Protein AF-A0A3B8LDB0-F1 (afdb_monomer)

pLDDT: mean 82.17, std 10.97, range [36.47, 95.5]

Mean predicted aligned error: 9.32 Å

Radius of gyration: 27.97 Å; Cα contacts (8 Å, |Δi|>4): 340; chains: 1; bounding box: 70×48×90 Å

Secondary structure (DSSP, 8-state):
---------HHHHHHHHHHHHHHHHHHHHHHHHHHHHHT-HHHHHHHHHHHHHHHHHHHS-HHHHHHHTTSHHHHHHHHHHHHHHHHHHHS----HHHHHTHHHHHHHHHHHSHHHHHHHHHHHHHHHHHHHHHHHHHHHHHHHHHHTTS-HHHHHHHHHHHHHHHHHHHHHHHHHHHHHHHHHHHTT-HHHHHHHHHHHHHHHHHHHHHHHH-GGGTTHHHHHHHHHHHHHHHHHHHH-S-HHHHHHHHTTTHHHHHHHHHHHHHHHHHHHHHHHHHHHHHHSS---HHHHHHHHHHHHHHHHHHHTTT-TTSGGGG-EEEE---SSEEEEEEE-TTSSS-SEEEEEEE-SSS-EEEEEESSGGGS-HHHHHHHHHHS-TT--

Sequence (384 aa):
MSQETQPASWLKVTFDFLITSLFLALIGGLFVVFCVLLGKKELLILAYVLLSAVFLRSLLSEQWQYLLERIVIIGEGLRIFRILEEHYTQYEPRTMWYYLFFPITSVWGFVVDRERGRKELKSYWRLLQWVLFMLIIGGFTSYYRLYRYFSWQTSLAWLYTELLAIYFLCNFFAVPLSTTSIRLSIQQKKRRLFFLTCLSLAILTGSLYVFSIRSNLTRLIPMNLVLDLRLAQLKELKTSPHKQENELLLAHDSSRYFDEIQQKTKMFFQFYGPRVIAFHQKHFFDRDEQLKTRFYKGLNRTYQEFLASTSMLHENKHIYLTLTQTPSAFWGAVCFPFRESIFYLFRYESKKPFGKRFTLYKKLKDLPSTLRREISGMWDTDVY

Foldseek 3Di:
DDDPDDPDPPVVVVVVLVVLLVLLLVLLLVLLLVCQLQQPVVVLVLVVLLLVLLLCVLPDDPVVLVVQLPPVSSVLSVVLLVLQLVLCVVPPDDDLVCQLVVVPNLVVCCVPPVPNSVSNVVSCVSVVVVLVVSLVVVLVVQLVLVVVPDPNVLSVVVSVVSSVVSSSSCSNNVRSLSSVSSNCVSVVVSVSSNVSSVSSVVSNVVSNVVVVVVNVSGNNVVLVVVLVRLVVLVVCQVPDPPNPPVCVPRVPQSVCLLVVLVVLVVVLCLPCVVVLLVCLQVCVVPPPPVVVVVVQVVSLVVSLVSCCVSDPPSSSSQWHKDWDRDNFKIKIWTDGVPDLDTQWIWIWGDDPPPDIDIGIGRDLVSDDPVVNVVVCVRDVNVSD

Solvent-accessible surface area (backbone atoms only — not comparable to full-atom values): 20937 Å² total; per-residue (Å²): 134,84,77,84,74,73,82,75,53,67,66,56,56,53,48,54,49,50,52,52,50,52,51,48,46,53,42,40,40,51,49,47,52,53,30,38,26,62,52,42,61,67,60,52,52,51,52,50,45,43,47,49,24,54,44,48,59,64,74,47,56,71,73,57,49,62,59,44,49,69,40,72,72,48,11,49,35,42,51,44,49,48,47,41,43,60,49,43,74,77,40,80,78,75,60,68,70,52,32,54,42,33,87,58,45,48,60,52,31,41,71,78,40,48,68,64,34,47,54,52,50,59,41,45,42,65,56,52,49,54,52,48,52,53,43,51,60,59,36,52,58,53,28,56,63,38,43,77,81,42,55,66,67,60,24,50,51,49,38,52,51,50,50,49,52,49,52,50,49,49,38,48,40,52,45,40,51,50,53,54,47,40,55,29,53,77,68,66,37,47,69,60,41,46,52,51,44,52,49,47,51,50,41,43,48,53,43,45,50,61,50,58,75,40,58,87,46,55,30,46,56,62,50,52,51,54,52,50,52,38,51,50,54,46,50,50,65,73,70,48,89,68,58,78,77,54,40,76,81,60,47,73,57,43,55,44,46,57,52,48,52,52,52,48,49,50,54,50,41,72,68,46,41,63,58,52,33,54,47,29,57,75,46,63,87,57,83,58,59,65,61,52,50,52,50,53,52,51,50,33,52,53,50,22,60,69,38,41,90,74,24,91,85,58,55,21,80,54,47,41,68,47,70,54,92,40,59,61,36,35,44,36,39,37,35,36,94,89,49,79,44,63,63,32,42,34,38,43,35,70,44,83,89,88,48,76,45,77,46,79,31,73,44,78,83,71,44,58,75,71,58,43,55,57,45,52,75,74,43,72,63,92,78,66

Structure (mmCIF, N/CA/C/O backbone):
data_AF-A0A3B8LDB0-F1
#
_entry.id   AF-A0A3B8LDB0-F1
#
loop_
_atom_site.group_PDB
_atom_site.id
_atom_site.type_symbol
_atom_site.label_atom_id
_atom_site.label_alt_id
_atom_site.label_comp_id
_atom_site.label_asym_id
_atom_site.label_entity_id
_atom_site.label_seq_id
_atom_site.pdbx_PDB_ins_code
_atom_site.Cartn_x
_atom_site.Cartn_y
_atom_site.Cartn_z
_atom_site.occupancy
_atom_site.B_iso_or_equiv
_atom_site.auth_seq_id
_atom_site.auth_comp_id
_atom_site.auth_asym_id
_atom_site.auth_atom_id
_atom_site.pdbx_PDB_model_num
ATOM 1 N N . MET A 1 1 ? -26.528 11.576 44.730 1.00 37.12 1 MET A N 1
ATOM 2 C CA . MET A 1 1 ? -26.128 12.985 44.523 1.00 37.12 1 MET A CA 1
ATOM 3 C C . MET A 1 1 ? -25.842 13.185 43.045 1.00 37.12 1 MET A C 1
ATOM 5 O O . MET A 1 1 ? -24.767 12.839 42.577 1.00 37.12 1 MET A O 1
ATOM 9 N N . SER A 1 2 ? -26.837 13.643 42.293 1.00 36.47 2 SER A N 1
ATOM 10 C CA . SER A 1 2 ? -26.692 14.051 40.896 1.00 36.47 2 SER A CA 1
ATOM 11 C C . SER A 1 2 ? -26.030 15.426 40.872 1.00 36.47 2 SER A C 1
ATOM 13 O O . SER A 1 2 ? -26.682 16.423 41.167 1.00 36.47 2 SER A O 1
ATOM 15 N N . GLN A 1 3 ? -24.725 15.477 40.595 1.00 38.22 3 GLN A N 1
ATOM 16 C CA . GLN A 1 3 ? -24.065 16.741 40.278 1.00 38.22 3 GLN A CA 1
ATOM 17 C C . GLN A 1 3 ? -24.737 17.308 39.024 1.00 38.22 3 GLN A C 1
ATOM 19 O O . GLN A 1 3 ? -24.693 16.681 37.966 1.00 38.22 3 GLN A O 1
ATOM 24 N N . GLU A 1 4 ? -25.386 18.466 39.152 1.00 40.22 4 GLU A N 1
ATOM 25 C CA . GLU A 1 4 ? -25.842 19.255 38.010 1.00 40.22 4 GLU A CA 1
ATOM 26 C C . GLU A 1 4 ? -24.615 19.653 37.188 1.00 40.22 4 GLU A C 1
ATOM 28 O O . GLU A 1 4 ? -23.917 20.628 37.464 1.00 40.22 4 GLU A O 1
ATOM 33 N N . THR A 1 5 ? -24.304 18.851 36.174 1.00 56.62 5 THR A N 1
ATOM 34 C CA . THR A 1 5 ? -23.333 19.215 35.151 1.00 56.62 5 THR A CA 1
ATOM 35 C C . THR A 1 5 ? -23.861 20.441 34.422 1.00 56.62 5 THR A C 1
ATOM 37 O O . THR A 1 5 ? -24.837 20.338 33.676 1.00 56.62 5 THR A O 1
ATOM 40 N N . GLN A 1 6 ? -23.210 21.589 34.633 1.00 60.66 6 GLN A N 1
ATOM 41 C CA . GLN A 1 6 ? -23.454 22.807 33.865 1.00 60.66 6 GLN A CA 1
ATOM 42 C C . GLN A 1 6 ? -23.525 22.474 32.364 1.00 60.66 6 GLN A C 1
ATOM 44 O O . GLN A 1 6 ? -22.691 21.698 31.874 1.00 60.66 6 GLN A O 1
ATOM 49 N N . PRO A 1 7 ? -24.499 23.033 31.620 1.00 63.59 7 PRO A N 1
ATOM 50 C CA . PRO A 1 7 ? -24.633 22.763 30.199 1.00 63.59 7 PRO A CA 1
ATOM 51 C C . PRO A 1 7 ? -23.340 23.180 29.499 1.00 63.59 7 PRO A C 1
ATOM 53 O O . PRO A 1 7 ? -22.965 24.352 29.488 1.00 63.59 7 PRO A O 1
ATOM 56 N N . ALA A 1 8 ? -22.626 22.198 28.944 1.00 73.88 8 ALA A N 1
ATOM 57 C CA . ALA A 1 8 ? -21.411 22.454 28.188 1.00 73.88 8 ALA A CA 1
ATOM 58 C C . ALA A 1 8 ? -21.713 23.482 27.091 1.00 73.88 8 ALA A C 1
ATOM 60 O O . ALA A 1 8 ? -22.685 23.320 26.348 1.00 73.88 8 ALA A O 1
ATOM 61 N N . SER A 1 9 ? -20.882 24.524 26.988 1.00 87.62 9 SER A N 1
ATOM 62 C CA . SER A 1 9 ? -21.070 25.562 25.976 1.00 87.62 9 SER A CA 1
ATOM 63 C C . SER A 1 9 ? -21.172 24.926 24.587 1.00 87.62 9 SER A C 1
ATOM 65 O O . SER A 1 9 ? -20.411 24.016 24.237 1.00 87.62 9 SER A O 1
ATOM 67 N N . TRP A 1 10 ? -22.131 25.388 23.785 1.00 87.81 10 TRP A N 1
ATOM 68 C CA . TRP A 1 10 ? -22.363 24.855 22.440 1.00 87.81 10 TRP A CA 1
ATOM 69 C C . TRP A 1 10 ? -21.087 24.900 21.580 1.00 87.81 10 TRP A C 1
ATOM 71 O O . TRP A 1 10 ? -20.803 23.961 20.841 1.00 87.81 10 TRP A O 1
ATOM 81 N N . LEU A 1 11 ? -20.249 25.925 21.781 1.00 88.75 11 LEU A N 1
ATOM 82 C CA . LEU A 1 11 ? -18.926 26.044 21.165 1.00 88.75 11 LEU A CA 1
ATOM 83 C C . LEU A 1 11 ? -18.011 24.854 21.478 1.00 88.75 11 LEU A C 1
ATOM 85 O O . LEU A 1 11 ? -17.431 24.282 20.558 1.00 88.75 11 LEU A O 1
ATOM 89 N N . LYS A 1 12 ? -17.917 24.433 22.746 1.00 87.62 12 LYS A N 1
ATOM 90 C CA . LYS A 1 12 ? -17.092 23.283 23.147 1.00 87.62 12 LYS A CA 1
ATOM 91 C C . LYS A 1 12 ? -17.595 21.995 22.503 1.00 87.62 12 LYS A C 1
ATOM 93 O O . LYS A 1 12 ? -16.813 21.214 21.977 1.00 87.62 12 LYS A O 1
ATOM 98 N N . VAL A 1 13 ? -18.913 21.802 22.488 1.00 85.38 13 VAL A N 1
ATOM 99 C CA . VAL A 1 13 ? -19.553 20.645 21.848 1.00 85.38 13 VAL A CA 1
ATOM 100 C C . VAL A 1 13 ? -19.231 20.562 20.355 1.00 85.38 13 VAL A C 1
ATOM 102 O O . VAL A 1 13 ? -18.900 19.478 19.869 1.00 85.38 13 VAL A O 1
ATOM 105 N N . THR A 1 14 ? -19.357 21.677 19.637 1.00 88.06 14 THR A N 1
ATOM 106 C CA . THR A 1 14 ? -19.104 21.745 18.193 1.00 88.06 14 THR A CA 1
ATOM 107 C C . THR A 1 14 ? -17.621 21.547 17.892 1.00 88.06 14 THR A C 1
ATOM 109 O O . THR A 1 14 ? -17.275 20.782 16.994 1.00 88.06 14 THR A O 1
ATOM 112 N N . PHE A 1 15 ? -16.741 22.160 18.684 1.00 90.12 15 PHE A N 1
ATOM 113 C CA . PHE A 1 15 ? -15.294 22.007 18.557 1.00 90.12 15 PHE A CA 1
ATOM 114 C C . PHE A 1 15 ? -14.835 20.562 18.801 1.00 90.12 15 PHE A C 1
ATOM 116 O O . PHE A 1 15 ? -14.133 19.994 17.965 1.00 90.12 15 PHE A O 1
ATOM 123 N N . ASP A 1 16 ? -15.308 19.922 19.877 1.00 85.56 16 ASP A N 1
ATOM 124 C CA . ASP A 1 16 ? -15.014 18.515 20.180 1.00 85.56 16 ASP A CA 1
ATOM 125 C C . ASP A 1 16 ? -15.475 17.590 19.041 1.00 85.56 16 ASP A C 1
ATOM 127 O O . ASP A 1 16 ? -14.775 16.644 18.666 1.00 85.56 16 ASP A O 1
ATOM 131 N N . PHE A 1 17 ? -16.652 17.862 18.466 1.00 86.94 17 PHE A N 1
ATOM 132 C CA . PHE A 1 17 ? -17.182 17.098 17.339 1.00 86.94 17 PHE A CA 1
ATOM 133 C C . PHE A 1 17 ? -16.328 17.260 16.077 1.00 86.94 17 PHE A C 1
ATOM 135 O O . PHE A 1 17 ? -16.018 16.260 15.427 1.00 86.94 17 PHE A O 1
ATOM 142 N N . LEU A 1 18 ? -15.919 18.489 15.747 1.00 90.12 18 LEU A N 1
ATOM 143 C CA . LEU A 1 18 ? -15.060 18.779 14.598 1.00 90.12 18 LEU A CA 1
ATOM 144 C C . LEU A 1 18 ? -13.694 18.103 14.733 1.00 90.12 18 LEU A C 1
ATOM 146 O O . LEU A 1 18 ? -13.260 17.434 13.798 1.00 90.12 18 LEU A O 1
ATOM 150 N N . ILE A 1 19 ? -13.056 18.200 15.904 1.00 88.88 19 ILE A N 1
ATOM 151 C CA . ILE A 1 19 ? -11.774 17.534 16.172 1.00 88.88 19 ILE A CA 1
ATOM 152 C C . ILE A 1 19 ? -11.913 16.022 16.037 1.00 88.88 19 ILE A C 1
ATOM 154 O O . ILE A 1 19 ? -11.119 15.394 15.342 1.00 88.88 19 ILE A O 1
ATOM 158 N N . THR A 1 20 ? -12.932 15.432 16.668 1.00 86.50 20 THR A N 1
ATOM 159 C CA . THR A 1 20 ? -13.149 13.978 16.616 1.00 86.50 20 THR A CA 1
ATOM 160 C C . THR A 1 20 ? -13.393 13.513 15.179 1.00 86.50 20 THR A C 1
ATOM 162 O O . THR A 1 20 ? -12.848 12.496 14.755 1.00 86.50 20 THR A O 1
ATOM 165 N N . SER A 1 21 ? -14.169 14.279 14.411 1.00 88.19 21 SER A N 1
ATOM 166 C CA . SER A 1 21 ? -14.467 13.990 13.006 1.00 88.19 21 SER A CA 1
ATOM 167 C C . SER A 1 21 ? -13.220 14.075 12.129 1.00 88.19 21 SER A C 1
ATOM 169 O O . SER A 1 21 ? -12.954 13.153 11.364 1.00 88.19 21 SER A O 1
ATOM 171 N N . LEU A 1 22 ? -12.425 15.142 12.268 1.00 90.00 22 LEU A N 1
ATOM 172 C CA . LEU A 1 22 ? -11.168 15.320 11.536 1.00 90.00 22 LEU A CA 1
ATOM 173 C C . LEU A 1 22 ? -10.161 14.217 11.878 1.00 90.00 22 LEU A C 1
ATOM 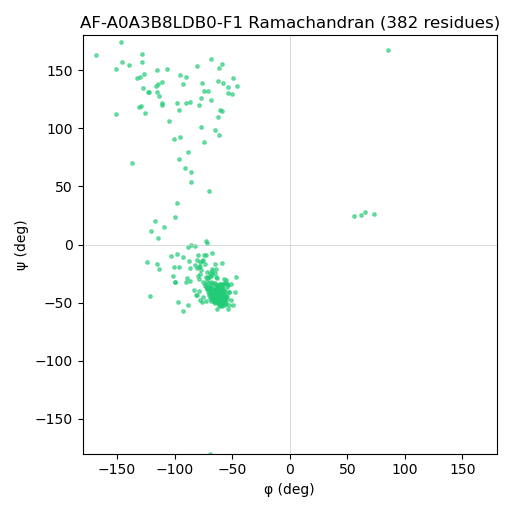175 O O . LEU A 1 22 ? -9.510 13.665 10.997 1.00 90.00 22 LEU A O 1
ATOM 179 N N . PHE A 1 23 ? -10.059 13.862 13.154 1.00 87.56 23 PHE A N 1
ATOM 180 C CA . PHE A 1 23 ? -9.181 12.798 13.617 1.00 87.56 23 PHE A CA 1
ATOM 181 C C . PHE A 1 23 ? -9.568 11.437 13.026 1.00 87.56 23 PHE A C 1
ATOM 183 O O . PHE A 1 23 ? -8.721 10.751 12.454 1.00 87.56 23 PHE A O 1
ATOM 190 N N . LEU A 1 24 ? -10.852 11.064 13.099 1.00 86.25 24 LEU A N 1
ATOM 191 C CA . LEU A 1 24 ? -11.353 9.826 12.494 1.00 86.25 24 LEU A CA 1
ATOM 192 C C . LEU A 1 24 ? -11.184 9.835 10.972 1.00 86.25 24 LEU A C 1
ATOM 194 O O . LEU A 1 24 ? -10.864 8.799 10.391 1.00 86.25 24 LEU A O 1
ATOM 198 N N . ALA A 1 25 ? -11.335 10.999 10.336 1.00 88.88 25 ALA A N 1
ATOM 199 C CA . ALA A 1 25 ? -11.096 11.165 8.911 1.00 88.88 25 ALA A CA 1
ATOM 200 C C . ALA A 1 25 ? -9.646 10.867 8.526 1.00 88.88 25 ALA A C 1
ATOM 202 O O . ALA A 1 25 ? -9.395 10.076 7.617 1.00 88.88 25 ALA A O 1
ATOM 203 N N . LEU A 1 26 ? -8.696 11.467 9.245 1.00 89.75 26 LEU A N 1
ATOM 204 C CA . LEU A 1 26 ? -7.268 11.287 9.005 1.00 89.75 26 LEU A CA 1
ATOM 205 C C . LEU A 1 26 ? -6.842 9.841 9.259 1.00 89.75 26 LEU A C 1
ATOM 207 O O . LEU A 1 26 ? -6.210 9.231 8.399 1.00 89.75 26 LEU A O 1
ATOM 211 N N . ILE A 1 27 ? -7.226 9.263 10.399 1.00 89.56 27 ILE A N 1
ATOM 212 C CA . ILE A 1 27 ? -6.848 7.889 10.749 1.00 89.56 27 ILE A CA 1
ATOM 213 C C . ILE A 1 27 ? -7.519 6.873 9.828 1.00 89.56 27 ILE A C 1
ATOM 215 O O . ILE A 1 27 ? -6.858 5.939 9.382 1.00 89.56 27 ILE A O 1
ATOM 219 N N . GLY A 1 28 ? -8.797 7.058 9.494 1.00 90.50 28 GLY A N 1
ATOM 220 C CA . GLY A 1 28 ? -9.499 6.205 8.537 1.00 90.50 28 GLY A CA 1
ATOM 221 C C . GLY A 1 28 ? -8.881 6.276 7.141 1.00 90.50 28 GLY A C 1
ATOM 222 O O . GLY A 1 28 ? -8.627 5.239 6.532 1.00 90.50 28 GLY A O 1
ATOM 223 N N . GLY A 1 29 ? -8.564 7.483 6.662 1.00 90.50 29 GLY A N 1
ATOM 224 C CA . GLY A 1 29 ? -7.877 7.689 5.389 1.00 90.50 29 GLY A CA 1
ATOM 225 C C . GLY A 1 29 ? -6.509 7.008 5.357 1.00 90.50 29 GLY A C 1
ATOM 226 O O . GLY A 1 29 ? -6.247 6.208 4.460 1.00 90.50 29 GLY A O 1
ATOM 227 N N . LEU A 1 30 ? -5.666 7.250 6.369 1.00 90.75 30 LEU A N 1
ATOM 228 C CA . LEU A 1 30 ? -4.356 6.604 6.510 1.00 90.75 30 LEU A CA 1
ATOM 229 C C . LEU A 1 30 ? -4.479 5.079 6.585 1.00 90.75 30 LEU A C 1
ATOM 231 O O . LEU A 1 30 ? -3.740 4.374 5.900 1.00 90.75 30 LEU A O 1
ATOM 235 N N . PHE A 1 31 ? -5.441 4.561 7.353 1.00 92.19 31 PHE A N 1
ATOM 236 C CA . PHE A 1 31 ? -5.708 3.128 7.445 1.00 92.19 31 PHE A CA 1
ATOM 237 C C . PHE A 1 31 ? -5.990 2.517 6.070 1.00 92.19 31 PHE A C 1
ATOM 239 O O . PHE A 1 31 ? -5.379 1.509 5.707 1.00 92.19 31 PHE A O 1
ATOM 246 N N . VAL A 1 32 ? -6.855 3.155 5.271 1.00 92.19 32 VAL A N 1
ATOM 247 C CA . VAL A 1 32 ? -7.147 2.696 3.908 1.00 92.19 32 VAL A CA 1
ATOM 248 C C . VAL A 1 32 ? -5.915 2.769 3.012 1.00 92.19 32 VAL A C 1
ATOM 250 O O . VAL A 1 32 ? -5.633 1.794 2.313 1.00 92.19 32 VAL A O 1
ATOM 253 N N . VAL A 1 33 ? -5.161 3.873 3.060 1.00 90.75 33 VAL A N 1
ATOM 254 C CA . VAL A 1 33 ? -3.922 4.049 2.283 1.00 90.75 33 VAL A CA 1
ATOM 255 C C . VAL A 1 33 ? -2.972 2.881 2.549 1.00 90.75 33 VAL A C 1
ATOM 257 O O . VAL A 1 33 ? -2.600 2.167 1.619 1.00 90.75 33 VAL A O 1
ATOM 260 N N . PHE A 1 34 ? -2.628 2.625 3.813 1.00 91.25 34 PHE A N 1
ATOM 261 C CA . PHE A 1 34 ? -1.697 1.556 4.175 1.00 91.25 34 PHE A CA 1
ATOM 262 C C . PHE A 1 34 ? -2.238 0.164 3.842 1.00 91.25 34 PHE A C 1
ATOM 264 O O . PHE A 1 34 ? -1.489 -0.660 3.317 1.00 91.25 34 PHE A O 1
ATOM 271 N N . CYS A 1 35 ? -3.531 -0.103 4.062 1.00 91.12 35 CYS A N 1
ATOM 272 C CA . CYS A 1 35 ? -4.134 -1.382 3.679 1.00 91.12 35 CYS A CA 1
ATOM 273 C C . CYS A 1 35 ? -4.036 -1.631 2.168 1.00 91.12 35 CYS A C 1
ATOM 275 O O . CYS A 1 35 ? -3.708 -2.741 1.749 1.00 91.12 35 CYS A O 1
ATOM 277 N N . VAL A 1 36 ? -4.279 -0.615 1.333 1.00 89.62 36 VAL A N 1
ATOM 278 C CA . VAL A 1 36 ? -4.157 -0.734 -0.129 1.00 89.62 36 VAL A CA 1
ATOM 279 C C . VAL A 1 36 ? -2.696 -0.902 -0.549 1.00 89.62 36 VAL A C 1
ATOM 281 O O . VAL A 1 36 ? -2.391 -1.805 -1.335 1.00 89.62 36 VAL A O 1
ATOM 284 N N . LEU A 1 37 ? -1.788 -0.093 0.003 1.00 88.31 37 LEU A N 1
ATOM 285 C CA . LEU A 1 37 ? -0.355 -0.151 -0.302 1.00 88.31 37 LEU A CA 1
ATOM 286 C C . LEU A 1 37 ? 0.274 -1.500 0.087 1.00 88.31 37 LEU A C 1
ATOM 288 O O . LEU A 1 37 ? 1.103 -2.021 -0.659 1.00 88.31 37 LEU A O 1
ATOM 292 N N . LEU A 1 38 ? -0.150 -2.101 1.204 1.00 87.56 38 LEU A N 1
ATOM 293 C CA . LEU A 1 38 ? 0.227 -3.465 1.607 1.00 87.56 38 LEU A CA 1
ATOM 294 C C . LEU A 1 38 ? -0.553 -4.547 0.840 1.00 87.56 38 LEU A C 1
ATOM 296 O O . LEU A 1 38 ? -0.140 -5.703 0.784 1.00 87.56 38 LEU A O 1
ATOM 300 N N . GLY A 1 39 ? -1.682 -4.190 0.225 1.00 85.88 39 GLY A N 1
ATOM 301 C CA . GLY A 1 39 ? -2.573 -5.116 -0.471 1.00 85.88 39 GLY A CA 1
ATOM 302 C C . GLY A 1 39 ? -3.395 -6.016 0.454 1.00 85.88 39 GLY A C 1
ATOM 303 O O . GLY A 1 39 ? -3.773 -7.108 0.031 1.00 85.88 39 GLY A O 1
ATOM 304 N N . LYS A 1 40 ? -3.665 -5.565 1.684 1.00 88.25 40 LYS A N 1
ATOM 305 C CA . LYS A 1 40 ? -4.396 -6.277 2.742 1.00 88.25 40 LYS A CA 1
ATOM 306 C C . LYS A 1 40 ? -5.864 -5.853 2.755 1.00 88.25 40 LYS A C 1
ATOM 308 O O . LYS A 1 40 ? -6.310 -5.083 3.607 1.00 88.25 40 LYS A O 1
ATOM 313 N N . LYS A 1 41 ? -6.626 -6.326 1.767 1.00 86.50 41 LYS A N 1
ATOM 314 C CA . LYS A 1 41 ? -8.060 -6.001 1.625 1.00 86.50 41 LYS A CA 1
ATOM 315 C C . LYS A 1 41 ? -8.902 -6.608 2.747 1.00 86.50 41 LYS A C 1
ATOM 317 O O . LYS A 1 41 ? -9.947 -6.073 3.098 1.00 86.50 41 LYS A O 1
ATOM 322 N N . GLU A 1 42 ? -8.420 -7.692 3.332 1.00 85.12 42 GLU A N 1
ATOM 323 C CA . GLU A 1 42 ? -9.031 -8.419 4.437 1.00 85.12 42 GLU A CA 1
ATOM 324 C C . GLU A 1 42 ? -9.195 -7.514 5.671 1.00 85.12 42 GLU A C 1
ATOM 326 O O . GLU A 1 42 ? -10.224 -7.555 6.343 1.00 85.12 42 GLU A O 1
ATOM 331 N N . LEU A 1 43 ? -8.226 -6.625 5.921 1.00 87.88 43 LEU A N 1
ATOM 332 C CA . LEU A 1 43 ? -8.284 -5.652 7.017 1.00 87.88 43 LEU A CA 1
ATOM 333 C C . LEU A 1 43 ? -9.354 -4.580 6.791 1.00 87.88 43 LEU A C 1
ATOM 335 O O . LEU A 1 43 ? -10.006 -4.152 7.741 1.00 87.88 43 LEU A O 1
ATOM 339 N N . LEU A 1 44 ? -9.573 -4.174 5.536 1.00 89.00 44 LEU A N 1
ATOM 340 C CA . LEU A 1 44 ? -10.654 -3.251 5.186 1.00 89.00 44 LEU A CA 1
ATOM 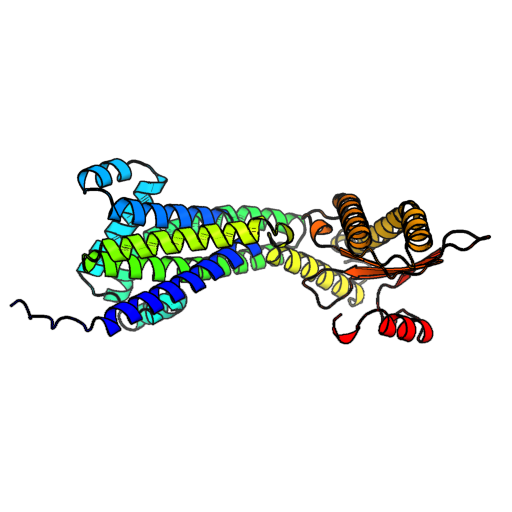341 C C . LEU A 1 44 ? -12.015 -3.895 5.443 1.00 89.00 44 LEU A C 1
ATOM 343 O O . LEU A 1 44 ? -12.882 -3.258 6.030 1.00 89.00 44 LEU A O 1
ATOM 347 N N . ILE A 1 45 ? -12.186 -5.163 5.055 1.00 86.50 45 ILE A N 1
ATOM 348 C CA . ILE A 1 45 ? -13.417 -5.924 5.318 1.00 86.50 45 ILE A CA 1
ATOM 349 C C . ILE A 1 45 ? -13.682 -5.992 6.825 1.00 86.50 45 ILE A C 1
ATOM 351 O O . ILE A 1 45 ? -14.797 -5.711 7.258 1.00 86.50 45 ILE A O 1
ATOM 355 N N . LEU A 1 46 ? -12.657 -6.290 7.632 1.00 85.38 46 LEU A N 1
ATOM 356 C CA . LEU A 1 46 ? -12.779 -6.296 9.091 1.00 85.38 46 LEU A CA 1
ATOM 357 C C . LEU A 1 46 ? -13.202 -4.921 9.635 1.00 85.38 46 LEU A C 1
ATOM 359 O O . LEU A 1 46 ? -14.098 -4.845 10.472 1.00 85.38 46 LEU A O 1
ATOM 363 N N . ALA A 1 47 ? -12.607 -3.832 9.140 1.00 89.00 47 ALA A N 1
ATOM 364 C CA . ALA A 1 47 ? -12.984 -2.478 9.540 1.00 89.00 47 ALA A CA 1
ATOM 365 C C . ALA A 1 47 ? -14.451 -2.156 9.201 1.00 89.00 47 ALA A C 1
ATOM 367 O O . ALA A 1 47 ? -15.159 -1.609 10.047 1.00 89.00 47 ALA A O 1
ATOM 368 N N . TYR A 1 48 ? -14.929 -2.546 8.012 1.00 89.06 48 TYR A N 1
ATOM 369 C CA . TYR A 1 48 ? -16.344 -2.416 7.645 1.00 89.06 48 TYR A CA 1
ATOM 370 C C . TYR A 1 48 ? -17.244 -3.208 8.584 1.00 89.06 48 TYR A C 1
ATOM 372 O O . TYR A 1 48 ? -18.206 -2.653 9.098 1.00 89.06 48 TYR A O 1
ATOM 380 N N . VAL A 1 49 ? -16.912 -4.470 8.860 1.00 86.62 49 VAL A N 1
ATOM 381 C CA . VAL A 1 49 ? -17.677 -5.319 9.782 1.00 86.62 49 VAL A CA 1
ATOM 382 C C . VAL A 1 49 ? -17.790 -4.678 11.164 1.00 86.62 49 VAL A C 1
ATOM 384 O O . VAL A 1 49 ? -18.888 -4.603 11.714 1.00 86.62 49 VAL A O 1
ATOM 387 N N . LEU A 1 50 ? -16.678 -4.190 11.721 1.00 85.12 50 LEU A N 1
ATOM 388 C CA . LEU A 1 50 ? -16.659 -3.565 13.044 1.00 85.12 50 LEU A CA 1
ATOM 389 C C . LEU A 1 50 ? -17.482 -2.270 13.067 1.00 85.12 50 LEU A C 1
ATOM 391 O O . LEU A 1 50 ? -18.291 -2.076 13.973 1.00 85.12 50 LEU A O 1
ATOM 395 N N . LEU A 1 51 ? -17.335 -1.411 12.055 1.00 87.88 51 LEU A N 1
ATOM 396 C CA . LEU A 1 51 ? -18.128 -0.185 11.931 1.00 87.88 51 LEU A CA 1
ATOM 397 C C . LEU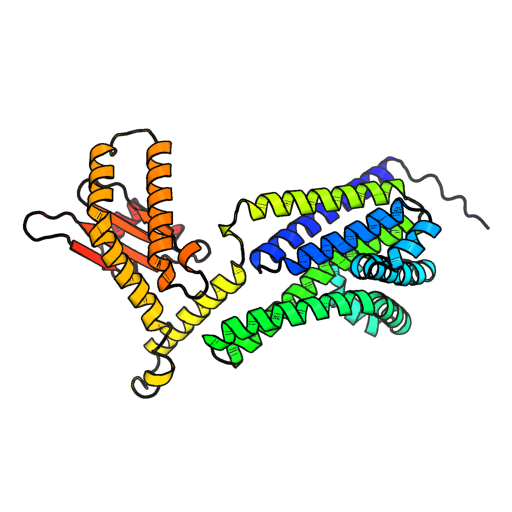 A 1 51 ? -19.618 -0.481 11.742 1.00 87.88 51 LEU A C 1
ATOM 399 O O . LEU A 1 51 ? -20.449 0.168 12.370 1.00 87.88 51 LEU A O 1
ATOM 403 N N . SER A 1 52 ? -19.965 -1.477 10.927 1.00 87.06 52 SER A N 1
ATOM 404 C CA . SER A 1 52 ? -21.344 -1.928 10.742 1.00 87.06 52 SER A CA 1
ATOM 405 C C . SER A 1 52 ? -21.930 -2.495 12.034 1.00 87.06 52 SER A C 1
ATOM 407 O O . SER A 1 52 ? -23.082 -2.210 12.340 1.00 87.06 52 SER A O 1
ATOM 409 N N . ALA A 1 53 ? -21.157 -3.235 12.833 1.00 85.75 53 ALA A N 1
ATOM 410 C CA . ALA A 1 53 ? -21.614 -3.720 14.135 1.00 85.75 53 ALA A CA 1
ATOM 411 C C . ALA A 1 53 ? -21.923 -2.558 15.097 1.00 85.75 53 ALA A C 1
ATOM 413 O O . ALA A 1 53 ? -22.983 -2.545 15.725 1.00 85.75 53 ALA A O 1
ATOM 414 N N . VAL A 1 54 ? -21.051 -1.543 15.159 1.00 85.25 54 VAL A N 1
ATOM 415 C CA . VAL A 1 54 ? -21.282 -0.320 15.954 1.00 85.25 54 VAL A CA 1
ATOM 416 C C . VAL A 1 54 ? -22.510 0.443 15.449 1.00 85.25 54 VAL A C 1
ATOM 418 O O . VAL A 1 54 ? -23.353 0.867 16.241 1.00 85.25 54 VAL A O 1
ATOM 421 N N . PHE A 1 55 ? -22.647 0.571 14.129 1.00 86.62 55 PHE A N 1
ATOM 422 C CA . PHE A 1 55 ? -23.782 1.221 13.481 1.00 86.62 55 PHE A CA 1
ATOM 423 C C . PHE A 1 55 ? -25.106 0.538 13.842 1.00 86.62 55 PHE A C 1
ATOM 425 O O . PHE A 1 55 ? -26.024 1.190 14.339 1.00 86.62 55 PHE A O 1
ATOM 432 N N . LEU A 1 56 ? -25.182 -0.783 13.665 1.00 86.19 56 LEU A N 1
ATOM 433 C CA . LEU A 1 56 ? -26.367 -1.580 13.977 1.00 86.19 56 LEU A CA 1
ATOM 434 C C . LEU A 1 56 ? -26.725 -1.495 15.463 1.00 86.19 56 LEU A C 1
ATOM 436 O O . LEU A 1 56 ? -27.894 -1.304 15.792 1.00 86.19 56 LEU A O 1
ATOM 440 N N . ARG A 1 57 ? -25.734 -1.542 16.362 1.00 81.12 57 ARG A N 1
ATOM 441 C CA . ARG A 1 57 ? -25.957 -1.372 17.808 1.00 81.12 57 ARG A CA 1
ATOM 442 C C . ARG A 1 57 ? -26.595 -0.021 18.139 1.00 81.12 57 ARG A C 1
ATOM 444 O O . ARG A 1 57 ? -27.461 0.047 19.003 1.00 81.12 57 ARG A O 1
ATOM 451 N N . SER A 1 58 ? -26.194 1.050 17.452 1.00 82.31 58 SER A N 1
ATOM 452 C CA . SER A 1 58 ? -26.734 2.395 17.696 1.00 82.31 58 SER A CA 1
ATOM 453 C C . SER A 1 58 ? -28.196 2.569 17.259 1.00 82.31 58 SER A C 1
ATOM 455 O O . SER A 1 58 ? -28.891 3.430 17.802 1.00 82.31 58 SER A O 1
ATOM 457 N N . LEU A 1 59 ? -28.659 1.756 16.303 1.00 85.38 59 LEU A N 1
ATOM 458 C CA . LEU A 1 59 ? -29.994 1.846 15.705 1.00 85.38 59 LEU A CA 1
ATOM 459 C C . LEU A 1 59 ? -30.998 0.851 16.287 1.00 85.38 59 LEU A C 1
ATOM 461 O O . LEU A 1 59 ? -32.192 1.141 16.329 1.00 85.38 59 LEU A O 1
ATOM 465 N N . LEU A 1 60 ? -30.535 -0.328 16.694 1.00 86.44 60 LEU A N 1
ATOM 466 C CA . LEU A 1 60 ? -31.404 -1.446 17.045 1.00 86.44 60 LEU A CA 1
ATOM 467 C C . LEU A 1 60 ? -31.682 -1.523 18.547 1.00 86.44 60 LEU A C 1
ATOM 469 O O . LEU A 1 60 ? -30.809 -1.240 19.370 1.00 86.44 60 LEU A O 1
ATOM 473 N N . SER A 1 61 ? -32.894 -1.965 18.901 1.00 85.31 61 SER A N 1
ATOM 474 C CA . SER A 1 61 ? -33.237 -2.302 20.287 1.00 85.31 61 SER A CA 1
ATOM 475 C C . SER A 1 61 ? -32.480 -3.545 20.762 1.00 85.31 61 SER A C 1
ATOM 477 O O . SER A 1 61 ? -32.035 -4.360 19.952 1.00 85.31 61 SER A O 1
ATOM 479 N N . GLU A 1 62 ? -32.364 -3.722 22.080 1.00 83.81 62 GLU A N 1
ATOM 480 C CA . GLU A 1 62 ? -31.641 -4.850 22.689 1.00 83.81 62 GLU A CA 1
ATOM 481 C C . GLU A 1 62 ? -32.114 -6.213 22.162 1.00 83.81 62 GLU A C 1
ATOM 483 O O . GLU A 1 62 ? -31.291 -7.062 21.832 1.00 83.81 62 GLU A O 1
ATOM 488 N N . GLN A 1 63 ? -33.426 -6.402 21.982 1.00 87.31 63 GLN A N 1
ATOM 489 C CA . GLN A 1 63 ? -33.998 -7.639 21.431 1.00 87.31 63 GLN A CA 1
ATOM 490 C C . GLN A 1 63 ? -33.422 -7.990 20.047 1.00 87.31 63 GLN A C 1
ATOM 492 O O . GLN A 1 63 ? -33.037 -9.135 19.802 1.00 87.31 63 GLN A O 1
ATOM 497 N N . TRP A 1 64 ? -33.306 -7.005 19.151 1.00 88.44 64 TRP A N 1
ATOM 498 C CA . TRP A 1 64 ? -32.718 -7.201 17.822 1.00 88.44 64 TRP A CA 1
ATOM 499 C C . TRP A 1 64 ? -31.202 -7.406 17.879 1.00 88.44 64 TRP A C 1
ATOM 501 O O . TRP A 1 64 ? -30.654 -8.151 17.065 1.00 88.44 64 TRP A O 1
ATOM 511 N N . GLN A 1 65 ? -30.519 -6.801 18.856 1.00 84.44 65 GLN A N 1
ATOM 512 C CA . GLN A 1 65 ? -29.088 -7.025 19.071 1.00 84.44 65 GLN A CA 1
ATOM 513 C C . GLN A 1 65 ? -28.806 -8.489 19.446 1.00 84.44 65 GLN A C 1
ATOM 515 O O . GLN A 1 65 ? -27.910 -9.094 18.860 1.00 84.44 65 GLN A O 1
ATOM 520 N N . TYR A 1 66 ? -29.613 -9.097 20.325 1.00 85.00 66 TYR A N 1
ATOM 521 C CA . TYR A 1 66 ? -29.486 -10.520 20.680 1.00 85.00 66 TYR A CA 1
ATOM 522 C C . TYR A 1 66 ? -29.692 -11.464 19.487 1.00 85.00 66 TYR A C 1
ATOM 524 O O . TYR A 1 66 ? -29.028 -12.499 19.391 1.00 85.00 66 TYR A O 1
ATOM 532 N N . LEU A 1 67 ? -30.591 -11.122 18.560 1.00 88.00 67 LEU A N 1
ATOM 533 C CA . LEU A 1 67 ? -30.780 -11.895 17.329 1.00 88.00 67 LEU A CA 1
ATOM 534 C C . LEU A 1 67 ? -29.558 -11.786 16.407 1.00 88.00 67 LEU A C 1
ATOM 536 O O . LEU A 1 67 ? -29.081 -12.801 15.898 1.00 88.00 67 LEU A O 1
ATOM 540 N N . LEU A 1 68 ? -29.011 -10.580 16.236 1.00 86.56 68 LEU A N 1
ATOM 541 C CA . LEU A 1 68 ? -27.817 -10.344 15.418 1.00 86.56 68 LEU A CA 1
ATOM 542 C C . LEU A 1 68 ? -26.543 -10.953 16.009 1.00 86.56 68 LEU A C 1
ATOM 544 O O . LEU A 1 68 ? -25.654 -11.334 15.248 1.00 86.56 68 LEU A O 1
ATOM 548 N N . GLU A 1 69 ? -26.461 -11.119 17.333 1.00 86.19 69 GLU A N 1
ATOM 549 C CA . GLU A 1 69 ? -25.361 -11.840 17.988 1.00 86.19 69 GLU A CA 1
ATOM 550 C C . GLU A 1 69 ? -25.226 -13.305 17.525 1.00 86.19 69 GLU A C 1
ATOM 552 O O . GLU A 1 69 ? -24.176 -13.918 17.736 1.00 86.19 69 GLU A O 1
ATOM 557 N N . ARG A 1 70 ? -26.254 -13.871 16.872 1.00 85.88 70 ARG A N 1
ATOM 558 C CA . ARG A 1 70 ? -26.212 -15.218 16.278 1.00 85.88 70 ARG A CA 1
ATOM 559 C C . ARG A 1 70 ? -25.510 -15.262 14.918 1.00 85.88 70 ARG A C 1
ATOM 561 O O . ARG A 1 70 ? -25.078 -16.333 14.499 1.00 85.88 70 ARG A O 1
ATOM 568 N N . ILE A 1 71 ? -25.378 -14.131 14.224 1.00 87.31 71 ILE A N 1
ATOM 569 C CA . ILE A 1 71 ? -24.659 -14.053 12.947 1.00 87.31 71 ILE A CA 1
ATOM 570 C C . ILE A 1 71 ? -23.163 -14.025 13.252 1.00 87.31 71 ILE A C 1
ATOM 572 O O . ILE A 1 71 ? -22.701 -13.099 13.903 1.00 87.31 71 ILE A O 1
ATOM 576 N N . VAL A 1 72 ? -22.392 -14.997 12.759 1.00 81.94 72 VAL A N 1
ATOM 577 C CA . VAL A 1 72 ? -20.981 -15.205 13.151 1.00 81.94 72 VAL A CA 1
ATOM 578 C C . VAL A 1 72 ? -20.143 -13.922 13.092 1.00 81.94 72 VAL A C 1
ATOM 580 O O . VAL A 1 72 ? -19.504 -13.554 14.067 1.00 81.94 72 VAL A O 1
ATOM 583 N N . ILE A 1 73 ? -20.163 -13.204 11.970 1.00 81.50 73 ILE A N 1
ATOM 584 C CA . ILE A 1 73 ? -19.270 -12.056 11.755 1.00 81.50 73 ILE A CA 1
ATOM 585 C C . ILE A 1 73 ? -19.753 -10.804 12.509 1.00 81.50 73 ILE A C 1
ATOM 587 O O . ILE A 1 73 ? -18.980 -10.152 13.211 1.00 81.50 73 ILE A O 1
ATOM 591 N N . ILE A 1 74 ? -21.042 -10.474 12.395 1.00 83.38 74 ILE A N 1
ATOM 592 C CA . ILE A 1 74 ? -21.629 -9.284 13.037 1.00 83.38 74 ILE A CA 1
ATOM 593 C C . ILE A 1 74 ? -21.712 -9.479 14.554 1.00 83.38 74 ILE A C 1
ATOM 595 O O . ILE A 1 74 ? -21.396 -8.571 15.322 1.00 83.38 74 ILE A O 1
ATOM 599 N N . GLY A 1 75 ? -22.095 -10.676 14.989 1.00 85.69 75 GLY A N 1
ATOM 600 C CA . GLY A 1 75 ? -22.242 -11.035 16.389 1.00 85.69 75 GLY A CA 1
ATOM 601 C C . GLY A 1 75 ? -20.927 -11.020 17.151 1.00 85.69 75 GLY A C 1
ATOM 602 O O . GLY A 1 75 ? -20.898 -10.558 18.287 1.00 85.69 75 GLY A O 1
ATOM 603 N N . GLU A 1 76 ? -19.816 -11.419 16.530 1.00 85.12 76 GLU A N 1
ATOM 604 C CA . GLU A 1 76 ? -18.492 -11.244 17.136 1.00 85.12 76 GLU A CA 1
ATOM 605 C C . GLU A 1 76 ? -18.138 -9.765 17.325 1.00 85.12 76 GLU A C 1
ATOM 607 O O . GLU A 1 76 ? -17.681 -9.386 18.404 1.00 85.12 76 GLU A O 1
ATOM 612 N N . GLY A 1 77 ? -18.434 -8.910 16.340 1.00 85.19 77 GLY A N 1
ATOM 613 C CA . GLY A 1 77 ? -18.282 -7.458 16.476 1.00 85.19 77 GLY A CA 1
ATOM 614 C C . GLY A 1 77 ? -19.112 -6.880 17.630 1.00 85.19 77 GLY A C 1
ATOM 615 O O . GLY A 1 77 ? -18.595 -6.110 18.442 1.00 85.19 77 GLY A O 1
ATOM 616 N N . LEU A 1 78 ? -20.375 -7.302 17.757 1.00 86.81 78 LEU A N 1
ATOM 617 C CA . LEU A 1 78 ? -21.261 -6.897 18.855 1.00 86.81 78 LEU A CA 1
ATOM 618 C C . LEU A 1 78 ? -20.754 -7.377 20.224 1.00 86.81 78 LEU A C 1
ATOM 620 O O . LEU A 1 78 ? -20.755 -6.599 21.178 1.00 86.81 78 LEU A O 1
ATOM 624 N N . ARG A 1 79 ? -20.264 -8.620 20.324 1.00 87.62 79 ARG A N 1
ATOM 625 C CA . ARG A 1 79 ? -19.686 -9.180 21.559 1.00 87.62 79 ARG A CA 1
ATOM 626 C C . ARG A 1 79 ? -18.417 -8.451 21.983 1.00 87.62 79 ARG A C 1
ATOM 628 O O . ARG A 1 79 ? -18.257 -8.173 23.168 1.00 87.62 79 ARG A O 1
ATOM 635 N N . ILE A 1 80 ? -17.526 -8.133 21.038 1.00 87.25 80 ILE A N 1
ATOM 636 C CA . ILE A 1 80 ? -16.327 -7.322 21.304 1.00 87.25 80 ILE A CA 1
ATOM 637 C C . ILE A 1 80 ? -16.742 -5.972 21.893 1.00 87.25 80 ILE A C 1
ATOM 639 O O . ILE A 1 80 ? -16.208 -5.559 22.920 1.00 87.25 80 ILE A O 1
ATOM 643 N N . PHE A 1 81 ? -17.723 -5.309 21.276 1.00 86.06 81 PHE A N 1
ATOM 644 C CA . PHE A 1 81 ? -18.200 -4.018 21.758 1.00 86.06 81 PHE A CA 1
ATOM 645 C C . PHE A 1 81 ? -18.810 -4.115 23.159 1.00 86.06 81 PHE A C 1
ATOM 647 O O . PHE A 1 81 ? -18.505 -3.282 24.004 1.00 86.06 81 PHE A O 1
ATOM 654 N N . ARG A 1 82 ? -19.615 -5.152 23.427 1.00 86.62 82 ARG A N 1
ATOM 655 C CA . ARG A 1 82 ? -20.232 -5.382 24.740 1.00 86.62 82 ARG A CA 1
ATOM 656 C C . ARG A 1 82 ? -19.187 -5.548 25.846 1.00 86.62 82 ARG A C 1
ATOM 658 O O . ARG A 1 82 ? -19.280 -4.871 26.859 1.00 86.62 82 ARG A O 1
ATOM 665 N N . ILE A 1 83 ? -18.161 -6.374 25.618 1.00 89.19 83 ILE A N 1
ATOM 666 C CA . ILE A 1 83 ? -17.062 -6.590 26.579 1.00 89.19 83 ILE A CA 1
ATOM 667 C C . ILE A 1 83 ? -16.330 -5.276 26.881 1.00 89.19 83 ILE A C 1
ATOM 669 O O . ILE A 1 83 ? -16.016 -4.978 28.033 1.00 89.19 83 ILE A O 1
ATOM 673 N N . LEU A 1 84 ? -16.049 -4.480 25.848 1.00 88.00 84 LEU A N 1
ATOM 674 C CA . LEU A 1 84 ? -15.375 -3.199 26.029 1.00 88.00 84 LEU A CA 1
ATOM 675 C C . LEU A 1 84 ? -16.277 -2.171 26.735 1.00 88.00 84 LEU A C 1
ATOM 677 O O . LEU A 1 84 ? -15.798 -1.423 27.581 1.00 88.00 84 LEU A O 1
ATOM 681 N N . GLU A 1 85 ? -17.573 -2.135 26.431 1.00 87.44 85 GLU A N 1
ATOM 682 C CA . GLU A 1 85 ? -18.540 -1.262 27.106 1.00 87.44 85 GLU A CA 1
ATOM 683 C C . GLU A 1 85 ? -18.700 -1.620 28.589 1.00 87.44 85 GLU A C 1
ATOM 685 O O . GLU A 1 85 ? -18.653 -0.726 29.433 1.00 87.44 85 GLU A O 1
ATOM 690 N N . GLU A 1 86 ? -18.794 -2.910 28.927 1.00 88.94 86 GLU A N 1
ATOM 691 C CA . GLU A 1 86 ? -18.794 -3.397 30.314 1.00 88.94 86 GLU A CA 1
ATOM 692 C C . GLU A 1 86 ? -17.542 -2.920 31.069 1.00 88.94 86 GLU A C 1
ATOM 694 O O . GLU A 1 86 ? -17.644 -2.399 32.182 1.00 88.94 86 GLU A O 1
ATOM 699 N N . HIS A 1 87 ? -16.363 -3.019 30.443 1.00 89.12 87 HIS A N 1
ATOM 700 C CA . HIS A 1 87 ? -15.116 -2.525 31.025 1.00 89.12 87 HIS A CA 1
ATOM 701 C C . HIS A 1 87 ? -15.138 -1.008 31.253 1.00 89.12 87 HIS A C 1
ATOM 703 O O . HIS A 1 87 ? -14.834 -0.547 32.355 1.00 89.12 87 HIS A O 1
ATOM 709 N N . TYR A 1 88 ? -15.516 -0.226 30.239 1.00 89.19 88 TYR A N 1
ATOM 710 C CA . TYR A 1 88 ? -15.473 1.237 30.322 1.00 89.19 88 TYR A CA 1
ATOM 711 C C . TYR A 1 88 ? -16.608 1.855 31.142 1.00 89.19 88 TYR A C 1
ATOM 713 O O . TYR A 1 88 ? -16.522 3.015 31.538 1.00 89.19 88 TYR A O 1
ATOM 721 N N . THR A 1 89 ? -17.650 1.080 31.440 1.00 87.31 89 THR A N 1
ATOM 722 C CA . THR A 1 89 ? -18.666 1.457 32.429 1.00 87.31 89 THR A CA 1
ATOM 723 C C . THR A 1 89 ? -18.089 1.414 33.847 1.00 87.31 89 THR A C 1
ATOM 725 O O . THR A 1 89 ? -18.462 2.223 34.690 1.00 87.31 89 THR A O 1
ATOM 728 N N . GLN A 1 90 ? -17.154 0.496 34.113 1.00 87.94 90 GLN A N 1
ATOM 729 C CA . GLN A 1 90 ? -16.484 0.366 35.412 1.00 87.94 90 GLN A CA 1
ATOM 730 C C . GLN A 1 90 ? -15.251 1.269 35.539 1.00 87.94 90 GLN A C 1
ATOM 732 O O . GLN A 1 90 ? -14.916 1.712 36.636 1.00 87.94 90 GLN A O 1
ATOM 737 N N . TYR A 1 91 ? -14.562 1.534 34.428 1.00 86.50 91 TYR A N 1
ATOM 738 C CA . TYR A 1 91 ? -13.336 2.323 34.390 1.00 86.50 91 TYR A CA 1
ATOM 739 C C . TYR A 1 91 ? -13.429 3.378 33.297 1.00 86.50 91 TYR A C 1
ATOM 741 O O . TYR A 1 91 ? -13.482 3.032 32.124 1.00 86.50 91 TYR A O 1
ATOM 749 N N . GLU A 1 92 ? -13.365 4.664 33.641 1.00 84.25 92 GLU A N 1
ATOM 750 C CA . GLU A 1 92 ? -13.430 5.697 32.605 1.00 84.25 92 GLU A CA 1
ATOM 751 C C . GLU A 1 92 ? -12.309 5.533 31.558 1.00 84.25 92 GLU A C 1
ATOM 753 O O . GLU A 1 92 ? -11.158 5.239 31.921 1.00 84.25 92 GLU A O 1
ATOM 758 N N . PRO A 1 93 ? -12.614 5.720 30.260 1.00 85.88 93 PRO A N 1
ATOM 759 C CA . PRO A 1 93 ? -11.609 5.665 29.209 1.00 85.88 93 PRO A CA 1
ATOM 760 C C . PRO A 1 93 ? -10.560 6.764 29.406 1.00 85.88 93 PRO A C 1
ATOM 762 O O . PRO A 1 93 ? -10.877 7.902 29.759 1.00 85.88 93 PRO A O 1
ATOM 765 N N . ARG A 1 94 ? -9.295 6.419 29.151 1.00 86.69 94 ARG A N 1
ATOM 766 C CA . ARG A 1 94 ? -8.158 7.348 29.228 1.00 86.69 94 ARG A CA 1
ATOM 767 C C . ARG A 1 94 ? -8.214 8.395 28.102 1.00 86.69 94 ARG A C 1
ATOM 769 O O . ARG A 1 94 ? -9.127 8.430 27.276 1.00 86.69 94 ARG A O 1
ATOM 776 N N . THR A 1 95 ? -7.231 9.291 28.068 1.00 84.50 95 THR A N 1
ATOM 777 C CA . THR A 1 95 ? -7.136 10.315 27.018 1.00 84.50 95 THR A CA 1
ATOM 778 C C . THR A 1 95 ? -6.974 9.684 25.632 1.00 84.50 95 THR A C 1
ATOM 780 O O . THR A 1 95 ? -6.403 8.608 25.481 1.00 84.50 95 THR A O 1
ATOM 783 N N . MET A 1 96 ? -7.437 10.371 24.584 1.00 78.81 96 MET A N 1
ATOM 784 C CA . MET A 1 96 ? -7.334 9.869 23.205 1.00 78.81 96 MET A CA 1
ATOM 785 C C . MET A 1 96 ? -5.880 9.591 22.786 1.00 78.81 96 MET A C 1
ATOM 787 O O . MET A 1 96 ? -5.617 8.615 22.089 1.00 78.81 96 MET A O 1
ATOM 791 N N . TRP A 1 97 ? -4.925 10.390 23.273 1.00 81.06 97 TRP A N 1
ATOM 792 C CA . TRP A 1 97 ? -3.489 10.190 23.048 1.00 81.06 97 TRP A CA 1
ATOM 793 C C . TRP A 1 97 ? -2.977 8.854 23.582 1.00 81.06 97 TRP A C 1
ATOM 795 O O . TRP A 1 97 ? -2.150 8.217 22.933 1.00 81.06 97 TRP A O 1
ATOM 805 N N . TYR A 1 98 ? -3.502 8.397 24.725 1.00 84.94 98 TYR A N 1
ATOM 806 C CA . TYR A 1 98 ? -3.177 7.075 25.254 1.00 84.94 98 TYR A CA 1
ATOM 807 C C . TYR A 1 98 ? -3.536 5.983 24.240 1.00 84.94 98 TYR A C 1
ATOM 809 O O . TYR A 1 98 ? -2.731 5.090 23.996 1.00 84.94 98 TYR A O 1
ATOM 817 N N . TYR A 1 99 ? -4.702 6.093 23.601 1.00 83.56 99 TYR A N 1
ATOM 818 C CA . TYR A 1 99 ? -5.195 5.115 22.632 1.00 83.56 99 TYR A CA 1
ATOM 819 C C . TYR A 1 99 ? -4.568 5.239 21.243 1.00 83.56 99 TYR A C 1
ATOM 821 O O . TYR A 1 99 ? -4.412 4.232 20.559 1.00 83.56 99 TYR A O 1
ATOM 829 N N . LEU A 1 100 ? -4.156 6.441 20.835 1.00 80.62 100 LEU A N 1
ATOM 830 C CA . LEU A 1 100 ? -3.426 6.642 19.581 1.00 80.62 100 LEU A CA 1
ATOM 831 C C . LEU A 1 100 ? -2.107 5.859 19.575 1.00 80.62 100 LEU A C 1
ATOM 833 O O . LEU A 1 100 ? -1.754 5.212 18.595 1.00 80.62 100 LEU A O 1
ATOM 837 N N . PHE A 1 101 ? -1.408 5.874 20.708 1.00 84.00 101 PHE A N 1
ATOM 838 C CA . PHE A 1 101 ? -0.156 5.152 20.895 1.00 84.00 101 PHE A CA 1
ATOM 839 C C . PHE A 1 101 ? -0.350 3.834 21.647 1.00 84.00 101 PHE A C 1
ATOM 841 O O . PHE A 1 101 ? 0.616 3.332 22.218 1.00 84.00 101 PHE A O 1
ATOM 848 N N . PHE A 1 102 ? -1.559 3.249 21.629 1.00 82.81 102 PHE A N 1
ATOM 849 C CA . PHE A 1 102 ? -1.899 2.040 22.393 1.00 82.81 102 PHE A CA 1
ATOM 850 C C . PHE A 1 102 ? -0.873 0.902 22.278 1.00 82.81 102 PHE A C 1
ATOM 852 O O . PHE A 1 102 ? -0.536 0.317 23.307 1.00 82.81 102 PHE A O 1
ATOM 859 N N . PRO A 1 103 ? -0.288 0.601 21.100 1.00 79.06 103 PRO A N 1
ATOM 860 C CA . PRO A 1 103 ? 0.767 -0.409 20.995 1.00 79.06 103 PRO A CA 1
ATOM 861 C C . PRO A 1 103 ? 1.978 -0.182 21.909 1.00 79.06 103 PRO A C 1
ATOM 863 O O . PRO A 1 103 ? 2.605 -1.143 22.337 1.00 79.06 103 PRO A O 1
ATOM 866 N N . ILE A 1 104 ? 2.300 1.077 22.209 1.00 84.12 104 ILE A N 1
ATOM 867 C CA . ILE A 1 104 ? 3.427 1.482 23.054 1.00 84.12 104 ILE A CA 1
ATOM 868 C C . ILE A 1 104 ? 2.927 1.737 24.480 1.00 84.12 104 ILE A C 1
ATOM 870 O O . ILE A 1 104 ? 3.466 1.206 25.449 1.00 84.12 104 ILE A O 1
ATOM 874 N N . THR A 1 105 ? 1.862 2.523 24.627 1.00 84.69 105 THR A N 1
ATOM 875 C CA . THR A 1 105 ? 1.332 2.964 25.924 1.00 84.69 105 THR A CA 1
ATOM 876 C C . THR A 1 105 ? 0.651 1.844 26.708 1.00 84.69 105 THR A C 1
ATOM 878 O O . THR A 1 105 ? 0.600 1.929 27.934 1.00 84.69 105 THR A O 1
ATOM 881 N N . SER A 1 106 ? 0.158 0.779 26.063 1.00 77.56 106 SER A N 1
ATOM 882 C CA . SER A 1 106 ? -0.373 -0.402 26.762 1.00 77.56 106 SER A CA 1
ATOM 883 C C . SER A 1 106 ? 0.722 -1.143 27.529 1.00 77.56 106 SER A C 1
ATOM 885 O O . SER A 1 106 ? 0.507 -1.513 28.681 1.00 77.56 106 SER A O 1
ATOM 887 N N . VAL A 1 107 ? 1.920 -1.272 26.948 1.00 81.56 107 VAL A N 1
ATOM 888 C CA . VAL A 1 107 ? 3.086 -1.892 27.599 1.00 81.56 107 VAL A CA 1
ATOM 889 C C . VAL A 1 107 ? 3.500 -1.082 28.827 1.00 81.56 107 VAL A C 1
ATOM 891 O O . VAL A 1 107 ? 3.663 -1.637 29.910 1.00 81.56 107 VAL A O 1
ATOM 894 N N . TRP A 1 108 ? 3.565 0.245 28.699 1.00 79.94 108 TRP A N 1
ATOM 895 C CA . TRP A 1 108 ? 3.800 1.138 29.838 1.00 79.94 108 TRP A CA 1
ATOM 896 C C . TRP A 1 108 ? 2.669 1.083 30.873 1.00 79.94 108 TRP A C 1
ATOM 898 O O . TRP A 1 108 ? 2.923 1.068 32.075 1.00 79.94 108 TRP A O 1
ATOM 908 N N . GLY A 1 109 ? 1.416 0.991 30.422 1.00 74.62 109 GLY A N 1
ATOM 909 C CA . GLY A 1 109 ? 0.243 0.844 31.282 1.00 74.62 109 GLY A CA 1
ATOM 910 C C . GLY A 1 109 ? 0.286 -0.424 32.133 1.00 74.62 109 GLY A C 1
ATOM 911 O O . GLY A 1 109 ? -0.127 -0.386 33.287 1.00 74.62 109 GLY A O 1
ATOM 912 N N . PHE A 1 110 ? 0.859 -1.509 31.608 1.00 72.81 110 PHE A N 1
ATOM 913 C CA . PHE A 1 110 ? 1.120 -2.741 32.355 1.00 72.81 110 PHE A CA 1
ATOM 914 C C . PHE A 1 110 ? 2.134 -2.570 33.488 1.00 72.81 110 PHE A C 1
ATOM 916 O O . PHE A 1 110 ? 2.030 -3.267 34.498 1.00 72.81 110 PHE A O 1
ATOM 923 N N . VAL A 1 111 ? 3.118 -1.687 33.309 1.00 80.00 111 VAL A N 1
ATOM 924 C CA . VAL A 1 111 ? 4.171 -1.431 34.300 1.00 80.00 111 VAL A CA 1
ATOM 925 C C . VAL A 1 111 ? 3.672 -0.478 35.386 1.00 80.00 111 VAL A C 1
ATOM 927 O O . VAL A 1 111 ? 3.906 -0.727 36.563 1.00 80.00 111 VAL A O 1
ATOM 930 N N . VAL A 1 112 ? 2.959 0.584 35.001 1.00 81.62 112 VAL A N 1
ATOM 931 C CA . VAL A 1 112 ? 2.544 1.659 35.919 1.00 81.62 112 VAL A CA 1
ATOM 932 C C . VAL A 1 112 ? 1.260 1.322 36.688 1.00 81.62 112 VAL A C 1
ATOM 934 O O . VAL A 1 112 ? 1.161 1.628 37.870 1.00 81.62 112 VAL A O 1
ATOM 937 N N . ASP A 1 113 ? 0.275 0.690 36.045 1.00 78.75 113 ASP A N 1
ATOM 938 C CA . ASP A 1 113 ? -1.045 0.403 36.627 1.00 78.75 113 ASP A CA 1
ATOM 939 C C . ASP A 1 113 ? -1.464 -1.029 36.261 1.00 78.75 113 ASP A C 1
ATOM 941 O O . ASP A 1 113 ? -2.324 -1.285 35.410 1.00 78.75 113 ASP A O 1
ATOM 945 N N . ARG A 1 114 ? -0.749 -1.984 36.868 1.00 79.06 114 ARG A N 1
ATOM 946 C CA . ARG A 1 114 ? -0.718 -3.394 36.457 1.00 79.06 114 ARG A CA 1
ATOM 947 C C . ARG A 1 114 ? -2.093 -4.054 36.451 1.00 79.06 114 ARG A C 1
ATOM 949 O O . ARG A 1 114 ? -2.357 -4.873 35.574 1.00 79.06 114 ARG A O 1
ATOM 956 N N . GLU A 1 115 ? -2.967 -3.731 37.401 1.00 84.12 115 GLU A N 1
ATOM 957 C CA . GLU A 1 115 ? -4.308 -4.325 37.464 1.00 84.12 115 GLU A CA 1
ATOM 958 C C . GLU A 1 115 ? -5.255 -3.737 36.421 1.00 84.12 115 GLU A C 1
ATOM 960 O O . GLU A 1 115 ? -5.894 -4.493 35.680 1.00 84.12 115 GLU A O 1
ATOM 965 N N . ARG A 1 116 ? -5.332 -2.404 36.321 1.00 81.69 116 ARG A N 1
ATOM 966 C CA . ARG A 1 116 ? -6.224 -1.744 35.362 1.00 81.69 116 ARG A CA 1
ATOM 967 C C . ARG A 1 116 ? -5.788 -2.022 33.929 1.00 81.69 116 ARG A C 1
ATOM 969 O O . ARG A 1 116 ? -6.619 -2.414 33.114 1.00 81.69 116 ARG A O 1
ATOM 976 N N . GLY A 1 117 ? -4.487 -1.922 33.647 1.00 80.75 117 GLY A N 1
ATOM 977 C CA . GLY A 1 117 ? -3.916 -2.231 32.335 1.00 80.75 117 GLY A CA 1
ATOM 978 C C . GLY A 1 117 ? -4.155 -3.685 31.914 1.00 80.75 117 GLY A C 1
ATOM 979 O O . GLY A 1 117 ? -4.521 -3.944 30.767 1.00 80.75 117 GLY A O 1
ATOM 980 N N . ARG A 1 118 ? -4.049 -4.644 32.850 1.00 82.25 118 ARG A N 1
ATOM 981 C CA . ARG A 1 118 ? -4.385 -6.058 32.592 1.00 82.25 118 ARG A CA 1
ATOM 982 C C . ARG A 1 118 ? -5.852 -6.255 32.234 1.00 82.25 118 ARG A C 1
ATOM 984 O O . ARG A 1 118 ? -6.144 -6.995 31.296 1.00 82.25 118 ARG A O 1
ATOM 991 N N . LYS A 1 119 ? -6.770 -5.620 32.968 1.00 85.06 119 LYS A N 1
ATOM 992 C CA . LYS A 1 119 ? -8.214 -5.713 32.695 1.00 85.06 119 LYS A CA 1
ATOM 993 C C . LYS A 1 119 ? -8.577 -5.074 31.353 1.00 85.06 119 LYS A C 1
ATOM 995 O O . LYS A 1 119 ? -9.367 -5.650 30.606 1.00 85.06 119 LYS A O 1
ATOM 1000 N N . GLU A 1 120 ? -7.970 -3.938 31.022 1.00 83.19 120 GLU A N 1
ATOM 1001 C CA . GLU A 1 120 ? -8.188 -3.257 29.745 1.00 83.19 120 GLU A CA 1
ATOM 1002 C C . GLU A 1 120 ? -7.683 -4.114 28.574 1.00 83.19 120 GLU A C 1
ATOM 1004 O O . GLU A 1 120 ? -8.452 -4.424 27.665 1.00 83.19 120 GLU A O 1
ATOM 1009 N N . LEU A 1 121 ? -6.446 -4.627 28.633 1.00 82.69 121 LEU A N 1
ATOM 1010 C CA . LEU A 1 121 ? -5.921 -5.511 27.585 1.00 82.69 121 LEU A CA 1
ATOM 1011 C C . LEU A 1 121 ? -6.741 -6.798 27.446 1.00 82.69 121 LEU A C 1
ATOM 1013 O O . LEU A 1 121 ? -7.005 -7.235 26.329 1.00 82.69 121 LEU A O 1
ATOM 1017 N N . LYS A 1 122 ? -7.193 -7.388 28.561 1.00 86.62 122 LYS A N 1
ATOM 1018 C CA . LYS A 1 122 ? -8.081 -8.559 28.533 1.00 86.62 122 LYS A CA 1
ATOM 1019 C C . LYS A 1 122 ? -9.385 -8.262 27.784 1.00 86.62 122 LYS A C 1
ATOM 1021 O O . LYS A 1 122 ? -9.885 -9.133 27.080 1.00 86.62 122 LYS A O 1
ATOM 1026 N N . SER A 1 123 ? -9.894 -7.037 27.887 1.00 84.00 123 SER A N 1
ATOM 1027 C CA . SER A 1 123 ? -11.101 -6.597 27.176 1.00 84.00 123 SER A CA 1
ATOM 1028 C C . SER A 1 123 ? -10.844 -6.429 25.672 1.00 84.00 123 SER A C 1
ATOM 1030 O O . SER A 1 123 ? -11.683 -6.802 24.854 1.00 84.00 123 SER A O 1
ATOM 1032 N N . TYR A 1 124 ? -9.645 -5.975 25.290 1.00 83.94 124 TYR A N 1
ATOM 1033 C CA . TYR A 1 124 ? -9.198 -5.917 23.891 1.00 83.94 124 TYR A CA 1
ATOM 1034 C C . TYR A 1 124 ? -8.756 -7.260 23.308 1.00 83.94 124 TYR A C 1
ATOM 1036 O O . TYR A 1 124 ? -8.643 -7.383 22.089 1.00 83.94 124 TYR A O 1
ATOM 1044 N N . TRP A 1 125 ? -8.520 -8.278 24.137 1.00 85.31 125 TRP A N 1
ATOM 1045 C CA . TRP A 1 125 ? -7.929 -9.543 23.705 1.00 85.31 125 TRP A CA 1
ATOM 1046 C C . TRP A 1 125 ? -8.712 -10.214 22.576 1.00 85.31 125 TRP A C 1
ATOM 1048 O O . TRP A 1 125 ? -8.115 -10.697 21.621 1.00 85.31 125 TRP A O 1
ATOM 1058 N N . ARG A 1 126 ? -10.047 -10.175 22.623 1.00 85.19 126 ARG A N 1
ATOM 1059 C CA . ARG A 1 126 ? -10.896 -10.748 21.568 1.00 85.19 126 ARG A CA 1
ATOM 1060 C C . ARG A 1 126 ? -10.751 -10.010 20.232 1.00 85.19 126 ARG A C 1
ATOM 1062 O O . ARG A 1 126 ? -10.696 -10.647 19.184 1.00 85.19 126 ARG A O 1
ATOM 1069 N N . LEU A 1 127 ? -10.647 -8.679 20.262 1.00 83.50 127 LEU A N 1
ATOM 1070 C CA . LEU A 1 127 ? -10.360 -7.872 19.070 1.00 83.50 127 LEU A CA 1
ATOM 1071 C C . LEU A 1 127 ? -8.962 -8.197 18.525 1.00 83.50 127 LEU A C 1
ATOM 1073 O O . LEU A 1 127 ? -8.802 -8.420 17.327 1.00 83.50 127 LEU A O 1
ATOM 1077 N N . LEU A 1 128 ? -7.966 -8.282 19.412 1.00 82.62 128 LEU A N 1
ATOM 1078 C CA . LEU A 1 128 ? -6.592 -8.637 19.057 1.00 82.62 128 LEU A CA 1
ATOM 1079 C C . LEU A 1 128 ? -6.492 -10.050 18.469 1.00 82.62 128 LEU A C 1
ATOM 1081 O O . LEU A 1 128 ? -5.750 -10.240 17.514 1.00 82.62 128 LEU A O 1
ATOM 1085 N N . GLN A 1 129 ? -7.260 -11.020 18.971 1.00 85.81 129 GLN A N 1
ATOM 1086 C CA . GLN A 1 129 ? -7.334 -12.374 18.414 1.00 85.81 129 GLN A CA 1
ATOM 1087 C C . GLN A 1 129 ? -7.853 -12.372 16.975 1.00 85.81 129 GLN A C 1
ATOM 1089 O O . GLN A 1 129 ? -7.281 -13.049 16.127 1.00 85.81 129 GLN A O 1
ATOM 1094 N N . TRP A 1 130 ? -8.894 -11.590 16.677 1.00 82.94 130 TRP A N 1
ATOM 1095 C CA . TRP A 1 130 ? -9.413 -11.450 15.313 1.00 82.94 130 TRP A CA 1
ATOM 1096 C C . TRP A 1 130 ? -8.402 -10.797 14.372 1.00 82.94 130 TRP A C 1
ATOM 1098 O O . TRP A 1 130 ? -8.190 -11.274 13.256 1.00 82.94 130 TRP A O 1
ATOM 1108 N N . VAL A 1 131 ? -7.738 -9.738 14.841 1.00 82.06 131 VAL A N 1
ATOM 1109 C CA . VAL A 1 131 ? -6.640 -9.101 14.106 1.00 82.06 131 VAL A CA 1
ATOM 1110 C C . VAL A 1 131 ? -5.513 -10.110 13.859 1.00 82.06 131 VAL A C 1
ATOM 1112 O O . VAL A 1 131 ? -5.065 -10.240 12.723 1.00 82.06 131 VAL A O 1
ATOM 1115 N N . LEU A 1 132 ? -5.108 -10.878 14.877 1.00 82.94 132 LEU A N 1
ATOM 1116 C CA . LEU A 1 132 ? -4.061 -11.900 14.793 1.00 82.94 132 LEU A CA 1
ATOM 1117 C C . LEU A 1 132 ? -4.434 -13.051 13.849 1.00 82.94 132 LEU A C 1
ATOM 1119 O O . LEU A 1 132 ? -3.600 -13.519 13.083 1.00 82.94 132 LEU A O 1
ATOM 1123 N N . PHE A 1 133 ? -5.688 -13.488 13.854 1.00 84.62 133 PHE A N 1
ATOM 1124 C CA . PHE A 1 133 ? -6.172 -14.524 12.948 1.00 84.62 133 PHE A CA 1
ATOM 1125 C C . PHE A 1 133 ? -6.082 -14.077 11.482 1.00 84.62 133 PHE A C 1
ATOM 1127 O O . PHE A 1 133 ? -5.525 -14.788 10.642 1.00 84.62 133 PHE A O 1
ATOM 1134 N N . MET A 1 134 ? -6.547 -12.860 11.182 1.00 80.75 134 MET A N 1
ATOM 1135 C CA . MET A 1 134 ? -6.459 -12.271 9.839 1.00 80.75 134 MET A CA 1
ATOM 1136 C C . MET A 1 134 ? -5.004 -12.046 9.411 1.00 80.75 134 MET A C 1
ATOM 1138 O O . MET A 1 134 ? -4.639 -12.300 8.261 1.00 80.75 134 MET A O 1
ATOM 1142 N N . LEU A 1 135 ? -4.167 -11.620 10.356 1.00 80.94 135 LEU A N 1
ATOM 1143 C CA . LEU A 1 135 ? -2.722 -11.483 10.211 1.00 80.94 135 LEU A CA 1
ATOM 1144 C C . LEU A 1 135 ? -2.049 -12.798 9.827 1.00 80.94 135 LEU A C 1
ATOM 1146 O O . LEU A 1 135 ? -1.243 -12.818 8.905 1.00 80.94 135 LEU A O 1
ATOM 1150 N N . ILE A 1 136 ? -2.389 -13.891 10.506 1.00 84.50 136 ILE A N 1
ATOM 1151 C CA . ILE A 1 136 ? -1.804 -15.207 10.258 1.00 84.50 136 ILE A CA 1
ATOM 1152 C C . ILE A 1 136 ? -2.203 -15.708 8.865 1.00 84.50 136 ILE A C 1
ATOM 1154 O O . ILE A 1 136 ? -1.331 -16.072 8.079 1.00 84.50 136 ILE A O 1
ATOM 1158 N N . ILE A 1 137 ? -3.490 -15.653 8.505 1.00 83.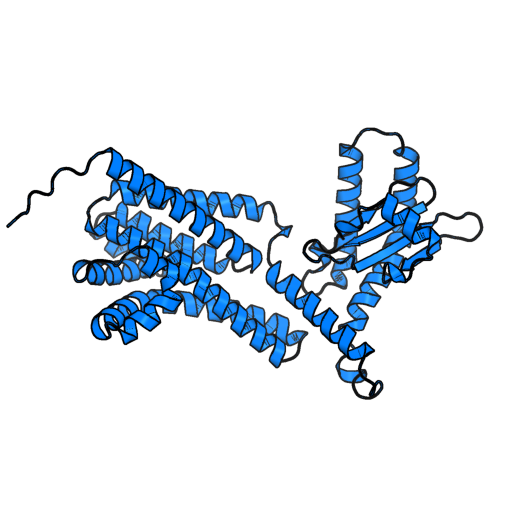25 137 ILE A N 1
ATOM 1159 C CA . ILE A 1 137 ? -3.966 -16.100 7.182 1.00 83.25 137 ILE A CA 1
ATOM 1160 C C . ILE A 1 137 ? -3.346 -15.257 6.055 1.00 83.25 137 ILE A C 1
ATOM 1162 O O . ILE A 1 137 ? -2.791 -15.787 5.086 1.00 83.25 137 ILE A O 1
ATOM 1166 N N . GLY A 1 138 ? -3.405 -13.929 6.182 1.00 78.06 138 GLY A N 1
ATOM 1167 C CA . GLY A 1 138 ? -2.851 -13.008 5.189 1.00 78.06 138 GLY A CA 1
ATOM 1168 C C . GLY A 1 138 ? -1.320 -13.002 5.151 1.00 78.06 138 GLY A C 1
ATOM 1169 O O . GLY A 1 138 ? -0.728 -12.715 4.110 1.00 78.06 138 GLY A O 1
ATOM 1170 N N . GLY A 1 139 ? -0.673 -13.304 6.275 1.00 82.44 139 GLY A N 1
ATOM 1171 C CA . GLY A 1 139 ? 0.775 -13.407 6.420 1.00 82.44 139 GLY A CA 1
ATOM 1172 C C . GLY A 1 139 ? 1.315 -14.691 5.802 1.00 82.44 139 GLY A C 1
ATOM 1173 O O . GLY A 1 139 ? 2.253 -14.626 5.018 1.00 82.44 139 GLY A O 1
ATOM 1174 N N . PHE A 1 140 ? 0.682 -15.844 6.039 1.00 85.75 140 PHE A N 1
ATOM 1175 C CA . PHE A 1 140 ? 1.117 -17.118 5.451 1.00 85.75 140 PHE A CA 1
ATOM 1176 C C . PHE A 1 140 ? 1.100 -17.102 3.921 1.00 85.75 140 PHE A C 1
ATOM 1178 O O . PHE A 1 140 ? 2.033 -17.587 3.286 1.00 85.75 140 PHE A O 1
ATOM 1185 N N . THR A 1 141 ? 0.072 -16.505 3.314 1.00 82.75 141 THR A N 1
ATOM 1186 C CA . THR A 1 141 ? -0.013 -16.390 1.847 1.00 82.75 141 THR A CA 1
ATOM 1187 C C . THR A 1 141 ? 1.063 -15.466 1.266 1.00 82.75 141 THR A C 1
ATOM 1189 O O . THR A 1 141 ? 1.630 -15.763 0.212 1.00 82.75 141 THR A O 1
ATOM 1192 N N . SER A 1 142 ? 1.368 -14.364 1.957 1.00 78.25 142 SER A N 1
ATOM 1193 C CA . SER A 1 142 ? 2.453 -13.428 1.628 1.00 78.25 142 SER A CA 1
ATOM 1194 C C . SER A 1 142 ? 3.825 -14.097 1.760 1.00 78.25 142 SER A C 1
ATOM 1196 O O . SER A 1 142 ? 4.631 -14.076 0.829 1.00 78.25 142 SER A O 1
ATOM 1198 N N . TYR A 1 143 ? 4.035 -14.792 2.877 1.00 85.56 143 TYR A N 1
ATOM 1199 C CA . TYR A 1 143 ? 5.235 -15.553 3.186 1.00 85.56 143 TYR A CA 1
ATOM 1200 C C . TYR A 1 143 ? 5.504 -16.646 2.150 1.00 85.56 143 TYR A C 1
ATOM 1202 O O . TYR A 1 143 ? 6.578 -16.665 1.560 1.00 85.56 143 TYR A O 1
ATOM 1210 N N . TYR A 1 144 ? 4.524 -17.513 1.865 1.00 84.69 144 TYR A N 1
ATOM 1211 C CA . TYR A 1 144 ? 4.689 -18.609 0.906 1.00 84.69 144 TYR A CA 1
ATOM 1212 C C . TYR A 1 144 ? 5.056 -18.091 -0.489 1.00 84.69 144 TYR A C 1
ATOM 1214 O O . TYR A 1 144 ? 5.894 -18.666 -1.184 1.00 84.69 144 TYR A O 1
ATOM 1222 N N . ARG A 1 145 ? 4.467 -16.957 -0.890 1.00 79.94 145 ARG A N 1
ATOM 1223 C CA . ARG A 1 145 ? 4.781 -16.313 -2.165 1.00 79.94 145 ARG A CA 1
ATOM 1224 C C . ARG A 1 145 ? 6.230 -15.837 -2.232 1.00 79.94 145 ARG A C 1
ATOM 1226 O O . ARG A 1 145 ? 6.834 -15.975 -3.287 1.00 79.94 145 ARG A O 1
ATOM 1233 N N . LEU A 1 146 ? 6.768 -15.272 -1.154 1.00 79.94 146 LEU A N 1
ATOM 1234 C CA . LEU A 1 146 ? 8.150 -14.782 -1.113 1.00 79.94 146 LEU A CA 1
ATOM 1235 C C . LEU A 1 146 ? 9.166 -15.902 -0.926 1.00 79.94 146 LEU A C 1
ATOM 1237 O O . LEU A 1 146 ? 10.181 -15.904 -1.614 1.00 79.94 146 LEU A O 1
ATOM 1241 N N . TYR A 1 147 ? 8.853 -16.882 -0.081 1.00 83.06 147 TYR A N 1
ATOM 1242 C CA . TYR A 1 147 ? 9.699 -18.045 0.179 1.00 83.06 147 TYR A CA 1
ATOM 1243 C C . TYR A 1 147 ? 10.033 -18.829 -1.093 1.00 83.06 147 TYR A C 1
ATOM 1245 O O . TYR A 1 147 ? 11.112 -19.395 -1.211 1.00 83.06 147 TYR A O 1
ATOM 1253 N N . ARG A 1 148 ? 9.136 -18.813 -2.084 1.00 79.38 148 ARG A N 1
ATOM 1254 C CA . ARG A 1 148 ? 9.378 -19.445 -3.384 1.00 79.38 148 ARG A CA 1
ATOM 1255 C C . ARG A 1 148 ? 10.527 -18.808 -4.185 1.00 79.38 148 ARG A C 1
ATOM 1257 O O . ARG A 1 148 ? 11.087 -19.489 -5.035 1.00 79.38 148 ARG A O 1
ATOM 1264 N N . TYR A 1 149 ? 10.852 -17.537 -3.946 1.00 73.19 149 TYR A N 1
ATOM 1265 C CA . TYR A 1 149 ? 11.798 -16.762 -4.769 1.00 73.19 149 TYR A CA 1
ATOM 1266 C C . TYR A 1 149 ? 12.966 -16.161 -3.980 1.00 73.19 149 TYR A C 1
ATOM 1268 O O . TYR A 1 149 ? 13.944 -15.703 -4.565 1.00 73.19 149 TYR A O 1
ATOM 1276 N N . PHE A 1 150 ? 12.863 -16.113 -2.655 1.00 78.94 150 PHE A N 1
ATOM 1277 C CA . PHE A 1 150 ? 13.866 -15.531 -1.773 1.00 78.94 150 PHE A CA 1
ATOM 1278 C C . PHE A 1 150 ? 14.238 -16.512 -0.669 1.00 78.94 150 PHE A C 1
ATOM 1280 O O . PHE A 1 150 ? 13.523 -17.472 -0.391 1.00 78.94 150 PHE A O 1
ATOM 1287 N N . SER A 1 151 ? 15.362 -16.247 -0.002 1.00 81.56 151 SER A N 1
ATOM 1288 C CA . SER A 1 151 ? 15.818 -17.086 1.102 1.00 81.56 151 SER A CA 1
ATOM 1289 C C . SER A 1 151 ? 14.774 -17.156 2.226 1.00 81.56 151 SER A C 1
ATOM 1291 O O . SER A 1 151 ? 13.953 -16.247 2.425 1.00 81.56 151 SER A O 1
ATOM 1293 N N . TRP A 1 152 ? 14.840 -18.238 3.004 1.00 84.44 152 TRP A N 1
ATOM 1294 C CA . TRP A 1 152 ? 14.033 -18.412 4.214 1.00 84.44 152 TRP A CA 1
ATOM 1295 C C . TRP A 1 152 ? 14.134 -17.197 5.145 1.00 84.44 152 TRP A C 1
ATOM 1297 O O . TRP A 1 152 ? 13.115 -16.674 5.591 1.00 84.44 152 TRP A O 1
ATOM 1307 N N . GLN A 1 153 ? 15.360 -16.724 5.397 1.00 85.25 153 GLN A N 1
ATOM 1308 C CA . GLN A 1 153 ? 15.638 -15.619 6.316 1.00 85.25 153 GLN A CA 1
ATOM 1309 C C . GLN A 1 153 ? 14.963 -14.324 5.856 1.00 85.25 153 GLN A C 1
ATOM 1311 O O . GLN A 1 153 ? 14.290 -13.667 6.646 1.00 85.25 153 GLN A O 1
ATOM 1316 N N . THR A 1 154 ? 15.076 -13.990 4.569 1.00 82.88 154 THR A N 1
ATOM 1317 C CA . THR A 1 154 ? 14.443 -12.802 3.985 1.00 82.88 154 THR A CA 1
ATOM 1318 C C . THR A 1 154 ? 12.921 -12.881 4.052 1.00 82.88 154 THR A C 1
ATOM 1320 O O . THR A 1 154 ? 12.259 -11.914 4.425 1.00 82.88 154 THR A O 1
ATOM 1323 N N . SER A 1 155 ? 12.360 -14.046 3.731 1.00 85.94 155 SER A N 1
ATOM 1324 C CA . SER A 1 155 ? 10.911 -14.260 3.737 1.00 85.94 155 SER A CA 1
ATOM 1325 C C . SER A 1 155 ? 10.333 -14.182 5.150 1.00 85.94 155 SER A C 1
ATOM 1327 O O . SER A 1 155 ? 9.274 -13.590 5.354 1.00 85.94 155 SER A O 1
ATOM 1329 N N . LEU A 1 156 ? 11.047 -14.728 6.139 1.00 87.88 156 LEU A N 1
ATOM 1330 C CA . LEU A 1 156 ? 10.669 -14.656 7.549 1.00 87.88 156 LEU A CA 1
ATOM 1331 C C . LEU A 1 156 ? 10.790 -13.228 8.098 1.00 87.88 156 LEU A C 1
ATOM 1333 O O . LEU A 1 156 ? 9.886 -12.770 8.794 1.00 87.88 156 LEU A O 1
ATOM 1337 N N . ALA A 1 157 ? 11.865 -12.511 7.757 1.00 88.25 157 ALA A N 1
ATOM 1338 C CA . ALA A 1 157 ? 12.043 -11.113 8.141 1.00 88.25 157 ALA A CA 1
ATOM 1339 C C . ALA A 1 157 ? 10.910 -10.238 7.587 1.00 88.25 157 ALA A C 1
ATOM 1341 O O . ALA A 1 157 ? 10.317 -9.464 8.335 1.00 88.25 157 ALA A O 1
ATOM 1342 N N . TRP A 1 158 ? 10.543 -10.417 6.311 1.00 86.81 158 TRP A N 1
ATOM 1343 C CA . TRP A 1 158 ? 9.396 -9.718 5.733 1.00 86.81 158 TRP A CA 1
ATOM 1344 C C . TRP A 1 158 ? 8.088 -10.073 6.431 1.00 86.81 158 TRP A C 1
ATOM 1346 O O . TRP A 1 158 ? 7.331 -9.169 6.771 1.00 86.81 158 TRP A O 1
ATOM 1356 N N . LEU A 1 159 ? 7.824 -11.363 6.666 1.00 88.44 159 LEU A N 1
ATOM 1357 C CA . LEU A 1 159 ? 6.629 -11.787 7.391 1.00 88.44 159 LEU A CA 1
ATOM 1358 C C . LEU A 1 159 ? 6.558 -11.087 8.751 1.00 88.44 159 LEU A C 1
ATOM 1360 O O . LEU A 1 159 ? 5.527 -10.517 9.087 1.00 88.44 159 LEU A O 1
ATOM 1364 N N . TYR A 1 160 ? 7.657 -11.064 9.505 1.00 88.69 160 TYR A N 1
ATOM 1365 C CA . TYR A 1 160 ? 7.721 -10.373 10.789 1.00 88.69 160 TYR A CA 1
ATOM 1366 C C . TYR A 1 160 ? 7.434 -8.869 10.660 1.00 88.69 160 TYR A C 1
ATOM 1368 O O . TYR A 1 160 ? 6.588 -8.344 11.384 1.00 88.69 160 TYR A O 1
ATOM 1376 N N . THR A 1 161 ? 8.076 -8.176 9.715 1.00 88.38 161 THR A N 1
ATOM 1377 C CA . THR A 1 161 ? 7.840 -6.745 9.464 1.00 88.38 161 THR A CA 1
ATOM 1378 C C . THR A 1 161 ? 6.398 -6.465 9.045 1.00 88.38 161 THR A C 1
ATOM 1380 O O . THR A 1 161 ? 5.797 -5.502 9.514 1.00 88.38 161 THR A O 1
ATOM 1383 N N . GLU A 1 162 ? 5.820 -7.308 8.193 1.00 86.25 162 GLU A N 1
ATOM 1384 C CA . GLU A 1 162 ? 4.440 -7.193 7.730 1.00 86.25 162 GLU A CA 1
ATOM 1385 C C . GLU A 1 162 ? 3.444 -7.407 8.879 1.00 86.25 162 GLU A C 1
ATOM 1387 O O . GLU A 1 162 ? 2.522 -6.605 9.047 1.00 86.25 162 GLU A O 1
ATOM 1392 N N . LEU A 1 163 ? 3.656 -8.440 9.705 1.00 87.38 163 LEU A N 1
ATOM 1393 C CA . LEU A 1 163 ? 2.855 -8.700 10.902 1.00 87.38 163 LEU A CA 1
ATOM 1394 C C . LEU A 1 163 ? 2.922 -7.516 11.875 1.00 87.38 163 LEU A C 1
ATOM 1396 O O . LEU A 1 163 ? 1.889 -7.079 12.380 1.00 87.38 163 LEU A O 1
ATOM 1400 N N . LEU A 1 164 ? 4.119 -6.965 12.097 1.00 87.50 164 LEU A N 1
ATOM 1401 C CA . LEU A 1 164 ? 4.331 -5.807 12.961 1.00 87.50 164 LEU A CA 1
ATOM 1402 C C . LEU A 1 164 ? 3.610 -4.567 12.413 1.00 87.50 164 LEU A C 1
ATOM 1404 O O . LEU A 1 164 ? 2.865 -3.916 13.143 1.00 87.50 164 LEU A O 1
ATOM 1408 N N . ALA A 1 165 ? 3.776 -4.264 11.122 1.00 87.75 165 ALA A N 1
ATOM 1409 C CA . ALA A 1 165 ? 3.146 -3.117 10.473 1.00 87.75 165 ALA A CA 1
ATOM 1410 C C . ALA A 1 165 ? 1.618 -3.183 10.562 1.00 87.75 165 ALA A C 1
ATOM 1412 O O . ALA A 1 165 ? 0.973 -2.203 10.934 1.00 87.75 165 ALA A O 1
ATOM 1413 N N . ILE A 1 166 ? 1.033 -4.347 10.278 1.00 86.25 166 ILE A N 1
ATOM 1414 C CA . ILE A 1 166 ? -0.413 -4.543 10.380 1.00 86.25 166 ILE A CA 1
ATOM 1415 C C . ILE A 1 166 ? -0.873 -4.498 11.844 1.00 86.25 166 ILE A C 1
ATOM 1417 O O . ILE A 1 166 ? -1.911 -3.905 12.121 1.00 86.25 166 ILE A O 1
ATOM 1421 N N . TYR A 1 167 ? -0.117 -5.062 12.793 1.00 85.50 167 TYR A N 1
ATOM 1422 C CA . TYR A 1 167 ? -0.433 -4.948 14.219 1.00 85.50 167 TYR A CA 1
ATOM 1423 C C . TYR A 1 167 ? -0.538 -3.480 14.650 1.00 85.50 167 TYR A C 1
ATOM 1425 O O . TYR A 1 167 ? -1.549 -3.086 15.240 1.00 85.50 167 TYR A O 1
ATOM 1433 N N . PHE A 1 168 ? 0.454 -2.650 14.313 1.00 86.50 168 PHE A N 1
ATOM 1434 C CA . PHE A 1 168 ? 0.399 -1.214 14.592 1.00 86.50 168 PHE A CA 1
ATOM 1435 C C . PHE A 1 168 ? -0.777 -0.551 13.876 1.00 86.50 168 PHE A C 1
ATOM 1437 O O . PHE A 1 168 ? -1.528 0.180 14.514 1.00 86.50 168 PHE A O 1
ATOM 1444 N N . LEU A 1 169 ? -0.989 -0.849 12.593 1.00 87.50 169 LEU A N 1
ATOM 1445 C CA . LEU A 1 169 ? -2.060 -0.269 11.784 1.00 87.50 169 LEU A CA 1
ATOM 1446 C C . LEU A 1 169 ? -3.455 -0.566 12.357 1.00 87.50 169 LEU A C 1
ATOM 1448 O O . LEU A 1 169 ? -4.286 0.333 12.489 1.00 87.50 169 LEU A O 1
ATOM 1452 N N . CYS A 1 170 ? -3.704 -1.820 12.734 1.00 85.12 170 CYS A N 1
ATOM 1453 C CA . CYS A 1 170 ? -4.959 -2.246 13.338 1.00 85.12 170 CYS A CA 1
ATOM 1454 C C . CYS A 1 170 ? -5.179 -1.596 14.699 1.00 85.12 170 CYS A C 1
ATOM 1456 O O . CYS A 1 170 ? -6.288 -1.155 14.968 1.00 85.12 170 CYS A O 1
ATOM 1458 N N . ASN A 1 171 ? -4.154 -1.490 15.545 1.00 83.75 171 ASN A N 1
ATOM 1459 C CA . ASN A 1 171 ? -4.303 -0.823 16.838 1.00 83.75 171 ASN A CA 1
ATOM 1460 C C . ASN A 1 171 ? -4.515 0.689 16.687 1.00 83.75 171 ASN A C 1
ATOM 1462 O O . ASN A 1 171 ? -5.382 1.244 17.354 1.00 83.75 171 ASN A O 1
ATOM 1466 N N . PHE A 1 172 ? -3.779 1.336 15.779 1.00 85.62 172 PHE A N 1
ATOM 1467 C CA . PHE A 1 172 ? -3.870 2.774 15.512 1.00 85.62 172 PHE A CA 1
ATOM 1468 C C . PHE A 1 172 ? -5.246 3.186 14.975 1.00 85.62 172 PHE A C 1
ATOM 1470 O O . PHE A 1 172 ? -5.697 4.301 15.214 1.00 85.62 172 PHE A O 1
ATOM 1477 N N . PHE A 1 173 ? -5.935 2.282 14.274 1.00 87.06 173 PHE A N 1
ATOM 1478 C CA . PHE A 1 173 ? -7.294 2.504 13.785 1.00 87.06 173 PHE A CA 1
ATOM 1479 C C . PHE A 1 173 ? -8.367 2.000 14.761 1.00 87.06 173 PHE A C 1
ATOM 1481 O O . PHE A 1 173 ? -9.234 2.761 15.190 1.00 87.06 173 PHE A O 1
ATOM 1488 N N . ALA A 1 174 ? -8.325 0.716 15.120 1.00 84.88 174 ALA A N 1
ATOM 1489 C CA . ALA A 1 174 ? -9.429 0.047 15.798 1.00 84.88 174 ALA A CA 1
ATOM 1490 C C . ALA A 1 174 ? -9.602 0.515 17.246 1.00 84.88 174 ALA A C 1
ATOM 1492 O O . ALA A 1 174 ? -10.740 0.683 17.675 1.00 84.88 174 ALA A O 1
ATOM 1493 N N . VAL A 1 175 ? -8.511 0.766 17.982 1.00 85.81 175 VAL A N 1
ATOM 1494 C CA . VAL A 1 175 ? -8.586 1.142 19.404 1.00 85.81 175 VAL A CA 1
ATOM 1495 C C . VAL A 1 175 ? -9.111 2.575 19.589 1.00 85.81 175 VAL A C 1
ATOM 1497 O O . VAL A 1 175 ? -10.063 2.759 20.354 1.00 85.81 175 VAL A O 1
ATOM 1500 N N . PRO A 1 176 ? -8.607 3.611 18.885 1.00 85.62 176 PRO A N 1
ATOM 1501 C CA . PRO A 1 176 ? -9.196 4.951 18.969 1.00 85.62 176 PRO A CA 1
ATOM 1502 C C . PRO A 1 176 ? -10.655 4.994 18.509 1.00 85.62 176 PRO A C 1
ATOM 1504 O O . PRO A 1 176 ? -11.478 5.687 19.110 1.00 85.62 176 PRO A O 1
ATOM 1507 N N . LEU A 1 177 ? -11.001 4.229 17.471 1.00 86.75 177 LEU A N 1
ATOM 1508 C CA . LEU A 1 177 ? -12.372 4.141 16.979 1.00 86.75 177 LEU A CA 1
ATOM 1509 C C . LEU A 1 177 ? -13.304 3.471 18.000 1.00 86.75 177 LEU A C 1
ATOM 1511 O O . LEU A 1 177 ? -14.386 4.000 18.275 1.00 86.75 177 LEU A O 1
ATOM 1515 N N . SER A 1 178 ? -12.899 2.335 18.581 1.00 85.81 178 SER A N 1
ATOM 1516 C CA . SER A 1 178 ? -13.710 1.607 19.562 1.00 85.81 178 SER A CA 1
ATOM 1517 C C . SER A 1 178 ? -13.910 2.433 20.826 1.00 85.81 178 SER A C 1
ATOM 1519 O O . SER A 1 178 ? -15.041 2.606 21.268 1.00 85.81 178 SER A O 1
ATOM 1521 N N . THR A 1 179 ? -12.842 3.022 21.367 1.00 86.69 179 THR A N 1
ATOM 1522 C CA . THR A 1 179 ? -12.906 3.863 22.574 1.00 86.69 179 THR A CA 1
ATOM 1523 C C . THR A 1 179 ? -13.767 5.101 22.378 1.00 86.69 179 THR A C 1
ATOM 1525 O O . THR A 1 179 ? -14.596 5.406 23.233 1.00 86.69 179 THR A O 1
ATOM 1528 N N . THR A 1 180 ? -13.639 5.788 21.239 1.00 86.50 180 THR A N 1
ATOM 1529 C CA . THR A 1 180 ? -14.488 6.943 20.905 1.00 86.50 180 THR A CA 1
ATOM 1530 C C . THR A 1 180 ? -15.954 6.529 20.813 1.00 86.50 180 THR A C 1
ATOM 1532 O O . THR A 1 180 ? -16.827 7.191 21.379 1.00 86.50 180 THR A O 1
ATOM 1535 N N . SER A 1 181 ? -16.223 5.400 20.154 1.00 87.00 181 SER A N 1
ATOM 1536 C CA . SER A 1 181 ? -17.577 4.867 20.004 1.00 87.00 181 SER A CA 1
ATOM 1537 C C . SER A 1 181 ? -18.197 4.508 21.357 1.00 87.00 181 SER A C 1
ATOM 1539 O O . SER A 1 181 ? -19.332 4.888 21.641 1.00 87.00 181 SER A O 1
ATOM 1541 N N . ILE A 1 182 ? -17.435 3.847 22.229 1.00 87.44 182 ILE A N 1
ATOM 1542 C CA . ILE A 1 182 ? -17.883 3.444 23.566 1.00 87.44 182 ILE A CA 1
ATOM 1543 C C . ILE A 1 182 ? -18.086 4.656 24.468 1.00 87.44 182 ILE A C 1
ATOM 1545 O O . ILE A 1 182 ? -19.110 4.753 25.135 1.00 87.44 182 ILE A O 1
ATOM 1549 N N . ARG A 1 183 ? -17.171 5.631 24.446 1.00 88.00 183 ARG A N 1
ATOM 1550 C CA . ARG A 1 183 ? -17.318 6.869 25.221 1.00 88.00 183 ARG A CA 1
ATOM 1551 C C . ARG A 1 183 ? -18.619 7.594 24.874 1.00 88.00 183 ARG A C 1
ATOM 1553 O O . ARG A 1 183 ? -19.289 8.113 25.762 1.00 88.00 183 ARG A O 1
ATOM 1560 N N . LEU A 1 184 ? -18.994 7.620 23.596 1.00 87.31 184 LEU A N 1
ATOM 1561 C 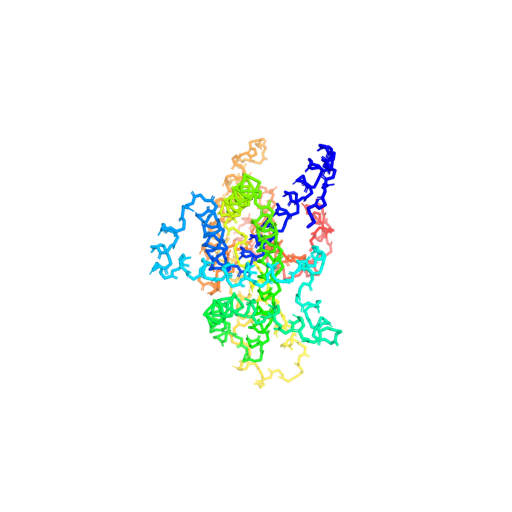CA . LEU A 1 184 ? -20.258 8.209 23.152 1.00 87.31 184 LEU A CA 1
ATOM 1562 C C . LEU A 1 184 ? -21.474 7.344 23.494 1.00 87.31 184 LEU A C 1
ATOM 1564 O O . LEU A 1 184 ? -22.528 7.909 23.795 1.00 87.31 184 LEU A O 1
ATOM 1568 N N . SER A 1 185 ? -21.322 6.016 23.478 1.00 86.94 185 SER A N 1
ATOM 1569 C CA . SER A 1 185 ? -22.344 5.061 23.928 1.00 86.94 185 SER A CA 1
ATOM 1570 C C . SER A 1 185 ? -22.675 5.260 25.409 1.00 86.94 185 SER A C 1
ATOM 1572 O O . SER A 1 185 ? -23.826 5.529 25.746 1.00 86.94 185 SER A O 1
ATOM 1574 N N . ILE A 1 186 ? -21.656 5.270 26.278 1.00 86.56 186 ILE A N 1
ATOM 1575 C CA . ILE A 1 186 ? -21.794 5.463 27.733 1.00 86.56 186 ILE A CA 1
ATOM 1576 C C . ILE A 1 186 ? -22.423 6.822 28.054 1.00 86.56 186 ILE A C 1
ATOM 1578 O O . ILE A 1 186 ? -23.294 6.927 28.910 1.00 86.56 186 ILE A O 1
ATOM 1582 N N . GLN A 1 187 ? -22.048 7.870 27.315 1.00 87.19 187 GLN A N 1
ATOM 1583 C CA . GLN A 1 187 ? -22.654 9.200 27.450 1.00 87.19 187 GLN A CA 1
ATOM 1584 C C . GLN A 1 187 ? -24.084 9.293 26.884 1.00 87.19 187 GLN A C 1
ATOM 1586 O O . GLN A 1 187 ? -24.640 10.390 26.838 1.00 87.19 187 GLN A O 1
ATOM 1591 N N . GLN A 1 188 ? -24.664 8.190 26.397 1.00 85.25 188 GLN A N 1
ATOM 1592 C CA . GLN A 1 188 ? -25.982 8.124 25.754 1.00 85.25 188 GLN A CA 1
ATOM 1593 C C . GLN A 1 188 ? -26.135 9.081 24.555 1.00 85.25 188 GLN A C 1
ATOM 1595 O O . GLN A 1 188 ? -27.238 9.450 24.148 1.00 85.25 188 GLN A O 1
ATOM 1600 N N . LYS A 1 189 ? -25.025 9.464 23.909 1.00 87.12 189 LYS A N 1
ATOM 1601 C CA . LYS A 1 189 ? -25.002 10.384 22.758 1.00 87.12 189 LYS A CA 1
ATOM 1602 C C . LYS A 1 189 ? -25.223 9.636 21.440 1.00 87.12 189 LYS A C 1
ATOM 1604 O O . LYS A 1 189 ? -24.456 9.801 20.489 1.00 87.12 189 LYS A O 1
ATOM 1609 N N . LYS A 1 190 ? -26.308 8.856 21.358 1.00 85.25 190 LYS A N 1
ATOM 1610 C CA . LYS A 1 190 ? -26.628 7.954 20.229 1.00 85.25 190 LYS A CA 1
ATOM 1611 C C . LYS A 1 190 ? -26.606 8.650 18.863 1.00 85.25 190 LYS A C 1
ATOM 1613 O O . LYS A 1 190 ? -26.036 8.120 17.918 1.00 85.25 190 LYS A O 1
ATOM 1618 N N . ARG A 1 191 ? -27.132 9.882 18.768 1.00 87.19 191 ARG A N 1
ATOM 1619 C CA . ARG A 1 191 ? -27.094 10.679 17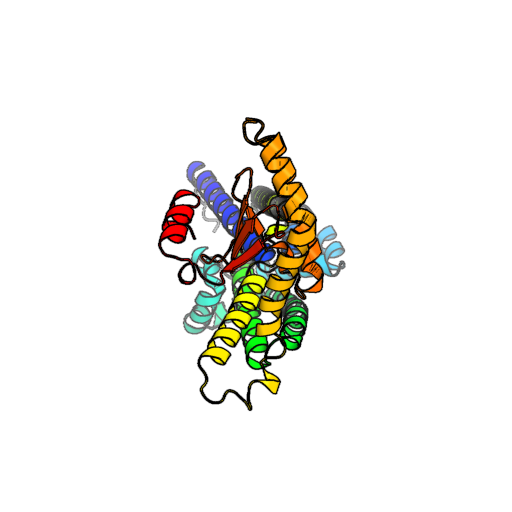.522 1.00 87.19 191 ARG A CA 1
ATOM 1620 C C . ARG A 1 191 ? -25.664 10.986 17.067 1.00 87.19 191 ARG A C 1
ATOM 1622 O O . ARG A 1 191 ? -25.361 10.848 15.891 1.00 87.19 191 ARG A O 1
ATOM 1629 N N . ARG A 1 192 ? -24.775 11.387 17.985 1.00 88.56 192 ARG A N 1
ATOM 1630 C CA . ARG A 1 192 ? -23.374 11.695 17.639 1.00 88.56 192 ARG A CA 1
ATOM 1631 C C . ARG A 1 192 ? -22.614 10.441 17.237 1.00 88.56 192 ARG A C 1
ATOM 1633 O O . ARG A 1 192 ? -21.861 10.495 16.274 1.00 88.56 192 ARG A O 1
ATOM 1640 N N . LEU A 1 193 ? -22.840 9.335 17.950 1.00 88.50 193 LEU A N 1
ATOM 1641 C CA . LEU A 1 193 ? -22.290 8.032 17.586 1.00 88.50 193 LEU A CA 1
ATOM 1642 C C . LEU A 1 193 ? -22.698 7.665 16.155 1.00 88.50 193 LEU A C 1
ATOM 1644 O O . LEU A 1 193 ? -21.827 7.444 15.323 1.00 88.50 193 LEU A O 1
ATOM 1648 N N . PHE A 1 194 ? -23.998 7.723 15.851 1.00 88.75 194 PHE A N 1
ATOM 1649 C CA . PHE A 1 194 ? -24.530 7.471 14.511 1.00 88.75 194 PHE A CA 1
ATOM 1650 C C . PHE A 1 194 ? -23.846 8.333 13.439 1.00 88.75 194 PHE A C 1
ATOM 1652 O O . PHE A 1 194 ? -23.328 7.796 12.462 1.00 88.75 194 PHE A O 1
ATOM 1659 N N . PHE A 1 195 ? -23.774 9.656 13.636 1.00 89.62 195 PHE A N 1
ATOM 1660 C CA . PHE A 1 195 ? -23.128 10.555 12.673 1.00 89.62 195 PHE A CA 1
ATOM 1661 C C . PHE A 1 195 ? -21.643 10.239 12.470 1.00 89.62 195 PHE A C 1
ATOM 1663 O O . PHE A 1 195 ? -21.184 10.223 11.330 1.00 89.62 195 PHE A O 1
ATOM 1670 N N . LEU A 1 196 ? -20.895 9.956 13.539 1.00 88.25 196 LEU A N 1
ATOM 1671 C CA . LEU A 1 196 ? -19.475 9.614 13.427 1.00 88.25 196 LEU A CA 1
ATOM 1672 C C . LEU A 1 196 ? -19.256 8.263 12.747 1.00 88.25 196 LEU A C 1
ATOM 1674 O O . LEU A 1 196 ? -18.313 8.131 11.969 1.00 88.25 196 LEU A O 1
ATOM 1678 N N . THR A 1 197 ? -20.113 7.271 12.992 1.00 88.62 197 THR A N 1
ATOM 1679 C CA . THR A 1 197 ? -20.031 5.978 12.305 1.00 88.62 197 THR A CA 1
ATOM 1680 C C . THR A 1 197 ? -20.365 6.123 10.819 1.00 88.62 197 THR A C 1
ATOM 1682 O O . THR A 1 197 ? -19.615 5.615 9.988 1.00 88.62 197 THR A O 1
ATOM 1685 N N . CYS A 1 198 ? -21.411 6.881 10.466 1.00 90.75 198 CYS A N 1
ATOM 1686 C CA . CYS A 1 198 ? -21.739 7.218 9.075 1.00 90.75 198 CYS A CA 1
ATOM 1687 C C . CYS A 1 198 ? -20.589 7.946 8.378 1.00 90.75 198 CYS A C 1
ATOM 1689 O O . CYS A 1 198 ? -20.206 7.575 7.272 1.00 90.75 198 CYS A O 1
ATOM 1691 N N . LEU A 1 199 ? -20.011 8.954 9.037 1.00 90.12 199 LEU A N 1
ATOM 1692 C CA . LEU A 1 199 ? -18.869 9.694 8.514 1.00 90.12 199 LEU A CA 1
ATOM 1693 C C . LEU A 1 199 ? -17.661 8.771 8.315 1.00 90.12 199 LEU A C 1
ATOM 1695 O O . LEU A 1 199 ? -17.048 8.788 7.254 1.00 90.12 199 LEU A O 1
ATOM 1699 N N . SER A 1 200 ? -17.353 7.922 9.297 1.00 89.94 200 SER A N 1
ATOM 1700 C CA . SER A 1 200 ? -16.244 6.966 9.212 1.00 89.94 200 SER A CA 1
ATOM 1701 C C . SER A 1 200 ? -16.433 5.996 8.046 1.00 89.94 200 SER A C 1
ATOM 1703 O O . SER A 1 200 ? -15.503 5.794 7.273 1.00 89.94 200 SER A O 1
ATOM 1705 N N . LEU A 1 201 ? -17.643 5.452 7.867 1.00 91.38 201 LEU A N 1
ATOM 1706 C CA . LEU A 1 201 ? -17.991 4.590 6.734 1.00 91.38 201 LEU A CA 1
ATOM 1707 C C . LEU A 1 201 ? -17.888 5.326 5.395 1.00 91.38 201 LEU A C 1
ATOM 1709 O O . LEU A 1 201 ? -17.336 4.776 4.442 1.00 91.38 201 LEU A O 1
ATOM 1713 N N . ALA A 1 202 ? -18.372 6.568 5.317 1.00 91.94 202 ALA A N 1
ATOM 1714 C CA . ALA A 1 202 ? -18.275 7.391 4.115 1.00 91.94 202 ALA A CA 1
ATOM 1715 C C . ALA A 1 202 ? -16.813 7.670 3.743 1.00 91.94 202 ALA A C 1
ATOM 1717 O O . ALA A 1 202 ? -16.446 7.565 2.576 1.00 91.94 202 ALA A O 1
ATOM 1718 N N . ILE A 1 203 ? -15.957 7.951 4.728 1.00 90.88 203 ILE A N 1
ATOM 1719 C CA . ILE A 1 203 ? -14.525 8.192 4.517 1.00 90.88 203 ILE A CA 1
ATOM 1720 C C . ILE A 1 203 ? -13.808 6.914 4.101 1.00 90.88 203 ILE A C 1
ATOM 1722 O O . ILE A 1 203 ? -13.004 6.952 3.170 1.00 90.88 203 ILE A O 1
ATOM 1726 N N . LEU A 1 204 ? -14.115 5.780 4.733 1.00 90.50 204 LEU A N 1
ATOM 1727 C CA . LEU A 1 204 ? -13.563 4.480 4.349 1.00 90.50 204 LEU A CA 1
ATOM 1728 C C . LEU A 1 204 ? -13.962 4.120 2.914 1.00 90.50 204 LEU A C 1
ATOM 1730 O O . LEU A 1 204 ? -13.111 3.704 2.130 1.00 90.50 204 LEU A O 1
ATOM 1734 N N . THR A 1 205 ? -15.224 4.355 2.551 1.00 91.31 205 THR A N 1
ATOM 1735 C CA . THR A 1 205 ? -15.765 4.084 1.210 1.00 91.31 205 THR A CA 1
ATOM 1736 C C . THR A 1 205 ? -15.174 5.023 0.170 1.00 91.31 205 THR A C 1
ATOM 1738 O O . THR A 1 205 ? -14.686 4.564 -0.859 1.00 91.31 205 THR A O 1
ATOM 1741 N N . GLY A 1 206 ? -15.154 6.328 0.445 1.00 90.81 206 GLY A N 1
ATOM 1742 C CA . GLY A 1 206 ? -14.589 7.341 -0.442 1.00 90.81 206 GLY A CA 1
ATOM 1743 C C . GLY A 1 206 ? -13.093 7.138 -0.660 1.00 90.81 206 GLY A C 1
ATOM 1744 O O . GLY A 1 206 ? -12.633 7.129 -1.801 1.00 90.81 206 GLY A O 1
ATOM 1745 N N . SER A 1 207 ? -12.339 6.875 0.411 1.00 89.62 207 SER A N 1
ATOM 1746 C CA . SER A 1 207 ? -10.912 6.552 0.316 1.00 89.62 207 SER A CA 1
ATOM 1747 C C . SER A 1 207 ? -10.709 5.274 -0.493 1.00 89.62 207 SER A C 1
ATOM 1749 O O . SER A 1 207 ? -9.940 5.270 -1.451 1.00 89.62 207 SER A O 1
ATOM 1751 N N . LEU A 1 208 ? -11.442 4.201 -0.177 1.00 88.69 208 LEU A N 1
ATOM 1752 C CA . LEU A 1 208 ? -11.341 2.940 -0.907 1.00 88.69 208 LEU A CA 1
ATOM 1753 C C . LEU A 1 208 ? -11.669 3.117 -2.390 1.00 88.69 208 LEU A C 1
ATOM 1755 O O . LEU A 1 208 ? -10.966 2.561 -3.223 1.00 88.69 208 LEU A O 1
ATOM 1759 N N . TYR A 1 209 ? -12.683 3.908 -2.734 1.00 89.31 209 TYR A N 1
ATOM 1760 C CA . TYR A 1 209 ? -13.040 4.219 -4.115 1.00 89.31 209 TYR A CA 1
ATOM 1761 C C . TYR A 1 209 ? -11.903 4.946 -4.847 1.00 89.31 209 TYR A C 1
ATOM 1763 O O . TYR A 1 209 ? -11.472 4.500 -5.913 1.00 89.31 209 TYR A O 1
ATOM 1771 N N . VAL A 1 210 ? -11.349 6.004 -4.241 1.00 88.56 210 VAL A N 1
ATOM 1772 C CA . VAL A 1 210 ? -10.208 6.758 -4.790 1.00 88.56 210 VAL A CA 1
ATOM 1773 C C . VAL A 1 210 ? -9.006 5.840 -5.034 1.00 88.56 210 VAL A C 1
ATOM 1775 O O . VAL A 1 210 ? -8.391 5.887 -6.103 1.00 88.56 210 VAL A O 1
ATOM 1778 N N . PHE A 1 211 ? -8.689 4.968 -4.076 1.00 83.62 211 PHE A N 1
ATOM 1779 C CA . PHE A 1 211 ? -7.576 4.028 -4.191 1.00 83.62 211 PHE A CA 1
ATOM 1780 C C . PHE A 1 211 ? -7.867 2.849 -5.130 1.00 83.62 211 PHE A C 1
ATOM 1782 O O . PHE A 1 211 ? -6.960 2.380 -5.812 1.00 83.62 211 PHE A O 1
ATOM 1789 N N . SER A 1 212 ? -9.115 2.387 -5.223 1.00 79.25 212 SER A N 1
ATOM 1790 C CA . SER A 1 212 ? -9.515 1.285 -6.103 1.00 79.25 212 SER A CA 1
ATOM 1791 C C . SER A 1 212 ? -9.500 1.694 -7.574 1.00 79.25 212 SER A C 1
ATOM 1793 O O . SER A 1 212 ? -9.099 0.892 -8.416 1.00 79.25 212 SER A O 1
ATOM 1795 N N . ILE A 1 213 ? -9.889 2.934 -7.899 1.00 79.81 213 ILE A N 1
ATOM 1796 C CA . ILE A 1 213 ? -9.720 3.488 -9.255 1.00 79.81 213 ILE A CA 1
ATOM 1797 C C . ILE A 1 213 ? -8.236 3.535 -9.620 1.00 79.81 213 ILE A C 1
ATOM 1799 O O . ILE A 1 213 ? -7.845 3.245 -10.751 1.00 79.81 213 ILE A O 1
ATOM 1803 N N . ARG A 1 214 ? -7.384 3.866 -8.649 1.00 76.69 214 ARG A N 1
ATOM 1804 C CA . ARG A 1 214 ? -5.931 3.878 -8.805 1.00 76.69 214 ARG A CA 1
ATOM 1805 C C . ARG A 1 214 ? -5.347 2.489 -8.544 1.00 76.69 214 ARG A C 1
ATOM 1807 O O . ARG A 1 214 ? -4.506 2.321 -7.662 1.00 76.69 214 ARG A O 1
ATOM 1814 N N . SER A 1 215 ? -5.733 1.501 -9.357 1.00 65.94 215 SER A N 1
ATOM 1815 C CA . SER A 1 215 ? -5.248 0.106 -9.281 1.00 65.94 215 SER A CA 1
ATOM 1816 C C . SER A 1 215 ? -3.725 -0.018 -9.150 1.00 65.94 215 SER A C 1
ATOM 1818 O O . SER A 1 215 ? -3.224 -0.960 -8.537 1.00 65.94 215 SER A O 1
ATOM 1820 N N . ASN A 1 216 ? -2.997 0.967 -9.677 1.00 68.75 216 ASN A N 1
ATOM 1821 C CA . ASN A 1 216 ? -1.540 1.066 -9.678 1.00 68.75 216 ASN A CA 1
ATOM 1822 C 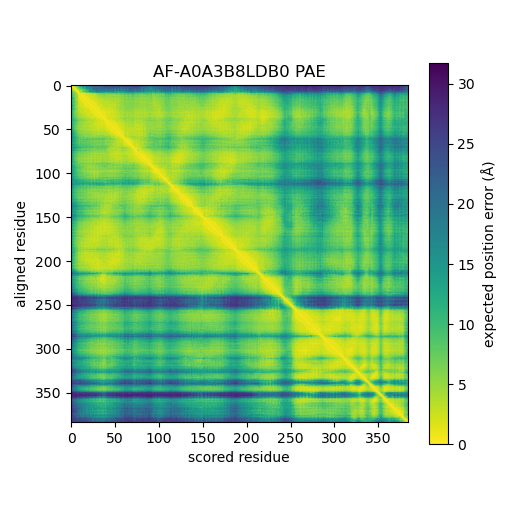C . ASN A 1 216 ? -0.926 1.269 -8.281 1.00 68.75 216 ASN A C 1
ATOM 1824 O O . ASN A 1 216 ? 0.295 1.254 -8.169 1.00 68.75 216 ASN A O 1
ATOM 1828 N N . LEU A 1 217 ? -1.735 1.477 -7.236 1.00 76.56 217 LEU A N 1
ATOM 1829 C CA . LEU A 1 217 ? -1.262 1.643 -5.858 1.00 76.56 217 LEU A CA 1
ATOM 1830 C C . LEU A 1 217 ? -1.348 0.364 -5.014 1.00 76.56 217 LEU A C 1
ATOM 1832 O O . LEU A 1 217 ? -0.852 0.319 -3.891 1.00 76.56 217 LEU A O 1
ATOM 1836 N N . THR A 1 218 ? -1.968 -0.693 -5.535 1.00 79.94 218 THR A N 1
ATOM 1837 C CA . THR A 1 218 ? -2.146 -1.932 -4.771 1.00 79.94 218 THR A CA 1
ATOM 1838 C C . THR A 1 218 ? -0.824 -2.695 -4.666 1.00 79.94 218 THR A C 1
ATOM 1840 O O . THR A 1 218 ? -0.186 -2.932 -5.687 1.00 79.94 218 THR A O 1
ATOM 1843 N N . ARG A 1 219 ? -0.451 -3.148 -3.457 1.00 79.50 219 ARG A N 1
ATOM 1844 C CA . ARG A 1 219 ? 0.765 -3.959 -3.190 1.00 79.50 219 ARG A CA 1
ATOM 1845 C C . ARG A 1 219 ? 2.094 -3.263 -3.517 1.00 79.50 219 ARG A C 1
ATOM 1847 O O . ARG A 1 219 ? 3.093 -3.937 -3.748 1.00 79.50 219 ARG A O 1
ATOM 1854 N N . LEU A 1 220 ? 2.139 -1.936 -3.507 1.00 81.06 220 LEU A N 1
ATOM 1855 C CA . LEU A 1 220 ? 3.370 -1.199 -3.797 1.00 81.06 220 LEU A CA 1
ATOM 1856 C C . LEU A 1 220 ? 4.503 -1.464 -2.803 1.00 81.06 220 LEU A C 1
ATOM 1858 O O . LEU A 1 220 ? 5.647 -1.611 -3.220 1.00 81.06 220 LEU A O 1
ATOM 1862 N N . ILE A 1 221 ? 4.199 -1.555 -1.507 1.00 83.06 221 ILE A N 1
ATOM 1863 C CA . ILE A 1 221 ? 5.222 -1.784 -0.474 1.00 83.06 221 ILE A CA 1
ATOM 1864 C C . ILE A 1 221 ? 5.911 -3.147 -0.665 1.00 83.06 221 ILE A C 1
ATOM 1866 O O . ILE A 1 221 ? 7.133 -3.159 -0.822 1.00 83.06 221 ILE A O 1
ATOM 1870 N N . PRO A 1 222 ? 5.185 -4.288 -0.713 1.00 78.12 222 PRO A N 1
ATOM 1871 C CA . PRO A 1 222 ? 5.830 -5.579 -0.954 1.00 78.12 222 PRO A CA 1
ATOM 1872 C C . PRO A 1 222 ? 6.548 -5.624 -2.307 1.00 78.12 222 PRO A C 1
ATOM 1874 O O . PRO A 1 222 ? 7.597 -6.248 -2.421 1.00 78.12 222 PRO A O 1
ATOM 1877 N N . MET A 1 223 ? 6.016 -4.940 -3.324 1.00 78.50 223 MET A N 1
ATOM 1878 C CA . MET A 1 223 ? 6.634 -4.869 -4.646 1.00 78.50 223 MET A CA 1
ATOM 1879 C C . MET A 1 223 ? 8.007 -4.186 -4.620 1.00 78.50 223 MET A C 1
ATOM 1881 O O . MET A 1 223 ? 8.971 -4.716 -5.171 1.00 78.50 223 MET A O 1
ATOM 1885 N N . ASN A 1 224 ? 8.104 -3.029 -3.963 1.00 80.44 224 ASN A N 1
ATOM 1886 C CA . ASN A 1 224 ? 9.365 -2.304 -3.820 1.00 80.44 224 ASN A CA 1
ATOM 1887 C C . ASN A 1 224 ? 10.401 -3.142 -3.080 1.00 80.44 224 ASN A C 1
ATOM 1889 O O . ASN A 1 224 ? 11.530 -3.269 -3.548 1.00 80.44 224 ASN A O 1
ATOM 1893 N N . LEU A 1 225 ? 9.994 -3.786 -1.985 1.00 80.62 225 LEU A N 1
ATOM 1894 C CA . LEU A 1 225 ? 10.895 -4.633 -1.217 1.00 80.62 225 LEU A CA 1
ATOM 1895 C C . LEU A 1 225 ? 11.454 -5.789 -2.057 1.00 80.62 225 LEU A C 1
ATOM 1897 O O . LEU A 1 225 ? 12.654 -6.039 -2.037 1.00 80.62 225 LEU A O 1
ATOM 1901 N N . VAL A 1 226 ? 10.603 -6.480 -2.820 1.00 78.31 226 VAL A N 1
ATOM 1902 C CA . VAL A 1 226 ? 11.016 -7.563 -3.730 1.00 78.31 226 VAL A CA 1
ATOM 1903 C C . VAL A 1 226 ? 12.076 -7.080 -4.717 1.00 78.31 226 VAL A C 1
ATOM 1905 O O . VAL A 1 226 ? 13.075 -7.765 -4.946 1.00 78.31 226 VAL A O 1
ATOM 1908 N N . LEU A 1 227 ? 11.872 -5.903 -5.310 1.00 77.50 227 LEU A N 1
ATOM 1909 C CA . LEU A 1 227 ? 12.824 -5.327 -6.256 1.00 77.50 227 LEU A CA 1
ATOM 1910 C C . LEU A 1 227 ? 14.136 -4.936 -5.572 1.00 77.50 227 LEU A C 1
ATOM 1912 O O . LEU A 1 227 ? 15.203 -5.197 -6.128 1.00 77.50 227 LEU A O 1
ATOM 1916 N N . ASP A 1 228 ? 14.077 -4.372 -4.367 1.00 79.50 228 ASP A N 1
ATOM 1917 C CA . ASP A 1 228 ? 15.266 -4.019 -3.593 1.00 79.50 228 ASP A CA 1
ATOM 1918 C C . ASP A 1 228 ? 16.078 -5.249 -3.197 1.00 79.50 228 ASP A C 1
ATOM 1920 O O . ASP A 1 228 ? 17.300 -5.242 -3.344 1.00 79.50 228 ASP A O 1
ATOM 1924 N N . LEU A 1 229 ? 15.413 -6.333 -2.798 1.00 78.88 229 LEU A N 1
ATOM 1925 C CA . LEU A 1 229 ? 16.060 -7.608 -2.498 1.00 78.88 229 LEU A CA 1
ATOM 1926 C C . LEU A 1 229 ? 16.760 -8.187 -3.732 1.00 78.88 229 LEU A C 1
ATOM 1928 O O . LEU A 1 229 ? 17.932 -8.555 -3.652 1.00 78.88 229 LEU A O 1
ATOM 1932 N N . ARG A 1 230 ? 16.097 -8.196 -4.900 1.00 77.88 230 ARG A N 1
ATOM 1933 C CA . ARG A 1 230 ? 16.727 -8.638 -6.160 1.00 77.88 230 ARG A CA 1
ATOM 1934 C C . ARG A 1 230 ? 17.934 -7.777 -6.532 1.00 77.88 230 ARG A C 1
ATOM 1936 O O . ARG A 1 230 ? 18.928 -8.286 -7.044 1.00 77.88 230 ARG A O 1
ATOM 1943 N N . LEU A 1 231 ? 17.866 -6.470 -6.285 1.00 76.75 231 LEU A N 1
ATOM 1944 C CA . LEU A 1 231 ? 18.964 -5.550 -6.579 1.00 76.75 231 LEU A CA 1
ATOM 1945 C C . LEU A 1 231 ? 20.127 -5.683 -5.595 1.00 76.75 231 LEU A C 1
ATOM 1947 O O . LEU A 1 231 ? 21.276 -5.552 -6.018 1.00 76.75 231 LEU A O 1
ATOM 1951 N N . ALA A 1 232 ? 19.853 -5.943 -4.317 1.00 79.38 232 ALA A N 1
ATOM 1952 C CA . ALA A 1 232 ? 20.870 -6.229 -3.311 1.00 79.38 232 ALA A CA 1
ATOM 1953 C C . ALA A 1 232 ? 21.641 -7.508 -3.668 1.00 79.38 232 ALA A C 1
ATOM 1955 O O . ALA A 1 232 ? 22.861 -7.453 -3.807 1.00 79.38 232 ALA A O 1
ATOM 1956 N N . GLN A 1 233 ? 20.929 -8.597 -3.977 1.00 75.38 233 GLN A N 1
ATOM 1957 C CA . GLN A 1 233 ? 21.529 -9.857 -4.438 1.00 75.38 233 GLN A CA 1
ATOM 1958 C C . GLN A 1 233 ? 22.405 -9.660 -5.684 1.00 75.38 233 GLN A C 1
ATOM 1960 O O . GLN A 1 233 ? 23.520 -10.168 -5.769 1.00 75.38 233 GLN A O 1
ATOM 1965 N N . LEU A 1 234 ? 21.942 -8.859 -6.650 1.00 73.62 234 LEU A N 1
ATOM 1966 C CA . LEU A 1 234 ? 22.710 -8.573 -7.862 1.00 73.62 234 LEU A CA 1
ATOM 1967 C C . LEU A 1 234 ? 23.983 -7.760 -7.582 1.00 73.62 234 LEU A C 1
ATOM 1969 O O . LEU A 1 234 ? 24.986 -7.924 -8.281 1.00 73.62 234 LEU A O 1
ATOM 1973 N N . LYS A 1 235 ? 23.959 -6.862 -6.589 1.00 77.81 235 LYS A N 1
ATOM 1974 C CA . LYS A 1 235 ? 25.157 -6.133 -6.148 1.00 77.81 235 LYS A CA 1
ATOM 1975 C C . LYS A 1 235 ? 26.147 -7.076 -5.472 1.00 77.81 235 LYS A C 1
ATOM 1977 O O . LYS A 1 235 ? 27.311 -7.045 -5.854 1.00 77.81 235 LYS A O 1
ATOM 1982 N N . GLU A 1 236 ? 25.680 -7.925 -4.559 1.00 76.75 236 GLU A N 1
ATOM 1983 C CA . GLU A 1 236 ? 26.509 -8.913 -3.854 1.00 76.75 236 GLU A CA 1
ATOM 1984 C C . GLU A 1 236 ? 27.226 -9.856 -4.828 1.00 76.75 236 GLU A C 1
ATOM 1986 O O . GLU A 1 236 ? 28.443 -10.025 -4.736 1.00 76.75 236 GLU A O 1
ATOM 1991 N N . LEU A 1 237 ? 26.510 -10.372 -5.836 1.00 70.75 237 LEU A N 1
ATOM 1992 C CA . LEU A 1 237 ? 27.086 -11.198 -6.907 1.00 70.75 237 LEU A CA 1
ATOM 1993 C C . LEU A 1 237 ? 28.201 -10.480 -7.683 1.00 70.75 237 LEU A C 1
ATOM 1995 O O . LEU A 1 237 ? 29.155 -11.109 -8.132 1.00 70.75 237 LEU A O 1
ATOM 1999 N N . LYS A 1 238 ? 28.107 -9.156 -7.856 1.00 73.38 238 LYS A N 1
ATOM 2000 C CA . LYS A 1 238 ? 29.125 -8.372 -8.574 1.00 73.38 238 LYS A CA 1
ATOM 2001 C C . LYS A 1 238 ? 30.358 -8.064 -7.732 1.00 73.38 238 LYS A C 1
ATOM 2003 O O . LYS A 1 238 ? 31.416 -7.828 -8.309 1.00 73.38 238 LYS A O 1
ATOM 2008 N N . THR A 1 239 ? 30.214 -8.003 -6.411 1.00 75.88 239 THR A N 1
ATOM 2009 C CA . THR A 1 239 ? 31.289 -7.629 -5.482 1.00 75.88 239 THR A CA 1
ATOM 2010 C C . THR A 1 239 ? 32.012 -8.824 -4.871 1.00 75.88 239 THR A C 1
ATOM 2012 O O . THR A 1 239 ? 33.125 -8.648 -4.384 1.00 75.88 239 THR A O 1
ATOM 2015 N N . SER A 1 240 ? 31.419 -10.021 -4.881 1.00 70.56 240 SER A N 1
ATOM 2016 C CA . SER A 1 240 ? 32.020 -11.190 -4.235 1.00 70.56 240 SER A CA 1
ATOM 2017 C C . SER A 1 240 ? 33.166 -11.795 -5.076 1.00 70.56 240 SER A C 1
ATOM 2019 O O . SER A 1 240 ? 32.958 -12.106 -6.252 1.00 70.56 240 SER A O 1
ATOM 2021 N N . PRO A 1 241 ? 34.378 -11.978 -4.511 1.00 60.88 241 PRO A N 1
ATOM 2022 C CA . PRO A 1 241 ? 35.550 -12.496 -5.228 1.00 60.88 241 PRO A CA 1
ATOM 2023 C C . PRO A 1 241 ? 35.487 -14.007 -5.531 1.00 60.88 241 PRO A C 1
ATOM 2025 O O . PRO A 1 241 ? 36.195 -14.479 -6.419 1.00 60.88 241 PRO A O 1
ATOM 2028 N N . HIS A 1 242 ? 34.607 -14.768 -4.871 1.00 58.88 242 HIS A N 1
ATOM 2029 C CA . HIS A 1 242 ? 34.393 -16.202 -5.120 1.00 58.88 242 HIS A CA 1
ATOM 2030 C C . HIS A 1 242 ? 33.293 -16.434 -6.169 1.00 58.88 242 HIS A C 1
ATOM 2032 O O . HIS A 1 242 ? 32.211 -16.940 -5.869 1.00 58.88 242 HIS A O 1
ATOM 2038 N N . LYS A 1 243 ? 33.570 -16.016 -7.411 1.00 55.00 243 LYS A N 1
ATOM 2039 C CA . LYS A 1 243 ? 32.610 -15.998 -8.531 1.00 55.00 243 LYS A CA 1
ATOM 2040 C C . LYS A 1 243 ? 32.015 -17.361 -8.904 1.00 55.00 243 LYS A C 1
ATOM 2042 O O . LYS A 1 243 ? 30.858 -17.401 -9.280 1.00 55.00 243 LYS A O 1
ATOM 2047 N N . GLN A 1 244 ? 32.750 -18.467 -8.801 1.00 55.25 244 GLN A N 1
ATOM 2048 C CA . GLN A 1 244 ? 32.326 -19.717 -9.453 1.00 55.25 244 GLN A CA 1
ATOM 2049 C C . GLN A 1 244 ? 31.414 -20.627 -8.614 1.00 55.25 244 GLN A C 1
ATOM 2051 O O . GLN A 1 244 ? 30.583 -21.326 -9.183 1.00 55.25 244 GLN A O 1
ATOM 2056 N N . GLU A 1 245 ? 31.513 -20.609 -7.283 1.00 53.69 245 GLU A N 1
ATOM 2057 C CA . GLU A 1 245 ? 30.761 -21.553 -6.432 1.00 53.69 245 GLU A CA 1
ATOM 2058 C C . GLU A 1 245 ? 29.376 -21.022 -6.023 1.00 53.69 245 GLU A C 1
ATOM 2060 O O . GLU A 1 245 ? 28.410 -21.778 -5.950 1.00 53.69 245 GLU A O 1
ATOM 2065 N N . ASN A 1 246 ? 29.235 -19.701 -5.850 1.00 49.41 246 ASN A N 1
ATOM 2066 C CA . ASN A 1 246 ? 27.957 -19.061 -5.505 1.00 49.41 246 ASN A CA 1
ATOM 2067 C C . ASN A 1 246 ? 27.095 -18.687 -6.728 1.00 49.41 246 ASN A C 1
ATOM 2069 O O . ASN A 1 246 ? 25.903 -18.405 -6.576 1.00 49.41 246 ASN A O 1
ATOM 2073 N N . GLU A 1 247 ? 27.657 -18.700 -7.943 1.00 51.22 247 GLU A N 1
ATOM 2074 C CA . GLU A 1 247 ? 26.909 -18.428 -9.180 1.00 51.22 247 GLU A CA 1
ATOM 2075 C C . GLU A 1 247 ? 25.827 -19.492 -9.443 1.00 51.22 247 GLU A C 1
ATOM 2077 O O . GLU A 1 247 ? 24.728 -19.155 -9.877 1.00 51.22 247 GLU A O 1
ATOM 2082 N N . LEU A 1 248 ? 26.063 -20.761 -9.105 1.00 50.28 248 LEU A N 1
ATOM 2083 C CA . LEU A 1 248 ? 25.122 -21.848 -9.410 1.00 50.28 248 LEU A CA 1
ATOM 2084 C C . LEU A 1 248 ? 23.833 -21.828 -8.567 1.00 50.28 248 LEU A C 1
ATOM 2086 O O . LEU A 1 248 ? 22.787 -22.247 -9.061 1.00 50.28 248 LEU A O 1
ATOM 2090 N N . LEU A 1 249 ? 23.878 -21.309 -7.334 1.00 50.88 249 LEU A N 1
ATOM 2091 C CA . LEU A 1 249 ? 22.731 -21.307 -6.409 1.00 50.88 249 LEU A CA 1
ATOM 2092 C C . LEU A 1 249 ? 21.994 -19.958 -6.323 1.00 50.88 249 LEU A C 1
ATOM 2094 O O . LEU A 1 249 ? 20.797 -19.947 -6.045 1.00 50.88 249 LEU A O 1
ATOM 2098 N N . LEU A 1 250 ? 22.664 -18.827 -6.585 1.00 49.56 250 LEU A N 1
ATOM 2099 C CA . LEU A 1 250 ? 22.075 -17.478 -6.467 1.00 49.56 250 LEU A CA 1
ATOM 2100 C C . LEU A 1 250 ? 21.924 -16.734 -7.806 1.00 49.56 250 LEU A C 1
ATOM 2102 O O . LEU A 1 250 ? 21.093 -15.827 -7.904 1.00 49.56 250 LEU A O 1
ATOM 2106 N N . ALA A 1 251 ? 22.675 -17.098 -8.856 1.00 47.59 251 ALA A N 1
ATOM 2107 C CA . ALA A 1 251 ? 22.627 -16.388 -10.142 1.00 47.59 251 ALA A CA 1
ATOM 2108 C C . ALA A 1 251 ? 21.470 -16.823 -11.053 1.00 47.59 251 ALA A C 1
ATOM 2110 O O . ALA A 1 251 ? 21.309 -16.277 -12.145 1.00 47.59 251 ALA A O 1
ATOM 2111 N N . HIS A 1 252 ? 20.654 -17.790 -10.634 1.00 50.91 252 HIS A N 1
ATOM 2112 C CA . HIS A 1 252 ? 19.632 -18.337 -11.517 1.00 50.91 252 HIS A CA 1
ATOM 2113 C C . HIS A 1 252 ? 18.393 -17.441 -11.677 1.00 50.91 252 HIS A C 1
ATOM 2115 O O . HIS A 1 252 ? 17.737 -17.559 -12.707 1.00 50.91 252 HIS A O 1
ATOM 2121 N N . ASP A 1 253 ? 18.108 -16.520 -10.743 1.00 59.00 253 ASP A N 1
ATOM 2122 C CA . ASP A 1 253 ? 16.840 -15.761 -10.746 1.00 59.00 253 ASP A CA 1
ATOM 2123 C C . ASP A 1 253 ? 17.005 -14.228 -10.831 1.00 59.00 253 ASP A C 1
ATOM 2125 O O . ASP A 1 253 ? 16.329 -13.565 -11.621 1.00 59.00 253 ASP A O 1
ATOM 2129 N N . SER A 1 254 ? 17.922 -13.618 -10.069 1.00 60.50 254 SER A N 1
ATOM 2130 C CA . SER A 1 254 ? 17.983 -12.146 -9.951 1.00 60.50 254 SER A CA 1
ATOM 2131 C C . SER A 1 254 ? 18.689 -11.449 -11.124 1.00 60.50 254 SER A C 1
ATOM 2133 O O . SER A 1 254 ? 18.194 -10.438 -11.630 1.00 60.50 254 SER A O 1
ATOM 2135 N N . SER A 1 255 ? 19.826 -11.976 -11.593 1.00 64.06 255 SER A N 1
ATOM 2136 C CA . SER A 1 255 ? 20.539 -11.457 -12.773 1.00 64.06 255 SER A CA 1
ATOM 2137 C C . SER A 1 255 ? 19.742 -11.707 -14.055 1.00 64.06 255 SER A C 1
ATOM 2139 O O . SER A 1 255 ? 19.575 -10.786 -14.859 1.00 64.06 255 SER A O 1
ATOM 2141 N N . ARG A 1 256 ? 19.158 -12.909 -14.181 1.00 74.25 256 ARG A N 1
ATOM 2142 C CA . ARG A 1 256 ? 18.263 -13.273 -15.284 1.00 74.25 256 ARG A CA 1
ATOM 2143 C C . ARG A 1 256 ? 17.077 -12.335 -15.383 1.00 74.25 256 ARG A C 1
ATOM 2145 O O . ARG A 1 256 ? 16.807 -11.864 -16.475 1.00 74.25 256 ARG A O 1
ATOM 2152 N N . TYR A 1 257 ? 16.440 -11.967 -14.272 1.00 80.75 257 TYR A N 1
ATOM 2153 C CA . TYR A 1 257 ? 15.287 -11.065 -14.304 1.00 80.75 257 TYR A CA 1
ATOM 2154 C C . TYR A 1 257 ? 15.575 -9.730 -15.014 1.00 80.75 257 TYR A C 1
ATOM 2156 O O . TYR A 1 257 ? 14.835 -9.322 -15.912 1.00 80.75 257 TYR A O 1
ATOM 2164 N N . PHE A 1 258 ? 16.659 -9.036 -14.646 1.00 81.44 258 PHE A N 1
ATOM 2165 C CA . PHE A 1 258 ? 16.970 -7.743 -15.264 1.00 81.44 258 PHE A CA 1
ATOM 2166 C C . PHE A 1 258 ? 17.447 -7.889 -16.705 1.00 81.44 258 PHE A C 1
ATOM 2168 O O . PHE A 1 258 ? 17.064 -7.076 -17.548 1.00 81.44 258 PHE A O 1
ATOM 2175 N N . ASP A 1 259 ? 18.242 -8.913 -17.007 1.00 84.25 259 ASP A N 1
ATOM 2176 C CA . ASP A 1 259 ? 18.696 -9.156 -18.373 1.00 84.25 259 ASP A CA 1
ATOM 2177 C C . ASP A 1 259 ? 17.532 -9.607 -19.283 1.00 84.25 259 ASP A C 1
ATOM 2179 O O . ASP A 1 259 ? 17.434 -9.141 -20.418 1.00 84.25 259 ASP A O 1
ATOM 2183 N N . GLU A 1 260 ? 16.578 -10.398 -18.786 1.00 87.81 260 GLU A N 1
ATOM 2184 C CA . GLU A 1 260 ? 15.344 -10.772 -19.491 1.00 87.81 260 GLU A CA 1
ATOM 2185 C C . GLU A 1 260 ? 14.454 -9.560 -19.767 1.00 87.81 260 GLU A C 1
ATOM 2187 O O . GLU A 1 260 ? 13.961 -9.408 -20.885 1.00 87.81 260 GLU A O 1
ATOM 2192 N N . ILE A 1 261 ? 14.281 -8.654 -18.796 1.00 89.00 261 ILE A N 1
ATOM 2193 C CA . ILE A 1 261 ? 13.560 -7.394 -19.025 1.00 89.00 261 ILE A CA 1
ATOM 2194 C C . ILE A 1 261 ? 14.237 -6.590 -20.138 1.00 89.00 261 ILE A C 1
ATOM 2196 O O . ILE A 1 261 ? 13.558 -6.071 -21.027 1.00 89.00 261 ILE A O 1
ATOM 2200 N N . GLN A 1 262 ? 15.566 -6.488 -20.123 1.00 89.81 262 GLN A N 1
ATOM 2201 C CA . GLN A 1 262 ? 16.318 -5.764 -21.150 1.00 89.81 262 GLN A CA 1
ATOM 2202 C C . GLN A 1 262 ? 16.171 -6.420 -22.531 1.00 89.81 262 GLN A C 1
ATOM 2204 O O . GLN A 1 262 ? 15.916 -5.730 -23.522 1.00 89.81 262 GLN A O 1
ATOM 2209 N N . GLN A 1 263 ? 16.267 -7.750 -22.605 1.00 91.44 263 GLN A N 1
ATOM 2210 C CA . GLN A 1 263 ? 16.068 -8.513 -23.837 1.00 91.44 263 GLN A CA 1
ATOM 2211 C C . GLN A 1 263 ? 14.648 -8.357 -24.377 1.00 91.44 263 GLN A C 1
ATOM 2213 O O . GLN A 1 263 ? 14.462 -8.064 -25.559 1.00 91.44 263 GLN A O 1
ATOM 2218 N N . LYS A 1 264 ? 13.635 -8.474 -23.517 1.00 92.81 264 LYS A N 1
ATOM 2219 C CA . LYS A 1 264 ? 12.244 -8.242 -23.900 1.00 92.81 264 LYS A CA 1
ATOM 2220 C C . LYS A 1 264 ? 11.997 -6.836 -24.387 1.00 92.81 264 LYS A C 1
ATOM 2222 O O . LYS A 1 264 ? 11.277 -6.652 -25.357 1.00 92.81 264 LYS A O 1
ATOM 2227 N N . THR A 1 265 ? 12.624 -5.852 -23.772 1.00 92.88 265 THR A N 1
ATOM 2228 C CA . THR A 1 265 ? 12.490 -4.459 -24.201 1.00 92.88 265 THR A CA 1
ATOM 2229 C C . THR A 1 265 ? 13.096 -4.255 -25.577 1.00 92.88 265 THR A C 1
ATOM 2231 O O . THR A 1 265 ? 12.468 -3.653 -26.446 1.00 92.88 265 THR A O 1
ATOM 2234 N N . LYS A 1 266 ? 14.262 -4.854 -25.831 1.00 92.88 266 LYS A N 1
ATOM 2235 C CA . LYS A 1 266 ? 14.849 -4.895 -27.171 1.00 92.88 266 LYS A CA 1
ATOM 2236 C C . LYS A 1 266 ? 13.897 -5.548 -28.181 1.00 92.88 266 LYS A C 1
ATOM 2238 O O . LYS A 1 266 ? 13.649 -4.949 -29.225 1.00 92.88 266 LYS A O 1
ATOM 2243 N N . MET A 1 267 ? 13.332 -6.718 -27.874 1.00 92.75 267 MET A N 1
ATOM 2244 C CA . MET A 1 267 ? 12.367 -7.408 -28.749 1.00 92.75 267 MET A CA 1
ATOM 2245 C C . MET A 1 267 ? 11.109 -6.567 -28.996 1.00 92.75 267 MET A C 1
ATOM 2247 O O . MET A 1 267 ? 10.675 -6.402 -30.137 1.00 92.75 267 MET A O 1
ATOM 2251 N N . PHE A 1 268 ? 10.566 -5.960 -27.941 1.00 94.88 268 PHE A N 1
ATOM 2252 C CA . PHE A 1 268 ? 9.409 -5.080 -28.016 1.00 94.88 268 PHE A CA 1
ATOM 2253 C C . PHE A 1 268 ? 9.664 -3.924 -28.984 1.00 94.88 268 PHE A C 1
ATOM 2255 O O . PHE A 1 268 ? 8.864 -3.691 -29.885 1.00 94.88 268 PHE A O 1
ATOM 2262 N N . PHE A 1 269 ? 10.804 -3.238 -28.876 1.00 93.25 269 PHE A N 1
ATOM 2263 C CA . PHE A 1 269 ? 11.120 -2.108 -29.754 1.00 93.25 269 PHE A CA 1
ATOM 2264 C C . PHE A 1 269 ? 11.615 -2.495 -31.143 1.00 93.25 269 PHE A C 1
ATOM 2266 O O . PHE A 1 269 ? 11.483 -1.695 -32.068 1.00 93.25 269 PHE A O 1
ATOM 2273 N N . GLN A 1 270 ? 12.101 -3.717 -31.353 1.00 90.81 270 GLN A N 1
ATOM 2274 C CA . GLN A 1 270 ? 12.308 -4.228 -32.710 1.00 90.81 270 GLN A CA 1
ATOM 2275 C C . GLN A 1 270 ? 10.988 -4.270 -33.498 1.00 90.81 270 GLN A C 1
ATOM 2277 O O . GLN A 1 270 ? 10.984 -3.943 -34.694 1.00 90.81 270 GLN A O 1
ATOM 2282 N N . PHE A 1 271 ? 9.882 -4.595 -32.816 1.00 91.12 271 PHE A N 1
ATOM 2283 C CA . PHE A 1 271 ? 8.538 -4.668 -33.389 1.00 91.12 271 PHE A CA 1
ATOM 2284 C C . PHE A 1 271 ? 7.776 -3.329 -33.344 1.00 91.12 271 PHE A C 1
ATOM 2286 O O . PHE A 1 271 ? 7.310 -2.853 -34.377 1.00 91.12 271 PHE A O 1
ATOM 2293 N N . TYR A 1 272 ? 7.687 -2.676 -32.180 1.00 93.62 272 TYR A N 1
ATOM 2294 C CA . TYR A 1 272 ? 6.915 -1.440 -31.970 1.00 93.62 272 TYR A CA 1
ATOM 2295 C C . TYR A 1 272 ? 7.687 -0.153 -32.290 1.00 93.62 272 TYR A C 1
ATOM 2297 O O . TYR A 1 272 ? 7.064 0.877 -32.547 1.00 93.62 272 TYR A O 1
ATOM 2305 N N . GLY A 1 273 ? 9.022 -0.182 -32.326 1.00 91.94 273 GLY A N 1
ATOM 2306 C CA . GLY A 1 273 ? 9.854 0.996 -32.606 1.00 91.94 273 GLY A CA 1
ATOM 2307 C C . GLY A 1 273 ? 9.514 1.718 -33.920 1.00 91.94 273 GLY A C 1
ATOM 2308 O O . GLY A 1 273 ? 9.381 2.942 -33.900 1.00 91.94 273 GLY A O 1
ATOM 2309 N N . PRO A 1 274 ? 9.284 1.017 -35.051 1.00 92.19 274 PRO A N 1
ATOM 2310 C CA . PRO A 1 274 ? 8.825 1.649 -36.290 1.00 92.19 274 PRO A CA 1
ATOM 2311 C C . PRO A 1 274 ? 7.493 2.386 -36.140 1.00 92.19 274 PRO A C 1
ATOM 2313 O O . PRO A 1 274 ? 7.330 3.472 -36.684 1.00 92.19 274 PRO A O 1
ATOM 2316 N N . ARG A 1 275 ? 6.551 1.823 -35.372 1.00 93.69 275 ARG A N 1
ATOM 2317 C CA . ARG A 1 275 ? 5.241 2.440 -35.125 1.00 93.69 275 ARG A CA 1
ATOM 2318 C C . ARG A 1 275 ? 5.370 3.713 -34.291 1.00 93.69 275 ARG A C 1
ATOM 2320 O O . ARG A 1 275 ? 4.674 4.682 -34.570 1.00 93.69 275 ARG A O 1
ATOM 2327 N N . VAL A 1 276 ? 6.267 3.719 -33.304 1.00 93.25 276 VAL A N 1
ATOM 2328 C CA . VAL A 1 276 ? 6.585 4.914 -32.505 1.00 93.25 276 VAL A CA 1
ATOM 2329 C C . VAL A 1 276 ? 7.184 6.008 -33.385 1.00 93.25 276 VAL A C 1
ATOM 2331 O O . VAL A 1 276 ? 6.713 7.138 -33.342 1.00 93.25 276 VAL A O 1
ATOM 2334 N N . ILE A 1 277 ? 8.160 5.674 -34.235 1.00 92.44 277 ILE A N 1
ATOM 2335 C CA . ILE A 1 277 ? 8.754 6.644 -35.166 1.00 92.44 277 ILE A CA 1
ATOM 2336 C C . ILE A 1 277 ? 7.720 7.187 -36.148 1.00 92.44 277 ILE A C 1
ATOM 2338 O O . ILE A 1 277 ? 7.641 8.397 -36.323 1.00 92.44 277 ILE A O 1
ATOM 2342 N N . ALA A 1 278 ? 6.899 6.327 -36.754 1.00 92.06 278 ALA A N 1
ATOM 2343 C CA . ALA A 1 278 ? 5.846 6.766 -37.665 1.00 92.06 278 ALA A CA 1
ATOM 2344 C C . ALA A 1 278 ? 4.848 7.706 -36.966 1.00 92.06 278 ALA A C 1
ATOM 2346 O O . ALA A 1 278 ? 4.438 8.714 -37.539 1.00 92.06 278 ALA A O 1
ATOM 2347 N N . PHE A 1 279 ? 4.501 7.413 -35.706 1.00 93.88 279 PHE A N 1
ATOM 2348 C CA . PHE A 1 279 ? 3.671 8.294 -34.889 1.00 93.88 279 PHE A CA 1
ATOM 2349 C C . PHE A 1 279 ? 4.362 9.640 -34.627 1.00 93.88 279 PHE A C 1
ATOM 2351 O O . PHE A 1 279 ? 3.748 10.678 -34.854 1.00 93.88 279 PHE A O 1
ATOM 2358 N N . HIS A 1 280 ? 5.638 9.645 -34.223 1.00 92.88 280 HIS A N 1
ATOM 2359 C CA . HIS A 1 280 ? 6.397 10.882 -34.021 1.00 92.88 280 HIS A CA 1
ATOM 2360 C C . HIS A 1 280 ? 6.503 11.700 -35.307 1.00 92.88 280 HIS A C 1
ATOM 2362 O O . HIS A 1 280 ? 6.271 12.893 -35.257 1.00 92.88 280 HIS A O 1
ATOM 2368 N N . GLN A 1 281 ? 6.798 11.090 -36.456 1.00 91.00 281 GLN A N 1
ATOM 2369 C CA . GLN A 1 281 ? 6.901 11.795 -37.739 1.00 91.00 281 GLN A CA 1
ATOM 2370 C C . GLN A 1 281 ? 5.584 12.454 -38.143 1.00 91.00 281 GLN A C 1
ATOM 2372 O O . GLN A 1 281 ? 5.583 13.595 -38.594 1.00 91.00 281 GLN A O 1
ATOM 2377 N N . LYS A 1 282 ? 4.467 11.745 -37.954 1.00 92.75 282 LYS A N 1
ATOM 2378 C CA . LYS A 1 282 ? 3.139 12.249 -38.301 1.00 92.75 282 LYS A CA 1
ATOM 2379 C C . LYS A 1 282 ? 2.654 13.344 -37.348 1.00 92.75 282 LYS A C 1
ATOM 2381 O O . LYS A 1 282 ? 2.009 14.279 -37.797 1.00 92.75 282 LYS A O 1
ATOM 2386 N N . HIS A 1 283 ? 2.964 13.221 -36.058 1.00 90.19 283 HIS A N 1
ATOM 2387 C CA . HIS A 1 283 ? 2.383 14.043 -34.992 1.00 90.19 283 HIS A CA 1
ATOM 2388 C C . HIS A 1 283 ? 3.421 14.906 -34.251 1.00 90.19 283 HIS A C 1
ATOM 2390 O O . HIS A 1 283 ? 3.181 15.335 -33.120 1.00 90.19 283 HIS A O 1
ATOM 2396 N N . PHE A 1 284 ? 4.591 15.157 -34.853 1.00 84.94 284 PHE A N 1
ATOM 2397 C CA . PHE A 1 284 ? 5.675 15.916 -34.215 1.00 84.94 284 PHE A CA 1
ATOM 2398 C C . PHE A 1 284 ? 5.217 17.332 -33.852 1.00 84.94 284 PHE A C 1
ATOM 2400 O O . PHE A 1 284 ? 5.320 17.747 -32.698 1.00 84.94 284 PHE A O 1
ATOM 2407 N N . PHE A 1 285 ? 4.637 18.030 -34.830 1.00 86.12 285 PHE A N 1
ATOM 2408 C CA . PHE A 1 285 ? 4.165 19.409 -34.703 1.00 86.12 285 PHE A CA 1
ATOM 2409 C C . PHE A 1 285 ? 2.717 19.524 -34.200 1.00 86.12 285 PHE A C 1
ATOM 2411 O O . PHE A 1 285 ? 2.231 20.634 -33.986 1.00 86.12 285 PHE A O 1
ATOM 2418 N N . ASP A 1 286 ? 2.035 18.398 -33.973 1.00 85.69 286 ASP A N 1
ATOM 2419 C CA . ASP A 1 286 ? 0.660 18.409 -33.483 1.00 85.69 286 ASP A CA 1
ATOM 2420 C C . ASP A 1 286 ? 0.603 18.865 -32.024 1.00 85.69 286 ASP A C 1
ATOM 2422 O O . ASP A 1 286 ? 1.316 18.351 -31.153 1.00 85.69 286 ASP A O 1
ATOM 2426 N N . ARG A 1 287 ? -0.307 19.806 -31.755 1.00 82.56 287 ARG A N 1
ATOM 2427 C CA . ARG A 1 287 ? -0.603 20.317 -30.408 1.00 82.56 287 ARG A CA 1
ATOM 2428 C C . ARG A 1 287 ? -1.638 19.479 -29.650 1.00 82.56 287 ARG A C 1
ATOM 2430 O O . ARG A 1 287 ? -1.960 19.808 -28.515 1.00 82.56 287 ARG A O 1
ATOM 2437 N N . ASP A 1 288 ? -2.163 18.407 -30.250 1.00 88.94 288 ASP A N 1
ATOM 2438 C CA . ASP A 1 288 ? -3.123 17.522 -29.582 1.00 88.94 288 ASP A CA 1
ATOM 2439 C C . ASP A 1 288 ? -2.424 16.636 -28.533 1.00 88.94 288 ASP A C 1
ATOM 2441 O O . ASP A 1 288 ? -1.982 15.509 -28.788 1.00 88.94 288 ASP A O 1
ATOM 2445 N N . GLU A 1 289 ? -2.329 17.165 -27.315 1.00 86.50 289 GLU A N 1
ATOM 2446 C CA . GLU A 1 289 ? -1.779 16.460 -26.158 1.00 86.50 289 GLU A CA 1
ATOM 2447 C C . GLU A 1 289 ? -2.603 15.231 -25.765 1.00 86.50 289 GLU A C 1
ATOM 2449 O O . GLU A 1 289 ? -2.050 14.258 -25.237 1.00 86.50 289 GLU A O 1
ATOM 2454 N N . GLN A 1 290 ? -3.914 15.223 -26.036 1.00 90.56 290 GLN A N 1
ATOM 2455 C CA . GLN A 1 290 ? -4.762 14.086 -25.694 1.00 90.56 290 GLN A CA 1
ATOM 2456 C C . GLN A 1 290 ? -4.442 12.888 -26.580 1.00 90.56 290 GLN A C 1
ATOM 2458 O O . GLN A 1 290 ? -4.331 11.769 -26.070 1.00 90.56 290 GLN A O 1
ATOM 2463 N N . LEU A 1 291 ? -4.260 13.106 -27.884 1.00 91.31 291 LEU A N 1
ATOM 2464 C CA . LEU A 1 291 ? -3.866 12.059 -28.823 1.00 91.31 291 LEU A CA 1
ATOM 2465 C C . LEU A 1 291 ? -2.519 11.443 -28.425 1.00 91.31 291 LEU A C 1
ATOM 2467 O O . LEU A 1 291 ? -2.411 10.218 -28.307 1.00 91.31 291 LEU A O 1
ATOM 2471 N N . LYS A 1 292 ? -1.518 12.287 -28.139 1.00 87.75 292 LYS A N 1
ATOM 2472 C CA . LYS A 1 292 ? -0.194 11.853 -27.661 1.00 87.75 292 LYS A CA 1
ATOM 2473 C C . LYS A 1 292 ? -0.315 11.056 -26.360 1.00 87.75 292 LYS A C 1
ATOM 2475 O O . LYS A 1 292 ? 0.210 9.947 -26.258 1.00 87.75 292 LYS A O 1
ATOM 2480 N N . THR A 1 293 ? -1.086 11.556 -25.396 1.00 88.69 293 THR A N 1
ATOM 2481 C CA . THR A 1 293 ? -1.324 10.878 -24.114 1.00 88.69 293 THR A CA 1
ATOM 2482 C C . THR A 1 293 ? -1.978 9.507 -24.300 1.00 88.69 293 THR A C 1
ATOM 2484 O O . THR A 1 293 ? -1.549 8.531 -23.683 1.00 88.69 293 THR A O 1
ATOM 2487 N N . ARG A 1 294 ? -3.003 9.393 -25.157 1.00 93.50 294 ARG A N 1
ATOM 2488 C CA . ARG A 1 294 ? -3.667 8.110 -25.453 1.00 93.50 294 ARG A CA 1
ATOM 2489 C C . ARG A 1 294 ? -2.704 7.119 -26.103 1.00 93.50 294 ARG A C 1
ATOM 2491 O O . ARG A 1 294 ? -2.683 5.957 -25.697 1.00 93.50 294 ARG A O 1
ATOM 2498 N N . PHE A 1 295 ? -1.882 7.574 -27.051 1.00 93.88 295 PHE A N 1
ATOM 2499 C CA . PHE A 1 295 ? -0.869 6.739 -27.693 1.00 93.88 295 PHE A CA 1
ATOM 2500 C C . PHE A 1 295 ? 0.148 6.198 -26.680 1.00 93.88 295 PHE A C 1
ATOM 2502 O O . PHE A 1 295 ? 0.319 4.982 -26.589 1.00 93.88 295 PHE A O 1
ATOM 2509 N N . TYR A 1 296 ? 0.766 7.058 -25.861 1.00 91.94 296 TYR A N 1
ATOM 2510 C CA . TYR A 1 296 ? 1.766 6.616 -24.881 1.00 91.94 296 TYR A CA 1
ATOM 2511 C C . TYR A 1 296 ? 1.175 5.770 -23.749 1.00 91.94 296 TYR A C 1
ATOM 2513 O O . TYR A 1 296 ? 1.843 4.845 -23.285 1.00 91.94 296 TYR A O 1
ATOM 2521 N N . LYS A 1 297 ? -0.075 6.017 -23.329 1.00 91.19 297 LYS A N 1
ATOM 2522 C CA . LYS A 1 297 ? -0.791 5.131 -22.392 1.00 91.19 297 LYS A CA 1
ATOM 2523 C C . LYS A 1 297 ? -1.018 3.745 -22.997 1.00 91.19 297 LYS A C 1
ATOM 2525 O O . LYS A 1 297 ? -0.765 2.745 -22.329 1.00 91.19 297 LYS A O 1
ATOM 2530 N N . GLY A 1 298 ? -1.449 3.678 -24.258 1.00 94.88 298 GLY A N 1
ATOM 2531 C CA . GLY A 1 298 ? -1.625 2.415 -24.978 1.00 94.88 298 GLY A CA 1
ATOM 2532 C C . GLY A 1 298 ? -0.307 1.661 -25.172 1.00 94.88 298 GLY A C 1
ATOM 2533 O O . GLY A 1 298 ? -0.242 0.456 -24.928 1.00 94.88 298 GLY A O 1
ATOM 2534 N N . LEU A 1 299 ? 0.761 2.377 -25.538 1.00 94.50 299 LEU A N 1
ATOM 2535 C CA . LEU A 1 299 ? 2.102 1.813 -25.683 1.00 94.50 299 LEU A CA 1
ATOM 2536 C C . LEU A 1 299 ? 2.618 1.249 -24.354 1.00 94.50 299 LEU A C 1
ATOM 2538 O O . LEU A 1 299 ? 3.073 0.110 -24.324 1.00 94.50 299 LEU A O 1
ATOM 2542 N N . ASN A 1 300 ? 2.489 2.011 -23.261 1.00 93.38 300 ASN A N 1
ATOM 2543 C CA . ASN A 1 300 ? 2.852 1.561 -21.917 1.00 93.38 300 ASN A CA 1
ATOM 2544 C C . ASN A 1 300 ? 2.090 0.300 -21.521 1.00 93.38 300 ASN A C 1
ATOM 2546 O O . ASN A 1 300 ? 2.713 -0.677 -21.129 1.00 93.38 300 ASN A O 1
ATOM 2550 N N . ARG A 1 301 ? 0.763 0.279 -21.681 1.00 94.06 301 ARG A N 1
ATOM 2551 C CA . ARG A 1 301 ? -0.045 -0.907 -21.367 1.00 94.06 301 ARG A CA 1
ATOM 2552 C C . ARG A 1 301 ? 0.422 -2.135 -22.152 1.00 94.06 301 ARG A C 1
ATOM 2554 O O . ARG A 1 301 ? 0.630 -3.190 -21.564 1.00 94.06 301 ARG A O 1
ATOM 2561 N N . THR A 1 302 ? 0.647 -1.977 -23.455 1.00 95.50 302 THR A N 1
ATOM 2562 C CA . THR A 1 302 ? 1.120 -3.068 -24.322 1.00 95.50 302 THR A CA 1
ATOM 2563 C C . THR A 1 302 ? 2.505 -3.559 -23.891 1.00 95.50 302 THR A C 1
ATOM 2565 O O . THR A 1 302 ? 2.765 -4.757 -23.855 1.00 95.50 302 THR A O 1
ATOM 2568 N N . TYR A 1 303 ? 3.398 -2.639 -23.524 1.00 94.81 303 TYR A N 1
ATOM 2569 C CA . TYR A 1 303 ? 4.726 -2.962 -23.013 1.00 94.81 303 TYR A CA 1
ATOM 2570 C C . TYR A 1 303 ? 4.664 -3.709 -21.673 1.00 94.81 303 TYR A C 1
ATOM 2572 O O . TYR A 1 303 ? 5.325 -4.731 -21.501 1.00 94.81 303 TYR A O 1
ATOM 2580 N N . GLN A 1 304 ? 3.817 -3.266 -20.744 1.00 93.69 304 GLN A N 1
ATOM 2581 C CA . GLN A 1 304 ? 3.596 -3.941 -19.464 1.00 93.69 304 GLN A CA 1
ATOM 2582 C C . GLN A 1 304 ? 3.025 -5.350 -19.661 1.00 93.69 304 GLN A C 1
ATOM 2584 O O . GLN A 1 304 ? 3.482 -6.292 -19.015 1.00 93.69 304 GLN A O 1
ATOM 2589 N N . GLU A 1 305 ? 2.066 -5.526 -20.570 1.00 93.50 305 GLU A N 1
ATOM 2590 C CA . GLU A 1 305 ? 1.536 -6.841 -20.952 1.00 93.50 305 GLU A CA 1
ATOM 2591 C C . GLU A 1 305 ? 2.639 -7.727 -21.564 1.00 93.50 305 GLU A C 1
ATOM 2593 O O . GLU A 1 305 ? 2.772 -8.890 -21.188 1.00 93.50 305 GLU A O 1
ATOM 2598 N N . PHE A 1 306 ? 3.515 -7.167 -22.404 1.00 93.94 306 PHE A N 1
ATOM 2599 C CA . PHE A 1 306 ? 4.661 -7.880 -22.984 1.00 93.94 306 PHE A CA 1
ATOM 2600 C C . PHE A 1 306 ? 5.679 -8.350 -21.924 1.00 93.94 306 PHE A C 1
ATOM 2602 O O . PHE A 1 306 ? 6.253 -9.444 -22.013 1.00 93.94 306 PHE A O 1
ATOM 2609 N N . LEU A 1 307 ? 5.885 -7.552 -20.873 1.00 92.06 307 LEU A N 1
ATOM 2610 C CA . LEU A 1 307 ? 6.743 -7.906 -19.739 1.00 92.06 307 LEU A CA 1
ATOM 2611 C C . LEU A 1 307 ? 6.111 -8.925 -18.780 1.00 92.06 307 LEU A C 1
ATOM 2613 O O . LEU A 1 307 ? 6.839 -9.514 -17.985 1.00 92.06 307 LEU A O 1
ATOM 2617 N N . ALA A 1 308 ? 4.803 -9.196 -18.868 1.00 90.06 308 ALA A N 1
ATOM 2618 C CA . ALA A 1 308 ? 4.086 -10.024 -17.894 1.00 90.06 308 ALA A CA 1
ATOM 2619 C C . A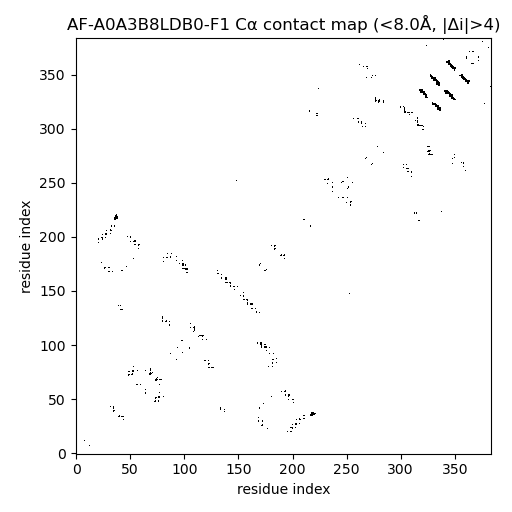LA A 1 308 ? 4.713 -11.409 -17.677 1.00 90.06 308 ALA A C 1
ATOM 2621 O O . ALA A 1 308 ? 4.773 -11.867 -16.543 1.00 90.06 308 ALA A O 1
ATOM 2622 N N . SER A 1 309 ? 5.250 -12.050 -18.723 1.00 86.94 309 SER A N 1
ATOM 2623 C CA . SER A 1 309 ? 5.869 -13.377 -18.564 1.00 86.94 309 SER A CA 1
ATOM 2624 C C . SER A 1 309 ? 7.244 -13.364 -17.876 1.00 86.94 309 SER A C 1
ATOM 2626 O O . SER A 1 309 ? 7.758 -14.430 -17.571 1.00 86.94 309 SER A O 1
ATOM 2628 N N . THR A 1 310 ? 7.842 -12.190 -17.650 1.00 84.81 310 THR A N 1
ATOM 2629 C CA . THR A 1 310 ? 9.106 -12.030 -16.898 1.00 84.81 310 THR A CA 1
ATOM 2630 C C . THR A 1 310 ? 8.845 -11.564 -15.462 1.00 84.81 310 THR A C 1
ATOM 2632 O O . THR A 1 310 ? 9.680 -11.731 -14.581 1.00 84.81 310 THR A O 1
ATOM 2635 N N . SER A 1 311 ? 7.665 -11.001 -15.197 1.00 82.50 311 SER A N 1
ATOM 2636 C CA . SER A 1 311 ? 7.275 -10.460 -13.896 1.00 82.50 311 SER A CA 1
ATOM 2637 C C . SER A 1 311 ? 6.373 -11.427 -13.130 1.00 82.50 311 SER A C 1
ATOM 2639 O O . SER A 1 311 ? 5.146 -11.393 -13.246 1.00 82.50 311 SER A O 1
ATOM 2641 N N . MET A 1 312 ? 6.989 -12.290 -12.322 1.00 73.81 312 MET A N 1
ATOM 2642 C CA . MET A 1 312 ? 6.304 -13.353 -11.574 1.00 73.81 312 MET A CA 1
ATOM 2643 C C . MET A 1 312 ? 5.375 -12.844 -10.460 1.00 73.81 312 MET A C 1
ATOM 2645 O O . MET A 1 312 ? 4.451 -13.547 -10.053 1.00 73.81 312 MET A O 1
ATOM 2649 N N . LEU A 1 313 ? 5.595 -11.627 -9.960 1.00 73.19 313 LEU A N 1
ATOM 2650 C CA . LEU A 1 313 ? 4.815 -11.004 -8.886 1.00 73.19 313 LEU A CA 1
ATOM 2651 C C . LEU A 1 313 ? 3.945 -9.848 -9.393 1.00 73.19 313 LEU A C 1
ATOM 2653 O O . LEU A 1 313 ? 3.391 -9.097 -8.591 1.00 73.19 313 LEU A O 1
ATOM 2657 N N . HIS A 1 314 ? 3.764 -9.755 -10.714 1.00 80.56 314 HIS A N 1
ATOM 2658 C CA . HIS A 1 314 ? 3.103 -8.654 -11.415 1.00 80.56 314 HIS A CA 1
ATOM 2659 C C . HIS A 1 314 ? 3.841 -7.308 -11.313 1.00 80.56 314 HIS A C 1
ATOM 2661 O O . HIS A 1 314 ? 3.218 -6.247 -11.404 1.00 80.56 314 HIS A O 1
ATOM 2667 N N . GLU A 1 315 ? 5.167 -7.345 -11.152 1.00 81.38 315 GLU A N 1
ATOM 2668 C CA . GLU A 1 315 ? 6.048 -6.171 -11.157 1.00 81.38 315 GLU A CA 1
ATOM 2669 C C . GLU A 1 315 ? 5.851 -5.332 -12.429 1.00 81.38 315 GLU A C 1
ATOM 2671 O O . GLU A 1 315 ? 5.882 -4.103 -12.380 1.00 81.38 315 GLU A O 1
ATOM 2676 N N . ASN A 1 316 ? 5.577 -5.993 -13.560 1.00 85.88 316 ASN A N 1
ATOM 2677 C CA . ASN A 1 316 ? 5.365 -5.389 -14.872 1.00 85.88 316 ASN A CA 1
ATOM 2678 C C . ASN A 1 316 ? 4.334 -4.260 -14.863 1.00 85.88 316 ASN A C 1
ATOM 2680 O O . ASN A 1 316 ? 4.516 -3.287 -15.581 1.00 85.88 316 ASN A O 1
ATOM 2684 N N . LYS A 1 317 ? 3.285 -4.340 -14.035 1.00 85.50 317 LYS A N 1
ATOM 2685 C CA . LYS A 1 317 ? 2.240 -3.300 -13.953 1.00 85.50 317 LYS A CA 1
ATOM 2686 C C . LYS A 1 317 ? 2.762 -1.955 -13.441 1.00 85.50 317 LYS A C 1
ATOM 2688 O O . LYS A 1 317 ? 2.100 -0.932 -13.600 1.00 85.50 317 LYS A O 1
ATOM 2693 N N . HIS A 1 318 ? 3.937 -1.961 -12.821 1.00 82.00 318 HIS A N 1
ATOM 2694 C CA . HIS A 1 318 ? 4.582 -0.789 -12.244 1.00 82.00 318 HIS A CA 1
ATOM 2695 C C . HIS A 1 318 ? 5.882 -0.422 -12.970 1.00 82.00 318 HIS A C 1
ATOM 2697 O O . HIS A 1 318 ? 6.574 0.502 -12.552 1.00 82.00 318 HIS A O 1
ATOM 2703 N N . ILE A 1 319 ? 6.201 -1.111 -14.068 1.00 85.88 319 ILE A N 1
ATOM 2704 C CA . ILE A 1 319 ? 7.288 -0.737 -14.966 1.00 85.88 319 ILE A CA 1
ATOM 2705 C C . ILE A 1 319 ? 6.702 0.188 -16.028 1.00 85.88 319 ILE A C 1
ATOM 2707 O O . ILE A 1 319 ? 5.770 -0.181 -16.745 1.00 85.88 319 ILE A O 1
ATOM 2711 N N . TYR A 1 320 ? 7.239 1.397 -16.121 1.00 87.62 320 TYR A N 1
ATOM 2712 C CA . TYR A 1 320 ? 6.784 2.402 -17.071 1.00 87.62 320 TYR A CA 1
ATOM 2713 C C . TYR A 1 320 ? 7.870 2.714 -18.077 1.00 87.62 320 TYR A C 1
ATOM 2715 O O . TYR A 1 320 ? 9.065 2.637 -17.804 1.00 87.62 320 TYR A O 1
ATOM 2723 N N . LEU A 1 321 ? 7.407 3.084 -19.254 1.00 89.94 321 LEU A N 1
ATOM 2724 C CA . LEU A 1 321 ? 8.193 3.531 -20.369 1.00 89.94 321 LEU A CA 1
ATOM 2725 C C . LEU A 1 321 ? 7.921 5.020 -20.581 1.00 89.94 321 LEU A C 1
ATOM 2727 O O . LEU A 1 321 ? 6.785 5.418 -20.857 1.00 89.94 321 LEU A O 1
ATOM 2731 N N . THR A 1 322 ? 8.977 5.822 -20.522 1.00 87.81 322 THR A N 1
ATOM 2732 C CA . THR A 1 322 ? 8.961 7.208 -20.997 1.00 87.81 322 THR A CA 1
ATOM 2733 C C . THR A 1 322 ? 9.829 7.326 -22.238 1.00 87.81 322 THR A C 1
ATOM 2735 O O . THR A 1 322 ? 10.871 6.677 -22.321 1.00 87.81 322 THR A O 1
ATOM 2738 N N . LEU A 1 323 ? 9.381 8.103 -23.224 1.00 89.62 323 LEU A N 1
ATOM 2739 C CA . LEU A 1 323 ? 10.041 8.260 -24.517 1.00 89.62 323 LEU A CA 1
ATOM 2740 C C . LEU A 1 323 ? 10.200 9.741 -24.856 1.00 89.62 323 LEU A C 1
ATOM 2742 O O . LEU A 1 323 ? 9.293 10.533 -24.600 1.00 89.62 323 LEU A O 1
ATOM 2746 N N . THR A 1 324 ? 11.310 10.103 -25.495 1.00 87.75 324 THR A N 1
ATOM 2747 C CA . THR A 1 324 ? 11.463 11.426 -26.106 1.00 87.75 324 THR A CA 1
ATOM 2748 C C . THR A 1 324 ? 10.771 11.483 -27.463 1.00 87.75 324 THR A C 1
ATOM 2750 O O . THR A 1 324 ? 10.609 10.473 -28.153 1.00 87.75 324 THR A O 1
ATOM 2753 N N . GLN A 1 325 ? 10.356 12.683 -27.858 1.00 80.75 325 GLN A N 1
ATOM 2754 C CA . GLN A 1 325 ? 9.736 12.938 -29.154 1.00 80.75 325 GLN A CA 1
ATOM 2755 C C . GLN A 1 325 ? 10.812 13.413 -30.124 1.00 80.75 325 GLN A C 1
ATOM 2757 O O . GLN A 1 325 ? 11.097 14.603 -30.194 1.00 80.75 325 GLN A O 1
ATOM 2762 N N . THR A 1 326 ? 11.423 12.491 -30.867 1.00 83.62 326 THR A N 1
ATOM 2763 C CA . THR A 1 326 ? 12.266 12.826 -32.021 1.00 83.62 326 THR A CA 1
ATOM 2764 C C . THR A 1 326 ? 11.807 12.071 -33.285 1.00 83.62 326 THR A C 1
ATOM 2766 O O . THR A 1 326 ? 11.272 10.962 -33.176 1.00 83.62 326 THR A O 1
ATOM 2769 N N . PRO A 1 327 ? 11.922 12.659 -34.501 1.00 79.75 327 PRO A N 1
ATOM 2770 C CA . PRO A 1 327 ? 11.323 12.076 -35.715 1.00 79.75 327 PRO A CA 1
ATOM 2771 C C . PRO A 1 327 ? 12.090 10.892 -36.323 1.00 79.75 327 PRO A C 1
ATOM 2773 O O . PRO A 1 327 ? 11.518 10.095 -37.061 1.00 79.75 327 PRO A O 1
ATOM 2776 N N . SER A 1 328 ? 13.399 10.788 -36.090 1.00 83.50 328 SER A N 1
ATOM 2777 C CA . SER A 1 328 ? 14.283 9.793 -36.734 1.00 83.50 328 SER A CA 1
ATOM 2778 C C . SER A 1 328 ? 14.885 8.780 -35.755 1.00 83.50 328 SER A C 1
ATOM 2780 O O . SER A 1 328 ? 15.353 7.704 -36.141 1.00 83.50 328 SER A O 1
ATOM 2782 N N . ALA A 1 329 ? 14.839 9.110 -34.473 1.00 87.81 329 ALA A N 1
ATOM 2783 C CA . ALA A 1 329 ? 15.251 8.281 -33.360 1.00 87.81 329 ALA A CA 1
ATOM 2784 C C . ALA A 1 329 ? 14.337 8.595 -32.177 1.00 87.81 329 ALA A C 1
ATOM 2786 O O . ALA A 1 329 ? 13.515 9.496 -32.267 1.00 87.81 329 ALA A O 1
ATOM 2787 N N . PHE A 1 330 ? 14.468 7.860 -31.084 1.00 89.56 330 PHE A N 1
ATOM 2788 C CA . PHE A 1 330 ? 13.966 8.303 -29.792 1.00 89.56 330 PHE A CA 1
ATOM 2789 C C . PHE A 1 330 ? 14.817 7.710 -28.678 1.00 89.56 330 PHE A C 1
ATOM 2791 O O . PHE A 1 330 ? 15.392 6.621 -28.808 1.00 89.56 330 PHE A O 1
ATOM 2798 N N . TRP A 1 331 ? 14.888 8.448 -27.581 1.00 90.81 331 TRP A N 1
ATOM 2799 C CA . TRP A 1 331 ? 15.384 7.946 -26.313 1.00 90.81 331 TRP A CA 1
ATOM 2800 C C . TRP A 1 331 ? 14.215 7.374 -25.531 1.00 90.81 331 TRP A C 1
ATOM 2802 O O . TRP A 1 331 ? 13.101 7.890 -25.603 1.00 90.81 331 TRP A O 1
ATOM 2812 N N . GLY A 1 332 ? 14.465 6.304 -24.791 1.00 90.50 332 GLY A N 1
ATOM 2813 C CA . GLY A 1 332 ? 13.514 5.773 -23.838 1.00 90.50 332 GLY A CA 1
ATOM 2814 C C . GLY A 1 332 ? 14.173 5.479 -22.505 1.00 90.50 332 GLY A C 1
ATOM 2815 O O . GLY A 1 332 ? 15.322 5.036 -22.452 1.00 90.50 332 GLY A O 1
ATOM 2816 N N . ALA A 1 333 ? 13.435 5.724 -21.432 1.00 88.69 333 ALA A N 1
ATOM 2817 C CA . ALA A 1 333 ? 13.800 5.291 -20.097 1.00 88.69 333 ALA A CA 1
ATOM 2818 C C . ALA A 1 333 ? 12.751 4.304 -19.595 1.00 88.69 333 ALA A C 1
ATOM 2820 O O . ALA A 1 333 ? 11.543 4.491 -19.782 1.00 88.69 333 ALA A O 1
ATOM 2821 N N . VAL A 1 334 ? 13.236 3.229 -18.983 1.00 88.62 334 VAL A N 1
ATOM 2822 C CA . VAL A 1 334 ? 12.395 2.288 -18.253 1.00 88.62 334 VAL A CA 1
ATOM 2823 C C . VAL A 1 334 ? 12.494 2.667 -16.785 1.00 88.62 334 VAL A C 1
ATOM 2825 O O . VAL A 1 334 ? 13.592 2.727 -16.234 1.00 88.62 334 VAL A O 1
ATOM 2828 N N . CYS A 1 335 ? 11.359 2.966 -16.166 1.00 84.56 335 CYS A N 1
ATOM 2829 C CA . CYS A 1 335 ? 11.290 3.556 -14.834 1.00 84.56 335 CYS A CA 1
ATOM 2830 C C . CYS A 1 335 ? 10.354 2.761 -13.927 1.00 84.56 335 CYS A C 1
ATOM 2832 O O . CYS A 1 335 ? 9.431 2.085 -14.391 1.00 84.56 335 CYS A O 1
ATOM 2834 N N . PHE A 1 336 ? 10.567 2.906 -12.622 1.00 77.88 336 PHE A N 1
ATOM 2835 C CA . PHE A 1 336 ? 9.683 2.381 -11.591 1.00 77.88 336 PHE A CA 1
ATOM 2836 C C . PHE A 1 336 ? 9.361 3.508 -10.604 1.00 77.88 336 PHE A C 1
ATOM 2838 O O . PHE A 1 336 ? 10.280 4.055 -10.002 1.00 77.88 336 PHE A O 1
ATOM 2845 N N . PRO A 1 337 ? 8.087 3.891 -10.436 1.00 57.50 337 PRO A N 1
ATOM 2846 C CA . PRO A 1 337 ? 7.689 5.200 -9.907 1.00 57.50 337 PRO A CA 1
ATOM 2847 C C . PRO A 1 337 ? 7.938 5.412 -8.407 1.00 57.50 337 PRO A C 1
ATOM 2849 O O . PRO A 1 337 ? 7.602 6.466 -7.887 1.00 57.50 337 PRO A O 1
ATOM 2852 N N . PHE A 1 338 ? 8.505 4.431 -7.705 1.00 59.94 338 PHE A N 1
ATOM 2853 C CA . PHE A 1 338 ? 8.789 4.506 -6.266 1.00 59.94 338 PHE A CA 1
ATOM 2854 C C . PHE A 1 338 ? 10.268 4.329 -5.937 1.00 59.94 338 PHE A C 1
ATOM 2856 O O . PHE A 1 338 ? 10.635 4.157 -4.778 1.00 59.94 338 PHE A O 1
ATOM 2863 N N . ARG A 1 339 ? 11.113 4.373 -6.965 1.00 56.72 339 ARG A N 1
ATOM 2864 C CA . ARG A 1 339 ? 12.555 4.452 -6.821 1.00 56.72 339 ARG A CA 1
ATOM 2865 C C . ARG A 1 339 ? 13.014 5.695 -7.559 1.00 56.72 339 ARG A C 1
ATOM 2867 O O . ARG A 1 339 ? 12.684 5.858 -8.730 1.00 56.72 339 ARG A O 1
ATOM 2874 N N . GLU A 1 340 ? 13.833 6.504 -6.904 1.00 54.19 340 GLU A N 1
ATOM 2875 C CA . GLU A 1 340 ? 14.637 7.572 -7.521 1.00 54.19 340 GLU A CA 1
ATOM 2876 C C . GLU A 1 340 ? 15.757 6.954 -8.381 1.00 54.19 340 GLU A C 1
ATOM 2878 O O . GLU A 1 340 ? 16.939 7.205 -8.203 1.00 54.19 340 GLU A O 1
ATOM 2883 N N . SER A 1 341 ? 15.431 5.952 -9.198 1.00 60.09 341 SER A N 1
ATOM 2884 C CA . SER A 1 341 ? 16.400 5.327 -10.087 1.00 60.09 341 SER A CA 1
ATOM 2885 C C . SER A 1 341 ? 15.708 4.793 -11.327 1.00 60.09 341 SER A C 1
ATOM 2887 O O . SER A 1 341 ? 14.955 3.816 -11.299 1.00 60.09 341 SER A O 1
ATOM 2889 N N . ILE A 1 342 ? 16.020 5.431 -12.451 1.00 63.44 342 ILE A N 1
ATOM 2890 C CA . ILE A 1 342 ? 15.815 4.875 -13.787 1.00 63.44 342 ILE A CA 1
ATOM 2891 C C . ILE A 1 342 ? 16.427 3.464 -13.828 1.00 63.44 342 ILE A C 1
ATOM 2893 O O . ILE A 1 342 ? 17.585 3.270 -13.453 1.00 63.44 342 ILE A O 1
ATOM 2897 N N . PHE A 1 343 ? 15.663 2.471 -14.302 1.00 75.12 343 PHE A N 1
ATOM 2898 C CA . PHE A 1 343 ? 16.135 1.086 -14.408 1.00 75.12 343 PHE A CA 1
ATOM 2899 C C . PHE A 1 343 ? 17.263 0.962 -15.430 1.00 75.12 343 PHE A C 1
ATOM 2901 O O . PHE A 1 343 ? 18.286 0.335 -15.161 1.00 75.12 343 PHE A O 1
ATOM 2908 N N . TYR A 1 344 ? 17.045 1.525 -16.617 1.00 85.38 344 TYR A N 1
ATOM 2909 C CA . TYR A 1 344 ? 18.043 1.689 -17.667 1.00 85.38 344 TYR A CA 1
ATOM 2910 C C . TYR A 1 344 ? 17.506 2.626 -18.751 1.00 85.38 344 TYR A C 1
ATOM 2912 O O . TYR A 1 344 ? 16.300 2.866 -18.874 1.00 85.38 344 TYR A O 1
ATOM 2920 N N . LEU A 1 345 ? 18.434 3.128 -19.557 1.00 89.12 345 LEU A N 1
ATOM 2921 C CA . LEU A 1 345 ? 18.169 3.981 -20.704 1.00 89.12 345 LEU A CA 1
ATOM 2922 C C . LEU A 1 345 ? 18.388 3.192 -21.987 1.00 89.12 345 LEU A C 1
ATOM 2924 O O . LEU A 1 345 ? 19.213 2.279 -22.045 1.00 89.12 345 LEU A O 1
ATOM 2928 N N . PHE A 1 346 ? 17.682 3.552 -23.044 1.00 91.44 346 PHE A N 1
ATOM 2929 C CA . PHE A 1 346 ? 17.944 3.006 -24.363 1.00 91.44 346 PHE A CA 1
ATOM 2930 C C . PHE A 1 346 ? 17.699 4.048 -25.450 1.00 91.44 346 PHE A C 1
ATOM 2932 O O . PHE A 1 346 ? 16.948 5.006 -25.276 1.00 91.44 346 PHE A O 1
ATOM 2939 N N . ARG A 1 347 ? 18.340 3.838 -26.595 1.00 91.56 347 ARG A N 1
ATOM 2940 C CA . ARG A 1 347 ? 18.162 4.631 -27.806 1.00 91.56 347 ARG A CA 1
ATOM 2941 C C . ARG A 1 347 ? 17.728 3.721 -28.935 1.00 91.56 347 ARG A C 1
ATOM 2943 O O . ARG A 1 347 ? 18.366 2.695 -29.184 1.00 91.56 347 ARG A O 1
ATOM 2950 N N . TYR A 1 348 ? 16.677 4.118 -29.634 1.00 91.38 348 TYR A N 1
ATOM 2951 C CA . TYR A 1 348 ? 16.242 3.472 -30.861 1.00 91.38 348 TYR A CA 1
ATOM 2952 C C . TYR A 1 348 ? 16.486 4.415 -32.040 1.00 91.38 348 TYR A C 1
ATOM 2954 O O . TYR A 1 348 ? 15.942 5.516 -32.078 1.00 91.38 348 TYR A O 1
ATOM 2962 N N . GLU A 1 349 ? 17.304 3.991 -33.003 1.00 89.25 349 GLU A N 1
ATOM 2963 C CA . GLU A 1 349 ? 17.581 4.736 -34.235 1.00 89.25 349 GLU A CA 1
ATOM 2964 C C . GLU A 1 349 ? 17.033 3.983 -35.451 1.00 89.25 349 GLU A C 1
ATOM 2966 O O . GLU A 1 349 ? 17.371 2.815 -35.684 1.00 89.25 349 GLU A O 1
ATOM 2971 N N . SER A 1 350 ? 16.241 4.671 -36.277 1.00 81.31 350 SER A N 1
ATOM 2972 C CA . SER A 1 350 ? 15.859 4.170 -37.597 1.00 81.31 350 SER A CA 1
ATOM 2973 C C . SER A 1 350 ? 16.896 4.600 -38.629 1.00 81.31 350 SER A C 1
ATOM 2975 O O . SER A 1 350 ? 16.692 5.565 -39.364 1.00 81.31 350 SER A O 1
ATOM 2977 N N . LYS A 1 351 ? 18.026 3.891 -38.697 1.00 69.75 351 LYS A N 1
ATOM 2978 C CA . LYS A 1 351 ? 19.010 4.104 -39.763 1.00 69.75 351 LYS A CA 1
ATOM 2979 C C . LYS A 1 351 ? 18.659 3.273 -40.997 1.00 69.75 351 LYS A C 1
ATOM 2981 O O . LYS A 1 351 ? 18.587 2.049 -40.942 1.00 69.75 351 LYS A O 1
ATOM 2986 N N . LYS A 1 352 ? 18.490 3.953 -42.132 1.00 60.09 352 LYS A N 1
ATOM 2987 C CA . LYS A 1 352 ? 18.756 3.380 -43.460 1.00 60.09 352 LYS A CA 1
ATOM 2988 C C . LYS A 1 352 ? 20.215 3.732 -43.815 1.00 60.09 352 LYS A C 1
ATOM 2990 O O . LYS A 1 352 ? 20.609 4.853 -43.498 1.00 60.09 352 LYS A O 1
ATOM 2995 N N . PRO A 1 353 ? 21.032 2.832 -44.404 1.00 51.47 353 PRO A N 1
ATOM 2996 C CA . PRO A 1 353 ? 20.677 1.535 -44.987 1.00 51.47 353 PRO A CA 1
ATOM 2997 C C . PRO A 1 353 ? 21.029 0.298 -44.127 1.00 51.47 353 PRO A C 1
ATOM 2999 O O . PRO A 1 353 ? 20.546 -0.786 -44.425 1.00 51.47 353 PRO A O 1
ATOM 3002 N N . PHE A 1 354 ? 21.795 0.428 -43.037 1.00 50.94 354 PHE A N 1
ATOM 3003 C CA . PHE A 1 354 ? 22.351 -0.718 -42.282 1.00 50.94 354 PHE A CA 1
ATOM 3004 C C . PHE A 1 354 ? 21.562 -1.140 -41.023 1.00 50.94 354 PHE A C 1
ATOM 3006 O O . PHE A 1 354 ? 22.131 -1.585 -40.028 1.00 50.94 354 PHE A O 1
ATOM 3013 N N . GLY A 1 355 ? 20.233 -1.049 -41.075 1.00 58.28 355 GLY A N 1
ATOM 3014 C CA . GLY A 1 355 ? 19.347 -1.654 -40.078 1.00 58.28 355 GLY A CA 1
ATOM 3015 C C . GLY A 1 355 ? 19.069 -0.822 -38.817 1.00 58.28 355 GLY A C 1
ATOM 3016 O O . GLY A 1 355 ? 19.685 0.202 -38.525 1.00 58.28 355 GLY A O 1
ATOM 3017 N N . LYS A 1 356 ? 18.062 -1.283 -38.063 1.00 66.50 356 LYS A N 1
ATOM 3018 C CA . LYS A 1 356 ? 17.583 -0.677 -36.811 1.00 66.50 356 LYS A CA 1
ATOM 3019 C C . LYS A 1 356 ? 18.650 -0.828 -35.723 1.00 66.50 356 LYS A C 1
ATOM 3021 O O . LYS A 1 356 ? 19.021 -1.955 -35.395 1.00 66.50 356 LYS A O 1
ATOM 3026 N N . ARG A 1 357 ? 19.089 0.272 -35.103 1.00 78.75 357 ARG A N 1
ATOM 3027 C CA . ARG A 1 357 ? 20.036 0.216 -33.977 1.00 78.75 357 ARG A CA 1
ATOM 3028 C C . ARG A 1 357 ? 19.299 0.480 -32.668 1.00 78.75 357 ARG A C 1
ATOM 3030 O O . ARG A 1 357 ? 18.924 1.612 -32.379 1.00 78.75 357 ARG A O 1
ATOM 3037 N N . PHE A 1 358 ? 19.101 -0.576 -31.882 1.00 85.88 358 PHE A N 1
ATOM 3038 C CA . PHE A 1 358 ? 18.683 -0.476 -30.483 1.00 85.88 358 PHE A CA 1
ATOM 3039 C C . PHE A 1 358 ? 19.931 -0.554 -29.603 1.00 85.88 358 PHE A C 1
ATOM 3041 O O . PHE A 1 358 ? 20.618 -1.576 -29.602 1.00 85.88 358 PHE A O 1
ATOM 3048 N N . THR A 1 359 ? 20.232 0.521 -28.879 1.00 87.62 359 THR A N 1
ATOM 3049 C CA . THR A 1 359 ? 21.377 0.590 -27.960 1.00 87.62 359 THR A CA 1
ATOM 3050 C C . THR A 1 359 ? 20.864 0.751 -26.538 1.00 87.62 359 THR A C 1
ATOM 3052 O O . THR A 1 359 ? 20.016 1.605 -26.300 1.00 87.62 359 THR A O 1
ATOM 3055 N N . LEU A 1 360 ? 21.361 -0.058 -25.603 1.00 88.06 360 LEU A N 1
ATOM 3056 C CA . LEU A 1 360 ? 20.935 -0.062 -24.204 1.00 88.06 360 LEU A CA 1
ATOM 3057 C C . LEU A 1 360 ? 22.080 0.386 -23.295 1.00 88.06 360 LEU A C 1
ATOM 3059 O O . LEU A 1 360 ? 23.217 -0.042 -23.476 1.00 88.06 360 LEU A O 1
ATOM 3063 N N . TYR A 1 361 ? 21.756 1.208 -22.302 1.00 86.44 361 TYR A N 1
ATOM 3064 C CA . TYR A 1 361 ? 22.680 1.773 -21.325 1.00 86.44 361 TYR A CA 1
ATOM 3065 C C . TYR A 1 361 ? 22.169 1.450 -19.920 1.00 86.44 361 TYR A C 1
ATOM 3067 O O . TYR A 1 361 ? 21.112 1.932 -19.511 1.00 86.44 361 TYR A O 1
ATOM 3075 N N . LYS A 1 362 ? 22.903 0.615 -19.171 1.00 79.62 362 LYS A N 1
ATOM 3076 C CA . LYS A 1 362 ? 22.463 0.150 -17.843 1.00 79.62 362 LYS A CA 1
ATOM 3077 C C . LYS A 1 362 ? 22.502 1.273 -16.802 1.00 79.62 362 LYS A C 1
ATOM 3079 O O . LYS A 1 362 ? 21.753 1.219 -15.834 1.00 79.62 362 LYS A O 1
ATOM 3084 N N . LYS A 1 363 ? 23.374 2.269 -16.970 1.00 77.00 363 LYS A N 1
ATOM 3085 C CA . LYS A 1 363 ? 23.503 3.424 -16.074 1.00 77.00 363 LYS A CA 1
ATOM 3086 C C . LYS A 1 363 ? 23.717 4.707 -16.865 1.00 77.00 363 LYS A C 1
ATOM 3088 O O . LYS A 1 363 ? 24.331 4.684 -17.929 1.00 77.00 363 LYS A O 1
ATOM 3093 N N . LEU A 1 364 ? 23.333 5.846 -16.281 1.00 74.75 364 LEU A N 1
ATOM 3094 C CA . LEU A 1 364 ? 23.620 7.167 -16.856 1.00 74.75 364 LEU A CA 1
ATOM 3095 C C . LEU A 1 364 ? 25.128 7.372 -17.091 1.00 74.75 364 LEU A C 1
ATOM 3097 O O . LEU A 1 364 ? 25.558 8.003 -18.056 1.00 74.75 364 LEU A O 1
ATOM 3101 N N . LYS A 1 365 ? 25.953 6.782 -16.217 1.00 78.00 365 LYS A N 1
ATOM 3102 C CA . LYS A 1 365 ? 27.408 6.846 -16.340 1.00 78.00 365 LYS A CA 1
ATOM 3103 C C . LYS A 1 365 ? 27.980 6.089 -17.543 1.00 78.00 365 LYS A C 1
ATOM 3105 O O . LYS A 1 365 ? 29.079 6.422 -17.970 1.00 78.00 365 LYS A O 1
ATOM 3110 N N . ASP A 1 366 ? 27.233 5.132 -18.090 1.00 79.38 366 ASP A N 1
ATOM 3111 C CA . ASP A 1 366 ? 27.647 4.332 -19.248 1.00 79.38 366 ASP A CA 1
ATOM 3112 C C . ASP A 1 366 ? 27.444 5.104 -20.569 1.00 79.38 366 ASP A C 1
ATOM 3114 O O . ASP A 1 366 ? 27.888 4.663 -21.629 1.00 79.38 366 ASP A O 1
ATOM 3118 N N . LEU A 1 367 ? 26.769 6.261 -20.524 1.00 82.06 367 LEU A N 1
ATOM 3119 C CA . LEU A 1 367 ? 26.619 7.143 -21.676 1.00 82.06 367 LEU A CA 1
ATOM 3120 C C . LEU A 1 367 ? 27.908 7.934 -21.943 1.00 82.06 367 LEU A C 1
ATOM 3122 O O . LEU A 1 367 ? 28.491 8.485 -20.998 1.00 82.06 367 LEU A O 1
ATOM 3126 N N . PRO A 1 368 ? 28.292 8.088 -23.226 1.00 86.06 368 PRO A N 1
ATOM 3127 C CA . PRO A 1 368 ? 29.264 9.087 -23.653 1.00 86.06 368 PRO A CA 1
ATOM 3128 C C . PRO A 1 368 ? 28.926 10.473 -23.091 1.00 86.06 368 PRO A C 1
ATOM 3130 O O . PRO A 1 368 ? 27.755 10.853 -23.022 1.00 86.06 368 PRO A O 1
ATOM 3133 N N . SER A 1 369 ? 29.947 11.249 -22.723 1.00 84.00 369 SER A N 1
ATOM 3134 C CA . SER A 1 369 ? 29.791 12.582 -22.116 1.00 84.00 369 SER A CA 1
ATOM 3135 C C . SER A 1 369 ? 28.941 13.540 -22.961 1.00 84.00 369 SER A C 1
ATOM 3137 O O . SER A 1 369 ? 28.180 14.334 -22.412 1.00 84.00 369 SER A O 1
ATOM 3139 N N . THR A 1 370 ? 29.016 13.421 -24.288 1.00 83.38 370 THR A N 1
ATOM 3140 C CA . THR A 1 370 ? 28.206 14.183 -25.248 1.00 83.38 370 THR A CA 1
ATOM 3141 C C . THR A 1 370 ? 26.716 13.851 -25.150 1.00 83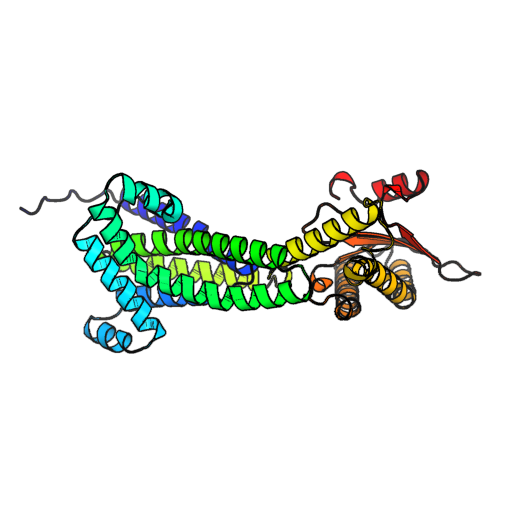.38 370 THR A C 1
ATOM 3143 O O . THR A 1 370 ? 25.895 14.758 -25.051 1.00 83.38 370 THR A O 1
ATOM 3146 N N . LEU A 1 371 ? 26.365 12.563 -25.090 1.00 83.12 371 LEU A N 1
ATOM 3147 C CA . LEU A 1 371 ? 24.976 12.102 -24.973 1.00 83.12 371 LEU A CA 1
ATOM 3148 C C . LEU A 1 371 ? 24.395 12.356 -23.579 1.00 83.12 371 LEU A C 1
ATOM 3150 O O . LEU A 1 371 ? 23.192 12.552 -23.440 1.00 83.12 371 LEU A O 1
ATOM 3154 N N . ARG A 1 372 ? 25.236 12.386 -22.537 1.00 81.56 372 ARG A N 1
ATOM 3155 C CA . ARG A 1 372 ? 24.783 12.708 -21.178 1.00 81.56 372 ARG A CA 1
ATOM 3156 C C . ARG A 1 372 ? 24.225 14.133 -21.089 1.00 81.56 372 ARG A C 1
ATOM 3158 O O . ARG A 1 372 ? 23.184 14.313 -20.471 1.00 81.56 372 ARG A O 1
ATOM 3165 N N . ARG A 1 373 ? 24.874 15.107 -21.745 1.00 79.94 373 ARG A N 1
ATOM 3166 C CA . ARG A 1 373 ? 24.387 16.500 -21.824 1.00 79.94 373 ARG A CA 1
ATOM 3167 C C . ARG A 1 373 ? 23.088 16.628 -22.620 1.00 79.94 373 ARG A C 1
ATOM 3169 O O . ARG A 1 373 ? 22.214 17.401 -22.249 1.00 79.94 373 ARG A O 1
ATOM 3176 N N . GLU A 1 374 ? 22.969 15.871 -23.710 1.00 80.62 374 GLU A N 1
ATOM 3177 C CA . GLU A 1 374 ? 21.742 15.813 -24.515 1.00 80.62 374 GLU A CA 1
ATOM 3178 C C . GLU A 1 374 ? 20.565 15.301 -23.670 1.00 80.62 374 GLU A C 1
ATOM 3180 O O . GLU A 1 374 ? 19.500 15.910 -23.655 1.00 80.62 374 GLU A O 1
ATOM 3185 N N . ILE A 1 375 ? 20.781 14.229 -22.902 1.00 79.62 375 ILE A N 1
ATOM 3186 C CA . ILE A 1 375 ? 19.755 13.627 -22.044 1.00 79.62 375 ILE A CA 1
ATOM 3187 C C . ILE A 1 375 ? 19.364 14.539 -20.877 1.00 79.62 375 ILE A C 1
ATOM 3189 O O . ILE A 1 375 ? 18.171 14.673 -20.619 1.00 79.62 375 ILE A O 1
ATOM 3193 N N . SER A 1 376 ? 20.318 15.205 -20.216 1.00 76.25 376 SER A N 1
ATOM 3194 C CA . SER A 1 376 ? 20.009 16.159 -19.136 1.00 76.25 376 SER A CA 1
ATOM 3195 C C . SER A 1 376 ? 19.213 17.378 -19.612 1.00 76.25 376 SER A C 1
ATOM 3197 O O . SER A 1 376 ? 18.564 18.037 -18.814 1.00 76.25 376 SER A O 1
ATOM 3199 N N . GLY A 1 377 ? 19.251 17.692 -20.913 1.00 75.12 377 GLY A N 1
ATOM 3200 C CA . GLY A 1 377 ? 18.383 18.713 -21.507 1.00 75.12 377 GLY A CA 1
ATOM 3201 C C . GLY A 1 377 ? 16.976 18.211 -21.860 1.00 75.12 377 GLY A C 1
ATOM 3202 O O . GLY A 1 377 ? 16.083 19.024 -22.080 1.00 75.12 377 GLY A O 1
ATOM 3203 N N . MET A 1 378 ? 16.767 16.891 -21.944 1.00 73.94 378 MET A N 1
ATOM 3204 C CA . MET A 1 378 ? 15.487 16.268 -22.323 1.00 73.94 378 MET A CA 1
ATOM 3205 C C . MET A 1 378 ? 14.684 15.766 -21.122 1.00 73.94 378 MET A C 1
ATOM 3207 O O . MET A 1 378 ? 13.453 15.748 -21.168 1.00 73.94 378 MET A O 1
ATOM 3211 N N . TRP A 1 379 ? 15.372 15.333 -20.070 1.00 71.75 379 TRP A N 1
ATOM 3212 C CA . TRP A 1 379 ? 14.786 14.914 -18.805 1.00 71.75 379 TRP A CA 1
ATOM 3213 C C . TRP A 1 379 ? 15.475 15.667 -17.678 1.00 71.75 379 TRP A C 1
ATOM 3215 O O . TRP A 1 379 ? 16.701 15.750 -17.665 1.00 71.75 379 TRP A O 1
ATOM 3225 N N . ASP A 1 380 ? 14.686 16.186 -16.739 1.00 60.66 380 ASP A N 1
ATOM 3226 C CA . ASP A 1 380 ? 15.211 16.775 -15.512 1.00 60.66 380 ASP A CA 1
ATOM 3227 C C . ASP A 1 380 ? 15.895 15.677 -14.690 1.00 60.66 380 ASP A C 1
ATOM 3229 O O . ASP A 1 380 ? 15.236 14.854 -14.055 1.00 60.66 380 ASP A O 1
ATOM 3233 N N . THR A 1 381 ? 17.220 15.600 -14.788 1.00 55.19 381 THR A N 1
ATOM 3234 C CA . THR A 1 381 ? 18.017 14.567 -14.122 1.00 55.19 381 THR A CA 1
ATOM 3235 C C . THR A 1 381 ? 18.126 14.775 -12.618 1.00 55.19 381 THR A C 1
ATOM 3237 O O . THR A 1 381 ? 18.613 13.870 -11.960 1.00 55.19 381 THR A O 1
ATOM 3240 N N . ASP A 1 382 ? 17.682 15.912 -12.071 1.00 47.56 382 ASP A N 1
ATOM 3241 C CA . ASP A 1 382 ? 17.643 16.119 -10.617 1.00 47.56 382 ASP A CA 1
ATOM 3242 C C . ASP A 1 382 ? 16.405 15.451 -9.983 1.00 47.56 382 ASP A C 1
ATOM 3244 O O . ASP A 1 382 ? 16.344 15.258 -8.770 1.00 47.56 382 ASP A O 1
ATOM 3248 N N . VAL A 1 383 ? 15.429 15.047 -10.808 1.00 45.56 383 VAL A N 1
ATOM 3249 C CA . VAL A 1 383 ? 14.201 14.334 -10.407 1.00 45.56 383 VAL A CA 1
ATOM 3250 C C . VAL A 1 383 ? 14.356 12.798 -10.480 1.00 45.56 383 VAL A C 1
ATOM 3252 O O . VAL A 1 383 ? 13.488 12.075 -9.983 1.00 45.56 383 VAL A O 1
ATOM 3255 N N . TYR A 1 384 ? 15.436 12.273 -11.081 1.00 40.16 384 TYR A N 1
ATOM 3256 C CA . TYR A 1 384 ? 15.645 10.841 -11.387 1.00 40.16 384 TYR A CA 1
ATOM 3257 C C . TYR A 1 384 ? 17.006 10.305 -10.953 1.00 40.16 384 TYR A C 1
ATOM 3259 O O . TYR A 1 384 ? 17.073 9.066 -10.750 1.00 40.16 384 TYR A O 1
#